Protein AF-0000000066697816 (afdb_homodimer)

pLDDT: mean 89.4, std 14.19, range [33.72, 98.94]

Sequence (514 aa):
MSLFQEPFKILSDHQSVRLFNIIVGASQVFGICAVFLVAIWMTGFQDGFTTGLQFHYHPTFMVIGMIFLAGDGILVYRIFRHERKRFSKLLHLILHTLVLIFAVVALKAVFDSHNNHRNDQDEPDPLPNLYSLHSWIGLTFVIAFFLQYFFGFLTFFFPGLSVPMRQFILPYHQAFGLIILCFLAITAVMGISEQAAWHHKCWTVNHVLCSQQFLSTLLGIFILIFVLCILLIILNPRWRRQPLPEEETLHRLTNIDMSLFQEPFKILSDHQSVRLFNIIVGASQVFGICAVFLVAIWMTGFQDGFTTGLQFHYHPTFMVIGMIFLAGDGILVYRIFRHERKRFSKLLHLILHTLVLIFAVVALKAVFDSHNNHRNDQDEPDPLPNLYSLHSWIGLTFVIAFFLQYFFGFLTFFFPGLSVPMRQFILPYHQAFGLIILCFLAITAVMGISEQAAWHHKCWTVNHVLCSQQFLSTLLGIFILIFVLCILLIILNPRWRRQPLPEEETLHRLTNID

Foldseek 3Di:
DDPLAPVLVVDDPVRSVVVLVVLVVLLLVLLVLLLVLLVCLLPPPPDPPLLDVLLSLQLNLLSVQLQNLLLVLLCLCLVVLVDAPVVNVVSSLVSLVSSLVSNVSNVVSNQCSQQQPADPVRHGDHHDPDPDPLRVLQVVLNVVSVVLSVVCCVDPPPPHDDPVVCVVCVVVSSVSSLVSNVSSLVSSLVVLVVVCVVPVCCCVPVVDCDPSNVSSVSSNVSSVSSSVSSCSQSVHPVSGRDDDPVRVVVVVVVVVD/DDPLAPVLVVDDPVRSVVVLVVLVVLLLVLLVLLLVLLVCLLPPDPPDPPLPNLLSLQLNLLSVQLQNLLLVLLCLCLVVLVDAPVVNVVSSLVSLVSSLVSNVSNVVSNQCSQQQPADPVRHGDHHDPDPDPLRVLQVVLNVVSVVLSVVCCVDPPPPHDDPVVCVVCVVVSSVSSLVSNVSSLVSSLVVLVVVCVVTVCCCVPVVDCDPSNVSSVSSNVSSVSSSVSSCSQSVHPVSGRDDDPVRVVVVVVVVVD

Radius of gyration: 24.36 Å; Cα contacts (8 Å, |Δi|>4): 599; chains: 2; bounding box: 50×79×62 Å

Secondary structure (DSSP, 8-state):
--TTTHHHHTS-HHHHHHHHHHHHHHHHHHHHHHHHHHHHHHHS--SS--S-HHHHHHHHHIIIIIIIIHHHHHHHHHHTTTS-HHHHHHHHHHHHHHHHHHHHHHHHHHHHHHHT-B-TTS-B-PPPSS-SHHHHHHHHHHHHHHHHHHHHIIIIISS---HHHHHHHHHHHHHHHHHHHHHHHHHHHHHHHHHHHHH-TTTTTS-S--HHHHHHHHHHHHHHHHHHHHHHHHH-GGGSPPPPHHHHHHHHHHHH-/--TTTHHHHTS-HHHHHHHHHHHHHHHHHHHHHHHHHHHHHHHT-TTT--S-HHHHHHHHHIIIIIIIIHHHHHHHHHHTTTS-HHHHHHHHHHHHHHHHHHHHHHHHHHHHHHHT-B-TTS-B-PPPSS-SHHHHHHHHHHHHHHHHHHHHIIIIISS---HHHHHHHHHHHHHHHHHHHHHHHHHHHHHHHHHHHHH-TTTTTS-S--HHHHHHHHHHHHHHHHHHHHHHHHH-GGGSPPPPHHHHHHHHHHHH-

InterPro domains:
  IPR006593 Cytochrome b561/ferric reductase, transmembrane domain [PF03188] (57-197)
  IPR006593 Cytochrome b561/ferric reductase, transmembrane domain [PS50939] (26-235)
  IPR006593 Cytochrome b561/ferric reductase, transmembrane domain [SM00665] (57-192)
  IPR043205 Cytochrome b561/Cytochrome b reductase 1-like [PTHR10106] (14-242)

Structure (mmCIF, N/CA/C/O backbone):
data_AF-0000000066697816-model_v1
#
loop_
_entity.id
_entity.type
_entity.pdbx_description
1 polymer Bm4444
#
loop_
_atom_site.group_PDB
_atom_site.id
_atom_site.type_symbol
_atom_site.label_atom_id
_atom_site.label_alt_id
_atom_site.label_comp_id
_atom_site.label_asym_id
_atom_site.label_entity_id
_atom_site.label_seq_id
_atom_site.pdbx_PDB_ins_code
_atom_site.Cartn_x
_atom_site.Cartn_y
_atom_site.Cartn_z
_atom_site.occupancy
_atom_site.B_iso_or_equiv
_atom_site.auth_seq_id
_atom_site.auth_comp_id
_atom_site.auth_asym_id
_atom_site.auth_atom_id
_atom_site.pdbx_PDB_model_num
ATOM 1 N N . MET A 1 1 ? -4.863 20.891 12.125 1 42.94 1 MET A N 1
ATOM 2 C CA . MET A 1 1 ? -3.605 20.234 12.469 1 42.94 1 MET A CA 1
ATOM 3 C C . MET A 1 1 ? -3.475 18.906 11.734 1 42.94 1 MET A C 1
ATOM 5 O O . MET A 1 1 ? -4.473 18.234 11.477 1 42.94 1 MET A O 1
ATOM 9 N N . SER A 1 2 ? -2.359 18.656 11.055 1 55.34 2 SER A N 1
ATOM 10 C CA . SER A 1 2 ? -2.145 17.516 10.18 1 55.34 2 SER A CA 1
ATOM 11 C C . SER A 1 2 ? -2.283 16.203 10.938 1 55.34 2 SER A C 1
ATOM 13 O O . SER A 1 2 ? -1.958 16.125 12.117 1 55.34 2 SER A O 1
ATOM 15 N N . LEU A 1 3 ? -3.055 15.297 10.438 1 52.28 3 LEU A N 1
ATOM 16 C CA . LEU A 1 3 ? -3.352 13.977 10.984 1 52.28 3 LEU A CA 1
ATOM 17 C C . LEU A 1 3 ? -2.117 13.367 11.641 1 52.28 3 LEU A C 1
ATOM 19 O O . LEU A 1 3 ? -2.217 12.75 12.703 1 52.28 3 LEU A O 1
ATOM 23 N N . PHE A 1 4 ? -0.929 13.711 11.125 1 57.22 4 PHE A N 1
ATOM 24 C CA . PHE A 1 4 ? 0.246 13.031 11.664 1 57.22 4 PHE A CA 1
ATOM 25 C C . PHE A 1 4 ? 1.054 13.977 12.547 1 57.22 4 PHE A C 1
ATOM 27 O O . PHE A 1 4 ? 2.094 13.594 13.086 1 57.22 4 PHE A O 1
ATOM 34 N N . GLN A 1 5 ? 0.586 15.125 12.766 1 55.44 5 GLN A N 1
ATOM 35 C CA . GLN A 1 5 ? 1.353 16.062 13.578 1 55.44 5 GLN A CA 1
ATOM 36 C C . GLN A 1 5 ? 1.104 15.836 15.062 1 55.44 5 GLN A C 1
ATOM 38 O O . GLN A 1 5 ? 2.043 15.852 15.867 1 55.44 5 GLN A O 1
ATOM 43 N N . GLU A 1 6 ? -0.044 15.57 15.484 1 60.09 6 GLU A N 1
ATOM 44 C CA . GLU A 1 6 ? -0.446 15.578 16.891 1 60.09 6 GLU A CA 1
ATOM 45 C C . GLU A 1 6 ? 0.159 14.398 17.641 1 60.09 6 GLU A C 1
ATOM 47 O O . GLU A 1 6 ? 0.668 14.562 18.75 1 60.09 6 GLU A O 1
ATOM 52 N N . PRO A 1 7 ? 0.177 13.289 17.047 1 54.62 7 PRO A N 1
ATOM 53 C CA . PRO A 1 7 ? 0.702 12.156 17.812 1 54.62 7 PRO A CA 1
ATOM 54 C C . PRO A 1 7 ? 2.17 12.328 18.203 1 54.62 7 PRO A C 1
ATOM 56 O O . PRO A 1 7 ? 2.619 11.781 19.203 1 54.62 7 PRO A O 1
ATOM 59 N N . PHE A 1 8 ? 2.828 13.133 17.578 1 58.91 8 PHE A N 1
ATOM 60 C CA . PHE A 1 8 ? 4.262 13.242 17.812 1 58.91 8 PHE A CA 1
ATOM 61 C C . PHE A 1 8 ? 4.57 14.414 18.734 1 58.91 8 PHE A C 1
ATOM 63 O O . PHE A 1 8 ? 5.688 14.539 19.234 1 58.91 8 PHE A O 1
ATOM 70 N N . LYS A 1 9 ? 3.609 15.211 19.078 1 67.38 9 LYS A N 1
ATOM 71 C CA . LYS A 1 9 ? 3.836 16.375 19.922 1 67.38 9 LYS A CA 1
ATOM 72 C C . LYS A 1 9 ? 3.928 15.977 21.391 1 67.38 9 LYS A C 1
ATOM 74 O O . LYS A 1 9 ? 4.457 16.719 22.219 1 67.38 9 LYS A O 1
ATOM 79 N N . ILE A 1 10 ? 3.588 14.727 21.656 1 75.25 10 ILE A N 1
ATOM 80 C CA . ILE A 1 10 ? 3.562 14.281 23.047 1 75.25 10 ILE A CA 1
ATOM 81 C C . ILE A 1 10 ? 4.984 14.016 23.531 1 75.25 10 ILE A C 1
ATOM 83 O O . ILE A 1 10 ? 5.266 14.102 24.719 1 75.25 10 ILE A O 1
ATOM 87 N N . LEU A 1 11 ? 5.902 13.891 22.562 1 81.5 11 LEU A N 1
ATOM 88 C CA . LEU A 1 11 ? 7.27 13.516 22.922 1 81.5 11 LEU A CA 1
ATOM 89 C C . LEU A 1 11 ? 8.141 14.758 23.109 1 81.5 11 LEU A C 1
ATOM 91 O O . LEU A 1 11 ? 8 15.734 22.375 1 81.5 11 LEU A O 1
ATOM 95 N N . SER A 1 12 ? 8.93 14.719 24.156 1 87.94 12 SER A N 1
ATOM 96 C CA . SER A 1 12 ? 9.953 15.742 24.281 1 87.94 12 SER A CA 1
ATOM 97 C C . SER A 1 12 ? 10.922 15.719 23.109 1 87.94 12 SER A C 1
ATOM 99 O O . SER A 1 12 ? 10.914 14.766 22.312 1 87.94 12 SER A O 1
ATOM 101 N N . ASP A 1 13 ? 11.672 16.703 22.969 1 87.5 13 ASP A N 1
ATOM 102 C CA . ASP A 1 13 ? 12.617 16.797 21.859 1 87.5 13 ASP A CA 1
ATOM 103 C C . ASP A 1 13 ? 13.617 15.641 21.891 1 87.5 13 ASP A C 1
ATOM 105 O O . ASP A 1 13 ? 13.922 15.031 20.875 1 87.5 13 ASP A O 1
ATOM 109 N N . HIS A 1 14 ? 14.117 15.359 23.062 1 90.5 14 HIS A N 1
ATOM 110 C CA . HIS A 1 14 ? 15.078 14.273 23.219 1 90.5 14 HIS A CA 1
ATOM 111 C C . HIS A 1 14 ? 14.445 12.93 22.875 1 90.5 14 HIS A C 1
ATOM 113 O O . HIS A 1 14 ? 15.062 12.102 22.203 1 90.5 14 HIS A O 1
ATOM 119 N N . GLN A 1 15 ? 13.25 12.719 23.312 1 90.75 15 GLN A N 1
ATOM 120 C CA . GLN A 1 15 ? 12.531 11.492 23.016 1 90.75 15 GLN A CA 1
ATOM 121 C C . GLN A 1 15 ? 12.234 11.375 21.516 1 90.75 15 GLN A C 1
ATOM 123 O O . GLN A 1 15 ? 12.281 10.273 20.953 1 90.75 15 GLN A O 1
ATOM 128 N N . SER A 1 16 ? 11.93 12.484 20.969 1 90.69 16 SER A N 1
ATOM 129 C CA . SER A 1 16 ? 11.633 12.508 19.547 1 90.69 16 SER A CA 1
ATOM 130 C C . SER A 1 16 ? 12.859 12.141 18.719 1 90.69 16 SER A C 1
ATOM 132 O O . SER A 1 16 ? 12.766 11.352 17.781 1 90.69 16 SER A O 1
ATOM 134 N N . VAL A 1 17 ? 13.969 12.625 19.109 1 91.38 17 VAL A N 1
ATOM 135 C CA . VAL A 1 17 ? 15.211 12.328 18.406 1 91.38 17 VAL A CA 1
ATOM 136 C C . VAL A 1 17 ? 15.57 10.859 18.578 1 91.38 17 VAL A C 1
ATOM 138 O O . VAL A 1 17 ? 16.031 10.203 17.641 1 91.38 17 VAL A O 1
ATOM 141 N N . ARG A 1 18 ? 15.391 10.391 19.719 1 94.62 18 ARG A N 1
ATOM 142 C CA . ARG A 1 18 ? 15.648 8.977 19.984 1 94.62 18 ARG A CA 1
ATOM 143 C C . ARG A 1 18 ? 14.758 8.086 19.125 1 94.62 18 ARG A C 1
ATOM 145 O O . ARG A 1 18 ? 15.227 7.109 18.531 1 94.62 18 ARG A O 1
ATOM 152 N N . LEU A 1 19 ? 13.5 8.406 19.094 1 93.81 19 LEU A N 1
ATOM 153 C CA . LEU A 1 19 ? 12.555 7.652 18.266 1 93.81 19 LEU A CA 1
ATOM 154 C C . LEU A 1 19 ? 12.945 7.715 16.797 1 93.81 19 LEU A C 1
ATOM 156 O O . LEU A 1 19 ? 12.891 6.703 16.094 1 93.81 19 LEU A O 1
ATOM 160 N N . PHE A 1 20 ? 13.336 8.898 16.438 1 94.69 20 PHE A N 1
ATOM 161 C CA . PHE A 1 20 ? 13.805 9.078 15.062 1 94.69 20 PHE A CA 1
ATOM 162 C C . PHE A 1 20 ? 14.953 8.117 14.75 1 94.69 20 PHE A C 1
ATOM 164 O O . PHE A 1 20 ? 14.914 7.406 13.75 1 94.69 20 PHE A O 1
ATOM 171 N N . ASN A 1 21 ? 15.891 8.023 15.594 1 96.5 21 ASN A N 1
ATOM 172 C CA . ASN A 1 21 ? 17.062 7.176 15.398 1 96.5 21 ASN A CA 1
ATOM 173 C C . ASN A 1 21 ? 16.688 5.695 15.406 1 96.5 21 ASN A C 1
ATOM 175 O O . ASN A 1 21 ? 17.25 4.906 14.648 1 96.5 21 ASN A O 1
ATOM 179 N N . ILE A 1 22 ? 15.805 5.375 16.188 1 97.75 22 ILE A N 1
ATOM 180 C CA . ILE A 1 22 ? 15.359 3.988 16.266 1 97.75 22 ILE A CA 1
ATOM 181 C C . ILE A 1 22 ? 14.672 3.584 14.961 1 97.75 22 ILE A C 1
ATOM 183 O O . ILE A 1 22 ? 14.953 2.512 14.414 1 97.75 22 ILE A O 1
ATOM 187 N N . ILE A 1 23 ? 13.828 4.453 14.461 1 97.69 23 ILE A N 1
ATOM 188 C CA . ILE A 1 23 ? 13.078 4.133 13.25 1 97.69 23 ILE A CA 1
ATOM 189 C C . ILE A 1 23 ? 14.031 4.121 12.047 1 97.69 23 ILE A C 1
ATOM 191 O O . ILE A 1 23 ? 13.898 3.281 11.156 1 97.69 23 ILE A O 1
ATOM 195 N N . VAL A 1 24 ? 14.945 5.023 12.023 1 97.81 24 VAL A N 1
ATOM 196 C CA . VAL A 1 24 ? 15.953 5.012 10.969 1 97.81 24 VAL A CA 1
ATOM 197 C C . VAL A 1 24 ? 16.75 3.711 11.031 1 97.81 24 VAL A C 1
ATOM 199 O O . VAL A 1 24 ? 16.969 3.055 10.008 1 97.81 24 VAL A O 1
ATOM 202 N N . GLY A 1 25 ? 17.172 3.383 12.242 1 98.38 25 GLY A N 1
ATOM 203 C CA . GLY A 1 25 ? 17.891 2.129 12.422 1 98.38 25 GLY A CA 1
ATOM 204 C C . GLY A 1 25 ? 17.094 0.918 11.977 1 98.38 25 GLY A C 1
ATOM 205 O O . GLY A 1 25 ? 17.609 0.042 11.289 1 98.38 25 GLY A O 1
ATOM 206 N N . ALA A 1 26 ? 15.859 0.876 12.352 1 98.5 26 ALA A N 1
ATOM 207 C CA . ALA A 1 26 ? 14.977 -0.211 11.938 1 98.5 26 ALA A CA 1
ATOM 208 C C . ALA A 1 26 ? 14.836 -0.264 10.422 1 98.5 26 ALA A C 1
ATOM 210 O O . ALA A 1 26 ? 14.891 -1.342 9.82 1 98.5 26 ALA A O 1
ATOM 211 N N . SER A 1 27 ? 14.633 0.911 9.828 1 98.44 27 SER A N 1
ATOM 212 C CA . SER A 1 27 ? 14.5 0.953 8.375 1 98.44 27 SER A CA 1
ATOM 213 C C . SER A 1 27 ? 15.719 0.351 7.691 1 98.44 27 SER A C 1
ATOM 215 O O . SER A 1 27 ? 15.586 -0.438 6.754 1 98.44 27 SER A O 1
ATOM 217 N N . GLN A 1 28 ? 16.906 0.654 8.164 1 98.5 28 GLN A N 1
ATOM 218 C CA . GLN A 1 28 ? 18.125 0.144 7.562 1 98.5 28 GLN A CA 1
ATOM 219 C C . GLN A 1 28 ? 18.266 -1.36 7.773 1 98.5 28 GLN A C 1
ATOM 221 O O . GLN A 1 28 ? 18.656 -2.09 6.859 1 98.5 28 GLN A O 1
ATOM 226 N N . VAL A 1 29 ? 17.891 -1.83 8.922 1 98.75 29 VAL A N 1
ATOM 227 C CA . VAL A 1 29 ? 17.969 -3.256 9.219 1 98.75 29 VAL A CA 1
ATOM 228 C C . VAL A 1 29 ? 17.016 -4.035 8.312 1 98.75 29 VAL A C 1
ATOM 230 O O . VAL A 1 29 ? 17.438 -4.988 7.648 1 98.75 29 VAL A O 1
ATOM 233 N N . PHE A 1 30 ? 15.812 -3.607 8.242 1 98.81 30 PHE A N 1
ATOM 234 C CA . PHE A 1 30 ? 14.828 -4.32 7.434 1 98.81 30 PHE A CA 1
ATOM 235 C C . PHE A 1 30 ? 15.141 -4.184 5.949 1 98.81 30 PHE A C 1
ATOM 237 O O . PHE A 1 30 ? 14.938 -5.125 5.18 1 98.81 30 PHE A O 1
ATOM 244 N N . GLY A 1 31 ? 15.633 -3.012 5.555 1 98.75 31 GLY A N 1
ATOM 245 C CA . GLY A 1 31 ? 16.031 -2.832 4.168 1 98.75 31 GLY A CA 1
ATOM 246 C C . GLY A 1 31 ? 17.188 -3.727 3.754 1 98.75 31 GLY A C 1
ATOM 247 O O . GLY A 1 31 ? 17.109 -4.41 2.729 1 98.75 31 GLY A O 1
ATOM 248 N N . ILE A 1 32 ? 18.234 -3.785 4.523 1 98.75 32 ILE A N 1
ATOM 249 C CA . ILE A 1 32 ? 19.406 -4.605 4.238 1 98.75 32 ILE A CA 1
ATOM 250 C C . ILE A 1 32 ? 19.016 -6.082 4.281 1 98.75 32 ILE A C 1
ATOM 252 O O . ILE A 1 32 ? 19.422 -6.859 3.416 1 98.75 32 ILE A O 1
ATOM 256 N N . CYS A 1 33 ? 18.234 -6.473 5.23 1 98.75 33 CYS A N 1
ATOM 257 C CA . CYS A 1 33 ? 17.766 -7.852 5.32 1 98.75 33 CYS A CA 1
ATOM 258 C C . CYS A 1 33 ? 16.953 -8.234 4.09 1 98.75 33 CYS A C 1
ATOM 260 O O . CYS A 1 33 ? 17.062 -9.359 3.598 1 98.75 33 CYS A O 1
ATOM 262 N N . ALA A 1 34 ? 16.125 -7.312 3.615 1 98.75 34 ALA A N 1
ATOM 263 C CA . ALA A 1 34 ? 15.352 -7.586 2.408 1 98.75 34 ALA A CA 1
ATOM 264 C C . ALA A 1 34 ? 16.266 -7.859 1.218 1 98.75 34 ALA A C 1
ATOM 266 O O . ALA A 1 34 ? 16 -8.766 0.424 1 98.75 34 ALA A O 1
ATOM 267 N N . VAL A 1 35 ? 17.328 -7.117 1.114 1 98.5 35 VAL A N 1
ATOM 268 C CA . VAL A 1 35 ? 18.297 -7.297 0.028 1 98.5 35 VAL A CA 1
ATOM 269 C C . VAL A 1 35 ? 18.953 -8.672 0.136 1 98.5 35 VAL A C 1
ATOM 271 O O . VAL A 1 35 ? 19.047 -9.391 -0.856 1 98.5 35 VAL A O 1
ATOM 274 N N . PHE A 1 36 ? 19.266 -9.07 1.329 1 97.62 36 PHE A N 1
ATOM 275 C CA . PHE A 1 36 ? 19.891 -10.375 1.533 1 97.62 36 PHE A CA 1
ATOM 276 C C . PHE A 1 36 ? 18.891 -11.492 1.268 1 97.62 36 PHE A C 1
ATOM 278 O O . PHE A 1 36 ? 19.219 -12.492 0.629 1 97.62 36 PHE A O 1
ATOM 285 N N . LEU A 1 37 ? 17.672 -11.328 1.71 1 97.56 37 LEU A N 1
ATOM 286 C CA . LEU A 1 37 ? 16.641 -12.359 1.572 1 97.56 37 LEU A CA 1
ATOM 287 C C . LEU A 1 37 ? 16.328 -12.617 0.104 1 97.56 37 LEU A C 1
ATOM 289 O O . LEU A 1 37 ? 16.188 -13.766 -0.31 1 97.56 37 LEU A O 1
ATOM 293 N N . VAL A 1 38 ? 16.219 -11.555 -0.688 1 97 38 VAL A N 1
ATOM 294 C CA . VAL A 1 38 ? 15.891 -11.758 -2.098 1 97 38 VAL A CA 1
ATOM 295 C C . VAL A 1 38 ? 17.062 -12.445 -2.803 1 97 38 VAL A C 1
ATOM 297 O O . VAL A 1 38 ? 16.859 -13.281 -3.686 1 97 38 VAL A O 1
ATOM 300 N N . ALA A 1 39 ? 18.297 -12.109 -2.422 1 94.44 39 ALA A N 1
ATOM 301 C CA . ALA A 1 39 ? 19.484 -12.742 -3.012 1 94.44 39 ALA A CA 1
ATOM 302 C C . ALA A 1 39 ? 19.516 -14.234 -2.688 1 94.44 39 ALA A C 1
ATOM 304 O O . ALA A 1 39 ? 19.766 -15.062 -3.57 1 94.44 39 ALA A O 1
ATOM 305 N N . ILE A 1 40 ? 19.234 -14.57 -1.475 1 93.38 40 ILE A N 1
ATOM 306 C CA . ILE A 1 40 ? 19.219 -15.961 -1.051 1 93.38 40 ILE A CA 1
ATOM 307 C C . ILE A 1 40 ? 18.078 -16.703 -1.739 1 93.38 40 ILE A C 1
ATOM 309 O O . ILE A 1 40 ? 18.266 -17.812 -2.242 1 93.38 40 ILE A O 1
ATOM 313 N N . TRP A 1 41 ? 16.922 -16.094 -1.777 1 92.56 41 TRP A N 1
ATOM 314 C CA . TRP A 1 41 ? 15.742 -16.688 -2.396 1 92.56 41 TRP A CA 1
ATOM 315 C C . TRP A 1 41 ? 15.984 -16.969 -3.877 1 92.56 41 TRP A C 1
ATOM 317 O O . TRP A 1 41 ? 15.641 -18.047 -4.379 1 92.56 41 TRP A O 1
ATOM 327 N N . MET A 1 42 ? 16.688 -16.094 -4.574 1 89.62 42 MET A N 1
ATOM 328 C CA . MET A 1 42 ? 16.859 -16.188 -6.02 1 89.62 42 MET A CA 1
ATOM 329 C C . MET A 1 42 ? 18.062 -17.047 -6.367 1 89.62 42 MET A C 1
ATOM 331 O O . MET A 1 42 ? 18.141 -17.609 -7.461 1 89.62 42 MET A O 1
ATOM 335 N N . THR A 1 43 ? 19.172 -17.25 -5.516 1 81.75 43 THR A N 1
ATOM 336 C CA . THR A 1 43 ? 20.344 -18.062 -5.805 1 81.75 43 THR A CA 1
ATOM 337 C C . THR A 1 43 ? 20.125 -19.5 -5.344 1 81.75 43 THR A C 1
ATOM 339 O O . THR A 1 43 ? 20.719 -20.438 -5.895 1 81.75 43 THR A O 1
ATOM 342 N N . GLY A 1 44 ? 19.828 -19.703 -4.234 1 66.75 44 GLY A N 1
ATOM 343 C CA . GLY A 1 44 ? 19.828 -21 -3.592 1 66.75 44 GLY A CA 1
ATOM 344 C C . GLY A 1 44 ? 18.906 -22 -4.258 1 66.75 44 GLY A C 1
ATOM 345 O O . GLY A 1 44 ? 19.016 -23.203 -4.039 1 66.75 44 GLY A O 1
ATOM 346 N N . PHE A 1 45 ? 17.812 -21.703 -4.473 1 58.75 45 PHE A N 1
ATOM 347 C CA . PHE A 1 45 ? 16.891 -22.812 -4.625 1 58.75 45 PHE A CA 1
ATOM 348 C C . PHE A 1 45 ? 16.781 -23.234 -6.09 1 58.75 45 PHE A C 1
ATOM 350 O O . PHE A 1 45 ? 16.156 -22.531 -6.891 1 58.75 45 PHE A O 1
ATOM 357 N N . GLN A 1 46 ? 18 -23.672 -6.504 1 51.62 46 GLN A N 1
ATOM 358 C CA . GLN A 1 46 ? 18.25 -24.312 -7.793 1 51.62 46 GLN A CA 1
ATOM 359 C C . GLN A 1 46 ? 17.062 -25.156 -8.242 1 51.62 46 GLN A C 1
ATOM 361 O O . GLN A 1 46 ? 17.062 -25.703 -9.344 1 51.62 46 GLN A O 1
ATOM 366 N N . ASP A 1 47 ? 16.406 -25.797 -7.207 1 48.75 47 ASP A N 1
ATOM 367 C CA . ASP A 1 47 ? 15.648 -26.859 -7.867 1 48.75 47 ASP A CA 1
ATOM 368 C C . ASP A 1 47 ? 15.07 -26.375 -9.195 1 48.75 47 ASP A C 1
ATOM 370 O O . ASP A 1 47 ? 15.367 -26.938 -10.25 1 48.75 47 ASP A O 1
ATOM 374 N N . GLY A 1 48 ? 13.781 -26.188 -9.344 1 42.56 48 GLY A N 1
ATOM 375 C CA . GLY A 1 48 ? 12.891 -26.234 -10.5 1 42.56 48 GLY A CA 1
ATOM 376 C C . GLY A 1 48 ? 12.766 -24.891 -11.195 1 42.56 48 GLY A C 1
ATOM 377 O O . GLY A 1 48 ? 11.859 -24.688 -12.008 1 42.56 48 GLY A O 1
ATOM 378 N N . PHE A 1 49 ? 13.43 -23.797 -10.617 1 45.19 49 PHE A N 1
ATOM 379 C CA . PHE A 1 49 ? 12.945 -22.703 -11.453 1 45.19 49 PHE A CA 1
ATOM 380 C C . PHE A 1 49 ? 13.539 -22.797 -12.859 1 45.19 49 PHE A C 1
ATOM 382 O O . PHE A 1 49 ? 14.734 -22.547 -13.047 1 45.19 49 PHE A O 1
ATOM 389 N N . THR A 1 50 ? 13.109 -23.719 -13.477 1 45.12 50 THR A N 1
ATOM 390 C CA . THR A 1 50 ? 13.406 -23.625 -14.898 1 45.12 50 THR A CA 1
ATOM 391 C C . THR A 1 50 ? 13.336 -22.172 -15.367 1 45.12 50 THR A C 1
ATOM 393 O O . THR A 1 50 ? 13.57 -21.875 -16.531 1 45.12 50 THR A O 1
ATOM 396 N N . THR A 1 51 ? 12.57 -21.438 -14.656 1 52.19 51 THR A N 1
ATOM 397 C CA . THR A 1 51 ? 12.578 -20.078 -15.195 1 52.19 51 THR A CA 1
ATOM 398 C C . THR A 1 51 ? 13.969 -19.469 -15.086 1 52.19 51 THR A C 1
ATOM 400 O O . THR A 1 51 ? 14.547 -19.422 -14 1 52.19 51 THR A O 1
ATOM 403 N N . GLY A 1 52 ? 14.695 -19.406 -16.203 1 58.62 52 GLY A N 1
ATOM 404 C CA . GLY A 1 52 ? 16.047 -19.047 -16.594 1 58.62 52 GLY A CA 1
ATOM 405 C C . GLY A 1 52 ? 16.703 -18.094 -15.617 1 58.62 52 GLY A C 1
ATOM 406 O O . GLY A 1 52 ? 16.031 -17.391 -14.867 1 58.62 52 GLY A O 1
ATOM 407 N N . LEU A 1 53 ? 17.875 -18.406 -15.234 1 63.88 53 LEU A N 1
ATOM 408 C CA . LEU A 1 53 ? 18.844 -17.562 -14.539 1 63.88 53 LEU A CA 1
ATOM 409 C C . LEU A 1 53 ? 18.547 -16.094 -14.781 1 63.88 53 LEU A C 1
ATOM 411 O O . LEU A 1 53 ? 18.719 -15.266 -13.883 1 63.88 53 LEU A O 1
ATOM 415 N N . GLN A 1 54 ? 17.734 -15.875 -15.75 1 75.44 54 GLN A N 1
ATOM 416 C CA . GLN A 1 54 ? 17.5 -14.492 -16.141 1 75.44 54 GLN A CA 1
ATOM 417 C C . GLN A 1 54 ? 16.438 -13.844 -15.266 1 75.44 54 GLN A C 1
ATOM 419 O O . GLN A 1 54 ? 16.547 -12.672 -14.898 1 75.44 54 GLN A O 1
ATOM 424 N N . PHE A 1 55 ? 15.461 -14.609 -14.852 1 86.75 55 PHE A N 1
ATOM 425 C CA . PHE A 1 55 ? 14.383 -14.047 -14.047 1 86.75 55 PHE A CA 1
ATOM 426 C C . PHE A 1 55 ? 14.891 -13.641 -12.664 1 86.75 55 PHE A C 1
ATOM 428 O O . PHE A 1 55 ? 14.398 -12.68 -12.078 1 86.75 55 PHE A O 1
ATOM 435 N N . HIS A 1 56 ? 15.875 -14.25 -12.203 1 89.06 56 HIS A N 1
ATOM 436 C CA . HIS A 1 56 ? 16.344 -14.039 -10.836 1 89.06 56 HIS A CA 1
ATOM 437 C C . HIS A 1 56 ? 16.906 -12.633 -10.656 1 89.06 56 HIS A C 1
ATOM 439 O O . HIS A 1 56 ? 16.859 -12.078 -9.562 1 89.06 56 HIS A O 1
ATOM 445 N N . TYR A 1 57 ? 17.312 -12.125 -11.742 1 93 57 TYR A N 1
ATOM 446 C CA . TYR A 1 57 ? 17.875 -10.773 -11.68 1 93 57 TYR A CA 1
ATOM 447 C C . TYR A 1 57 ? 16.781 -9.742 -11.461 1 93 57 TYR A C 1
ATOM 449 O O . TYR A 1 57 ? 17.016 -8.703 -10.836 1 93 57 TYR A O 1
ATOM 457 N N . HIS A 1 58 ? 15.617 -10.047 -11.914 1 96.69 58 HIS A N 1
ATOM 458 C CA . HIS A 1 58 ? 14.547 -9.055 -11.883 1 96.69 58 HIS A CA 1
ATOM 459 C C . HIS A 1 58 ? 14.148 -8.719 -10.453 1 96.69 58 HIS A C 1
ATOM 461 O O . HIS A 1 58 ? 14.297 -7.574 -10.016 1 96.69 58 HIS A O 1
ATOM 467 N N . PRO A 1 59 ? 13.719 -9.711 -9.641 1 97.06 59 PRO A N 1
ATOM 468 C CA . PRO A 1 59 ? 13.359 -9.344 -8.273 1 97.06 59 PRO A CA 1
ATOM 469 C C . PRO A 1 59 ? 14.547 -8.82 -7.469 1 97.06 59 PRO A C 1
ATOM 471 O O . PRO A 1 59 ? 14.391 -7.934 -6.629 1 97.06 59 PRO A O 1
ATOM 474 N N . THR A 1 60 ? 15.711 -9.352 -7.754 1 96.94 60 THR A N 1
ATOM 475 C CA . THR A 1 60 ? 16.891 -8.961 -7 1 96.94 60 THR A CA 1
ATOM 476 C C . THR A 1 60 ? 17.219 -7.492 -7.234 1 96.94 60 THR A C 1
ATOM 478 O O . THR A 1 60 ? 17.344 -6.719 -6.281 1 96.94 60 THR A O 1
ATOM 481 N N . PHE A 1 61 ? 17.266 -7.102 -8.469 1 98.12 61 PHE A N 1
ATOM 482 C CA . PHE A 1 61 ? 17.641 -5.73 -8.789 1 98.12 61 PHE A CA 1
ATOM 483 C C . PHE A 1 61 ? 16.516 -4.766 -8.469 1 98.12 61 PHE A C 1
ATOM 485 O O . PHE A 1 61 ? 16.75 -3.613 -8.109 1 98.12 61 PHE A O 1
ATOM 492 N N . MET A 1 62 ? 15.305 -5.215 -8.547 1 98.69 62 MET A N 1
ATOM 493 C CA . MET A 1 62 ? 14.188 -4.355 -8.164 1 98.69 62 MET A CA 1
ATOM 494 C C . MET A 1 62 ? 14.219 -4.062 -6.668 1 98.69 62 MET A C 1
ATOM 496 O O . MET A 1 62 ? 13.992 -2.926 -6.246 1 98.69 62 MET A O 1
ATOM 500 N N . VAL A 1 63 ? 14.516 -5.051 -5.852 1 98.81 63 VAL A N 1
ATOM 501 C CA . VAL A 1 63 ? 14.539 -4.855 -4.402 1 98.81 63 VAL A CA 1
ATOM 502 C C . VAL A 1 63 ? 15.734 -3.982 -4.016 1 98.81 63 VAL A C 1
ATOM 504 O O . VAL A 1 63 ? 15.594 -3.059 -3.213 1 98.81 63 VAL A O 1
ATOM 507 N N . ILE A 1 64 ? 16.859 -4.219 -4.621 1 98.69 64 ILE A N 1
ATOM 508 C CA . ILE A 1 64 ? 18.031 -3.414 -4.332 1 98.69 64 ILE A CA 1
ATOM 509 C C . ILE A 1 64 ? 17.797 -1.972 -4.777 1 98.69 64 ILE A C 1
ATOM 511 O O . ILE A 1 64 ? 18.016 -1.034 -4.004 1 98.69 64 ILE A O 1
ATOM 515 N N . GLY A 1 65 ? 17.328 -1.85 -5.988 1 98.69 65 GLY A N 1
ATOM 516 C CA . GLY A 1 65 ? 17.203 -0.534 -6.594 1 98.69 65 GLY A CA 1
ATOM 517 C C . GLY A 1 65 ? 15.914 0.175 -6.207 1 98.69 65 GLY A C 1
ATOM 518 O O . GLY A 1 65 ? 15.938 1.129 -5.426 1 98.69 65 GLY A O 1
ATOM 519 N N . MET A 1 66 ? 14.789 -0.35 -6.586 1 98.62 66 MET A N 1
ATOM 520 C CA . MET A 1 66 ? 13.516 0.371 -6.574 1 98.62 66 MET A CA 1
ATOM 521 C C . MET A 1 66 ? 12.883 0.323 -5.188 1 98.62 66 MET A C 1
ATOM 523 O O . MET A 1 66 ? 11.867 0.976 -4.945 1 98.62 66 MET A O 1
ATOM 527 N N . ILE A 1 67 ? 13.461 -0.504 -4.285 1 98.88 67 ILE A N 1
ATOM 528 C CA . ILE A 1 67 ? 12.938 -0.504 -2.922 1 98.88 67 ILE A CA 1
ATOM 529 C C . ILE A 1 67 ? 13.977 0.098 -1.974 1 98.88 67 ILE A C 1
ATOM 531 O O . ILE A 1 67 ? 13.812 1.229 -1.509 1 98.88 67 ILE A O 1
ATOM 535 N N . PHE A 1 68 ? 15.102 -0.555 -1.863 1 98.88 68 PHE A N 1
ATOM 536 C CA . PHE A 1 68 ? 16.078 -0.194 -0.836 1 98.88 68 PHE A CA 1
ATOM 537 C C . PHE A 1 68 ? 16.734 1.139 -1.164 1 98.88 68 PHE A C 1
ATOM 539 O O . PHE A 1 68 ? 16.672 2.08 -0.37 1 98.88 68 PHE A O 1
ATOM 546 N N . LEU A 1 69 ? 17.328 1.273 -2.346 1 98.88 69 LEU A N 1
ATOM 547 C CA . LEU A 1 69 ? 18.031 2.5 -2.711 1 98.88 69 LEU A CA 1
ATOM 548 C C . LEU A 1 69 ? 17.047 3.652 -2.893 1 98.88 69 LEU A C 1
ATOM 550 O O . LEU A 1 69 ? 17.344 4.785 -2.504 1 98.88 69 LEU A O 1
ATOM 554 N N . ALA A 1 70 ? 15.938 3.373 -3.537 1 98.81 70 ALA A N 1
ATOM 555 C CA . ALA A 1 70 ? 14.93 4.418 -3.688 1 98.81 70 ALA A CA 1
ATOM 556 C C . ALA A 1 70 ? 14.477 4.941 -2.328 1 98.81 70 ALA A C 1
ATOM 558 O O . ALA A 1 70 ? 14.367 6.152 -2.129 1 98.81 70 ALA A O 1
ATOM 559 N N . GLY A 1 71 ? 14.18 4.004 -1.398 1 98.69 71 GLY A N 1
ATOM 560 C CA . GLY A 1 71 ? 13.805 4.402 -0.05 1 98.69 71 GLY A CA 1
ATOM 561 C C . GLY A 1 71 ? 14.875 5.223 0.646 1 98.69 71 GLY A C 1
ATOM 562 O O . GLY A 1 71 ? 14.578 6.25 1.26 1 98.69 71 GLY A O 1
ATOM 563 N N . ASP A 1 72 ? 16.078 4.832 0.508 1 98.5 72 ASP A N 1
ATOM 564 C CA . ASP A 1 72 ? 17.188 5.547 1.146 1 98.5 72 ASP A CA 1
ATOM 565 C C . ASP A 1 72 ? 17.406 6.906 0.491 1 98.5 72 ASP A C 1
ATOM 567 O O . ASP A 1 72 ? 17.812 7.863 1.156 1 98.5 72 ASP A O 1
ATOM 571 N N . GLY A 1 73 ? 17.172 6.949 -0.838 1 98.44 73 GLY A N 1
ATOM 572 C CA . GLY A 1 73 ? 17.25 8.242 -1.505 1 98.44 73 GLY A CA 1
ATOM 573 C C . GLY A 1 73 ? 16.297 9.266 -0.918 1 98.44 73 GLY A C 1
ATOM 574 O O . GLY A 1 73 ? 16.625 10.461 -0.878 1 98.44 73 GLY A O 1
ATOM 575 N N . ILE A 1 74 ? 15.172 8.812 -0.485 1 97.69 74 ILE A N 1
ATOM 576 C CA . ILE A 1 74 ? 14.18 9.672 0.146 1 97.69 74 ILE A CA 1
ATOM 577 C C . ILE A 1 74 ? 14.641 10.039 1.558 1 97.69 74 ILE A C 1
ATOM 579 O O . ILE A 1 74 ? 14.516 11.188 1.979 1 97.69 74 ILE A O 1
ATOM 583 N N . LEU A 1 75 ? 15.266 9.141 2.238 1 97.5 75 LEU A N 1
ATOM 584 C CA . LEU A 1 75 ? 15.648 9.297 3.637 1 97.5 75 LEU A CA 1
ATOM 585 C C . LEU A 1 75 ? 16.828 10.25 3.77 1 97.5 75 LEU A C 1
ATOM 587 O O . LEU A 1 75 ? 17.109 10.766 4.859 1 97.5 75 LEU A O 1
ATOM 591 N N . VAL A 1 76 ? 17.562 10.484 2.723 1 96.69 76 VAL A N 1
ATOM 592 C CA . VAL A 1 76 ? 18.797 11.258 2.744 1 96.69 76 VAL A CA 1
ATOM 593 C C . VAL A 1 76 ? 18.531 12.641 3.348 1 96.69 76 VAL A C 1
ATOM 595 O O . VAL A 1 76 ? 19.312 13.125 4.164 1 96.69 76 VAL A O 1
ATOM 598 N N . TYR A 1 77 ? 17.422 13.266 3.029 1 93.81 77 TYR A N 1
ATOM 599 C CA . TYR A 1 77 ? 17.109 14.617 3.473 1 93.81 77 TYR A CA 1
ATOM 600 C C . TYR A 1 77 ? 16.766 14.641 4.961 1 93.81 77 TYR A C 1
ATOM 602 O O . TYR A 1 77 ? 16.812 15.703 5.594 1 93.81 77 TYR A O 1
ATOM 610 N N . ARG A 1 78 ? 16.406 13.43 5.48 1 93.88 78 ARG A N 1
ATOM 611 C CA . ARG A 1 78 ? 16.078 13.359 6.898 1 93.88 78 ARG A CA 1
ATOM 612 C C . ARG A 1 78 ? 17.281 12.938 7.723 1 93.88 78 ARG A C 1
ATOM 614 O O . ARG A 1 78 ? 17.484 13.438 8.836 1 93.88 78 ARG A O 1
ATOM 621 N N . ILE A 1 79 ? 18.031 12.086 7.191 1 94.12 79 ILE A N 1
ATOM 622 C CA . ILE A 1 79 ? 19.188 11.562 7.902 1 94.12 79 ILE A CA 1
ATOM 623 C C . ILE A 1 79 ? 20.266 12.641 7.992 1 94.12 79 ILE A C 1
ATOM 625 O O . ILE A 1 79 ? 20.875 12.836 9.047 1 94.12 79 ILE A O 1
ATOM 629 N N . PHE A 1 80 ? 20.516 13.383 6.988 1 91.94 80 PHE A N 1
ATOM 630 C CA . PHE A 1 80 ? 21.547 14.414 6.934 1 91.94 80 PHE A CA 1
ATOM 631 C C . PHE A 1 80 ? 20.922 15.805 7.055 1 91.94 80 PHE A C 1
ATOM 633 O O . PHE A 1 80 ? 21.297 16.719 6.324 1 91.94 80 PHE A O 1
ATOM 640 N N . ARG A 1 81 ? 20.031 15.891 7.938 1 84.94 81 ARG A N 1
ATOM 641 C CA . ARG A 1 81 ? 19.25 17.109 8.078 1 84.94 81 ARG A CA 1
ATOM 642 C C . ARG A 1 81 ? 20.109 18.25 8.633 1 84.94 81 ARG A C 1
ATOM 644 O O . ARG A 1 81 ? 19.703 19.406 8.578 1 84.94 81 ARG A O 1
ATOM 651 N N . HIS A 1 82 ? 21.281 17.984 9.078 1 85.19 82 HIS A N 1
ATOM 652 C CA . HIS A 1 82 ? 22.156 19.031 9.609 1 85.19 82 HIS A CA 1
ATOM 653 C C . HIS A 1 82 ? 23.312 19.328 8.656 1 85.19 82 HIS A C 1
ATOM 655 O O . HIS A 1 82 ? 24.188 20.141 8.969 1 85.19 82 HIS A O 1
ATOM 661 N N . GLU A 1 83 ? 23.219 18.75 7.492 1 86.69 83 GLU A N 1
ATOM 662 C CA . GLU A 1 83 ? 24.219 19 6.457 1 86.69 83 GLU A CA 1
ATOM 663 C C . GLU A 1 83 ? 23.734 20.031 5.445 1 86.69 83 GLU A C 1
ATOM 665 O O . GLU A 1 83 ? 22.547 20.375 5.43 1 86.69 83 GLU A O 1
ATOM 670 N N . ARG A 1 84 ? 24.656 20.547 4.691 1 88.31 84 ARG A N 1
ATOM 671 C CA . ARG A 1 84 ? 24.297 21.484 3.629 1 88.31 84 ARG A CA 1
ATOM 672 C C . ARG A 1 84 ? 23.344 20.828 2.629 1 88.31 84 ARG A C 1
ATOM 674 O O . ARG A 1 84 ? 23.516 19.656 2.281 1 88.31 84 ARG A O 1
ATOM 681 N N . LYS A 1 85 ? 22.469 21.547 2.166 1 89.94 85 LYS A N 1
ATOM 682 C CA . LYS A 1 85 ? 21.453 21.062 1.242 1 89.94 85 LYS A CA 1
ATOM 683 C C . LYS A 1 85 ? 22.094 20.516 -0.033 1 89.94 85 LYS A C 1
ATOM 685 O O . LYS A 1 85 ? 21.578 19.547 -0.618 1 89.94 85 LYS A O 1
ATOM 690 N N . ARG A 1 86 ? 23.109 21.094 -0.393 1 90.44 86 ARG A N 1
ATOM 691 C CA . ARG A 1 86 ? 23.781 20.656 -1.613 1 90.44 86 ARG A CA 1
ATOM 692 C C . ARG A 1 86 ? 24.25 19.219 -1.497 1 90.44 86 ARG A C 1
ATOM 694 O O . ARG A 1 86 ? 24.172 18.453 -2.463 1 90.44 86 ARG A O 1
ATOM 701 N N . PHE A 1 87 ? 24.75 18.891 -0.396 1 92.5 87 PHE A N 1
ATOM 702 C CA . PHE A 1 87 ? 25.203 17.516 -0.159 1 92.5 87 PHE A CA 1
ATOM 703 C C . PHE A 1 87 ? 24.031 16.547 -0.246 1 92.5 87 PHE A C 1
ATOM 705 O O . PHE A 1 87 ? 24.125 15.531 -0.947 1 92.5 87 PHE A O 1
ATOM 712 N N . SER A 1 88 ? 23 16.797 0.475 1 94.62 88 SER A N 1
ATOM 713 C CA . SER A 1 88 ? 21.828 15.93 0.474 1 94.62 88 SER A CA 1
ATOM 714 C C . SER A 1 88 ? 21.219 15.82 -0.922 1 94.62 88 SER A C 1
ATOM 716 O O . SER A 1 88 ? 20.812 14.734 -1.343 1 94.62 88 SER A O 1
ATOM 718 N N . LYS A 1 89 ? 21.219 16.891 -1.597 1 95.5 89 LYS A N 1
ATOM 719 C CA . LYS A 1 89 ? 20.672 16.906 -2.951 1 95.5 89 LYS A CA 1
ATOM 720 C C . LYS A 1 89 ? 21.5 16.031 -3.889 1 95.5 89 LYS A C 1
ATOM 722 O O . LYS A 1 89 ? 20.938 15.266 -4.676 1 95.5 89 LYS A O 1
ATOM 727 N N . LEU A 1 90 ? 22.75 16.172 -3.791 1 96.5 90 LEU A N 1
ATOM 728 C CA . LEU A 1 90 ? 23.625 15.391 -4.656 1 96.5 90 LEU A CA 1
ATOM 729 C C . LEU A 1 90 ? 23.516 13.906 -4.34 1 96.5 90 LEU A C 1
ATOM 731 O O . LEU A 1 90 ? 23.469 13.078 -5.25 1 96.5 90 LEU A O 1
ATOM 735 N N . LEU A 1 91 ? 23.547 13.562 -3.078 1 97.5 91 LEU A N 1
ATOM 736 C CA . LEU A 1 91 ? 23.406 12.164 -2.684 1 97.5 91 LEU A CA 1
ATOM 737 C C . LEU A 1 91 ? 22.062 11.602 -3.127 1 97.5 91 LEU A C 1
ATOM 739 O O . LEU A 1 91 ? 21.984 10.469 -3.615 1 97.5 91 LEU A O 1
ATOM 743 N N . HIS A 1 92 ? 20.984 12.375 -2.934 1 98.19 92 HIS A N 1
ATOM 744 C CA . HIS A 1 92 ? 19.656 12.023 -3.418 1 98.19 92 HIS A CA 1
ATOM 745 C C . HIS A 1 92 ? 19.672 11.734 -4.918 1 98.19 92 HIS A C 1
ATOM 747 O O . HIS A 1 92 ? 19.156 10.711 -5.363 1 98.19 92 HIS A O 1
ATOM 753 N N . LEU A 1 93 ? 20.344 12.578 -5.641 1 98.19 93 LEU A N 1
ATOM 754 C CA . LEU A 1 93 ? 20.438 12.445 -7.09 1 98.19 93 LEU A CA 1
ATOM 755 C C . LEU A 1 93 ? 21.219 11.195 -7.477 1 98.19 93 LEU A C 1
ATOM 757 O O . LEU A 1 93 ? 20.812 10.445 -8.359 1 98.19 93 LEU A O 1
ATOM 761 N N . ILE A 1 94 ? 22.312 10.969 -6.879 1 98.38 94 ILE A N 1
ATOM 762 C CA . ILE A 1 94 ? 23.172 9.836 -7.184 1 98.38 94 ILE A CA 1
ATOM 763 C C . ILE A 1 94 ? 22.438 8.531 -6.898 1 98.38 94 ILE A C 1
ATOM 765 O O . ILE A 1 94 ? 22.438 7.617 -7.727 1 98.38 94 ILE A O 1
ATOM 769 N N . LEU A 1 95 ? 21.844 8.43 -5.77 1 98.62 95 LEU A N 1
ATOM 770 C CA . LEU A 1 95 ? 21.109 7.219 -5.398 1 98.62 95 LEU A CA 1
ATOM 771 C C . LEU A 1 95 ? 19.984 6.938 -6.391 1 98.62 95 LEU A C 1
ATOM 773 O O . LEU A 1 95 ? 19.828 5.801 -6.84 1 98.62 95 LEU A O 1
ATOM 777 N N . HIS A 1 96 ? 19.219 7.977 -6.75 1 98.75 96 HIS A N 1
ATOM 778 C CA . HIS A 1 96 ? 18.109 7.762 -7.656 1 98.75 96 HIS A CA 1
ATOM 779 C C . HIS A 1 96 ? 18.578 7.488 -9.078 1 98.75 96 HIS A C 1
ATOM 781 O O . HIS A 1 96 ? 17.891 6.84 -9.859 1 98.75 96 HIS A O 1
ATOM 787 N N . THR A 1 97 ? 19.766 7.965 -9.445 1 98.69 97 THR A N 1
ATOM 788 C CA . THR A 1 97 ? 20.359 7.57 -10.719 1 98.69 97 THR A CA 1
ATOM 789 C C . THR A 1 97 ? 20.703 6.082 -10.719 1 98.69 97 THR A C 1
ATOM 791 O O . THR A 1 97 ? 20.438 5.383 -11.695 1 98.69 97 THR A O 1
ATOM 794 N N . LEU A 1 98 ? 21.297 5.629 -9.625 1 98.75 98 LEU A N 1
ATOM 795 C CA . LEU A 1 98 ? 21.578 4.203 -9.492 1 98.75 98 LEU A CA 1
ATOM 796 C C . LEU A 1 98 ? 20.297 3.385 -9.562 1 98.75 98 LEU A C 1
ATOM 798 O O . LEU A 1 98 ? 20.266 2.309 -10.172 1 98.75 98 LEU A O 1
ATOM 802 N N . VAL A 1 99 ? 19.234 3.887 -8.945 1 98.88 99 VAL A N 1
ATOM 803 C CA . VAL A 1 99 ? 17.953 3.215 -8.984 1 98.88 99 VAL A CA 1
ATOM 804 C C . VAL A 1 99 ? 17.5 3.029 -10.438 1 98.88 99 VAL A C 1
ATOM 806 O O . VAL A 1 99 ? 17.016 1.963 -10.812 1 98.88 99 VAL A O 1
ATOM 809 N N . LEU A 1 100 ? 17.688 4.043 -11.258 1 98.69 100 LEU A N 1
ATOM 810 C CA . LEU A 1 100 ? 17.297 3.971 -12.656 1 98.69 100 LEU A CA 1
ATOM 811 C C . LEU A 1 100 ? 18.078 2.887 -13.391 1 98.69 100 LEU A C 1
ATOM 813 O O . LEU A 1 100 ? 17.516 2.15 -14.203 1 98.69 100 LEU A O 1
ATOM 817 N N . ILE A 1 101 ? 19.297 2.797 -13.086 1 98.62 101 ILE A N 1
ATOM 818 C CA . ILE A 1 101 ? 20.141 1.785 -13.703 1 98.62 101 ILE A CA 1
ATOM 819 C C . ILE A 1 101 ? 19.672 0.392 -13.305 1 98.62 101 ILE A C 1
ATOM 821 O O . ILE A 1 101 ? 19.469 -0.473 -14.164 1 98.62 101 ILE A O 1
ATOM 825 N N . PHE A 1 102 ? 19.453 0.18 -12.062 1 98.69 102 PHE A N 1
ATOM 826 C CA . PHE A 1 102 ? 18.953 -1.101 -11.578 1 98.69 102 PHE A CA 1
ATOM 827 C C . PHE A 1 102 ? 17.609 -1.428 -12.203 1 98.69 102 PHE A C 1
ATOM 829 O O . PHE A 1 102 ? 17.344 -2.578 -12.562 1 98.69 102 PHE A O 1
ATOM 836 N N . ALA A 1 103 ? 16.75 -0.445 -12.328 1 98.62 103 ALA A N 1
ATOM 837 C CA . ALA A 1 103 ? 15.414 -0.65 -12.875 1 98.62 103 ALA A CA 1
ATOM 838 C C . ALA A 1 103 ? 15.477 -1.099 -14.328 1 98.62 103 ALA A C 1
ATOM 840 O O . ALA A 1 103 ? 14.766 -2.023 -14.734 1 98.62 103 ALA A O 1
ATOM 841 N N . VAL A 1 104 ? 16.312 -0.474 -15.07 1 98.44 104 VAL A N 1
ATOM 842 C CA . VAL A 1 104 ? 16.438 -0.796 -16.484 1 98.44 104 VAL A CA 1
ATOM 843 C C . VAL A 1 104 ? 16.953 -2.221 -16.656 1 98.44 104 VAL A C 1
ATOM 845 O O . VAL A 1 104 ? 16.422 -3.002 -17.438 1 98.44 104 VAL A O 1
ATOM 848 N N . VAL A 1 105 ? 17.953 -2.568 -15.898 1 98 105 VAL A N 1
ATOM 849 C CA . VAL A 1 105 ? 18.516 -3.91 -15.977 1 98 105 VAL A CA 1
ATOM 850 C C . VAL A 1 105 ? 17.484 -4.934 -15.508 1 98 105 VAL A C 1
ATOM 852 O O . VAL A 1 105 ? 17.344 -5.996 -16.125 1 98 105 VAL A O 1
ATOM 855 N N . ALA A 1 106 ? 16.797 -4.625 -14.5 1 98.25 106 ALA A N 1
ATOM 856 C CA . ALA A 1 106 ? 15.766 -5.527 -13.977 1 98.25 106 ALA A CA 1
ATOM 857 C C . ALA A 1 106 ? 14.656 -5.746 -15 1 98.25 106 ALA A C 1
ATOM 859 O O . ALA A 1 106 ? 14.188 -6.871 -15.18 1 98.25 106 ALA A O 1
ATOM 860 N N . LEU A 1 107 ? 14.25 -4.695 -15.648 1 98.19 107 LEU A N 1
ATOM 861 C CA . LEU A 1 107 ? 13.203 -4.809 -16.656 1 98.19 107 LEU A CA 1
ATOM 862 C C . LEU A 1 107 ? 13.68 -5.641 -17.844 1 98.19 107 LEU A C 1
ATOM 864 O O . LEU A 1 107 ? 12.938 -6.48 -18.359 1 98.19 107 LEU A O 1
ATOM 868 N N . LYS A 1 108 ? 14.891 -5.355 -18.266 1 97.5 108 LYS A N 1
ATOM 869 C CA . LYS A 1 108 ? 15.438 -6.172 -19.344 1 97.5 108 LYS A CA 1
ATOM 870 C C . LYS A 1 108 ? 15.461 -7.648 -18.953 1 97.5 108 LYS A C 1
ATOM 872 O O . LYS A 1 108 ? 15.141 -8.508 -19.781 1 97.5 108 LYS A O 1
ATOM 877 N N . ALA A 1 109 ? 15.836 -7.941 -17.781 1 95.94 109 ALA A N 1
ATOM 878 C CA . ALA A 1 109 ? 15.93 -9.32 -17.312 1 95.94 109 ALA A CA 1
ATOM 879 C C . ALA A 1 109 ? 14.57 -10.016 -17.359 1 95.94 109 ALA A C 1
ATOM 881 O O . ALA A 1 109 ? 14.469 -11.156 -17.812 1 95.94 109 ALA A O 1
ATOM 882 N N . VAL A 1 110 ? 13.516 -9.336 -16.969 1 96.06 110 VAL A N 1
ATOM 883 C CA . VAL A 1 11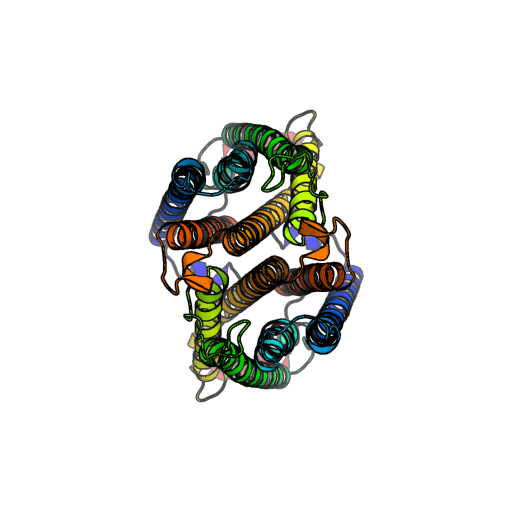0 ? 12.211 -10 -16.922 1 96.06 110 VAL A CA 1
ATOM 884 C C . VAL A 1 110 ? 11.648 -10.125 -18.328 1 96.06 110 VAL A C 1
ATOM 886 O O . VAL A 1 110 ? 11.031 -11.141 -18.672 1 96.06 110 VAL A O 1
ATOM 889 N N . PHE A 1 111 ? 11.82 -9.156 -19.172 1 96.19 111 PHE A N 1
ATOM 890 C CA . PHE A 1 111 ? 11.375 -9.273 -20.562 1 96.19 111 PHE A CA 1
ATOM 891 C C . PHE A 1 111 ? 12.117 -10.391 -21.281 1 96.19 111 PHE A C 1
ATOM 893 O O . PHE A 1 111 ? 11.516 -11.18 -22.016 1 96.19 111 PHE A O 1
ATOM 900 N N . ASP A 1 112 ? 13.414 -10.469 -21.047 1 95.06 112 ASP A N 1
ATOM 901 C CA . ASP A 1 112 ? 14.211 -11.539 -21.641 1 95.06 112 ASP A CA 1
ATOM 902 C C . ASP A 1 112 ? 13.781 -12.906 -21.109 1 95.06 112 ASP A C 1
ATOM 904 O O . ASP A 1 112 ? 13.727 -13.875 -21.875 1 95.06 112 ASP A O 1
ATOM 908 N N . SER A 1 113 ? 13.516 -12.961 -19.859 1 92.44 113 SER A N 1
ATOM 909 C CA . SER A 1 113 ? 13.078 -14.227 -19.281 1 92.44 113 SER A CA 1
ATOM 910 C C . SER A 1 113 ? 11.781 -14.719 -19.922 1 92.44 113 SER A C 1
ATOM 912 O O . SER A 1 113 ? 11.617 -15.914 -20.156 1 92.44 113 SER A O 1
ATOM 914 N N . HIS A 1 114 ? 10.875 -13.828 -20.219 1 93.06 114 HIS A N 1
ATOM 915 C CA . HIS A 1 114 ? 9.625 -14.18 -20.891 1 93.06 114 HIS A CA 1
ATOM 916 C C . HIS A 1 114 ? 9.875 -14.562 -22.344 1 93.06 114 HIS A C 1
ATOM 918 O O . HIS A 1 114 ? 9.383 -15.602 -22.812 1 93.06 114 HIS A O 1
ATOM 924 N N . ASN A 1 115 ? 10.688 -13.852 -22.984 1 94.12 115 ASN A N 1
ATOM 925 C CA . ASN A 1 115 ? 10.938 -14.031 -24.406 1 94.12 115 ASN A CA 1
ATOM 926 C C . ASN A 1 115 ? 11.75 -15.289 -24.688 1 94.12 115 ASN A C 1
ATOM 928 O O . ASN A 1 115 ? 11.594 -15.914 -25.734 1 94.12 115 ASN A O 1
ATOM 932 N N . ASN A 1 116 ? 12.547 -15.641 -23.734 1 92.06 116 ASN A N 1
ATOM 933 C CA . ASN A 1 116 ? 13.438 -16.781 -23.922 1 92.06 116 ASN A CA 1
ATOM 934 C C . ASN A 1 116 ? 12.938 -18 -23.156 1 92.06 116 ASN A C 1
ATOM 936 O O . ASN A 1 116 ? 13.672 -18.984 -23 1 92.06 116 ASN A O 1
ATOM 940 N N . HIS A 1 117 ? 11.766 -17.922 -22.719 1 90.44 117 HIS A N 1
ATOM 941 C CA . HIS A 1 117 ? 11.203 -19.031 -21.953 1 90.44 117 HIS A CA 1
ATOM 942 C C . HIS A 1 117 ? 11.117 -20.297 -22.812 1 90.44 117 HIS A C 1
ATOM 944 O O . HIS A 1 117 ? 10.789 -20.234 -24 1 90.44 117 HIS A O 1
ATOM 950 N N . ARG A 1 118 ? 11.422 -21.438 -22.203 1 88.19 118 ARG A N 1
ATOM 951 C CA . ARG A 1 118 ? 11.328 -22.75 -22.812 1 88.19 118 ARG A CA 1
ATOM 952 C C . ARG A 1 118 ? 10.406 -23.672 -22.016 1 88.19 118 ARG A C 1
ATOM 954 O O . ARG A 1 118 ? 10.344 -23.578 -20.797 1 88.19 118 ARG A O 1
ATOM 961 N N . ASN A 1 119 ? 9.734 -24.484 -22.688 1 85 119 ASN A N 1
ATOM 962 C CA . ASN A 1 119 ? 8.82 -25.391 -22 1 85 119 ASN A CA 1
ATOM 963 C C . ASN A 1 119 ? 9.547 -26.594 -21.422 1 85 119 ASN A C 1
ATOM 965 O O . ASN A 1 119 ? 10.781 -26.641 -21.438 1 85 119 ASN A O 1
ATOM 969 N N . ASP A 1 120 ? 8.789 -27.594 -20.859 1 79.75 120 ASP A N 1
ATOM 970 C CA . ASP A 1 120 ? 9.352 -28.75 -20.172 1 79.75 120 ASP A CA 1
ATOM 971 C C . AS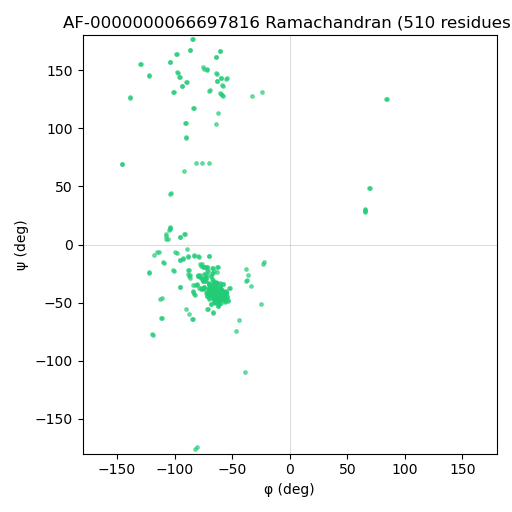P A 1 120 ? 10.133 -29.641 -21.141 1 79.75 120 ASP A C 1
ATOM 973 O O . ASP A 1 120 ? 11.039 -30.359 -20.734 1 79.75 120 ASP A O 1
ATOM 977 N N . GLN A 1 121 ? 9.836 -29.578 -22.484 1 86.12 121 GLN A N 1
ATOM 978 C CA . GLN A 1 121 ? 10.531 -30.344 -23.516 1 86.12 121 GLN A CA 1
ATOM 979 C C . GLN A 1 121 ? 11.703 -29.547 -24.078 1 86.12 121 GLN A C 1
ATOM 981 O O . GLN A 1 121 ? 12.273 -29.922 -25.109 1 86.12 121 GLN A O 1
ATOM 986 N N . ASP A 1 122 ? 12.039 -28.406 -23.453 1 86.12 122 ASP A N 1
ATOM 987 C CA . ASP A 1 122 ? 13.141 -27.531 -23.844 1 86.12 122 ASP A CA 1
ATOM 988 C C . ASP A 1 122 ? 12.898 -26.906 -25.219 1 86.12 122 ASP A C 1
ATOM 990 O O . ASP A 1 122 ? 13.828 -26.766 -26 1 86.12 122 ASP A O 1
ATOM 994 N N . GLU A 1 123 ? 11.695 -26.734 -25.562 1 90.81 123 GLU A N 1
ATOM 995 C CA . GLU A 1 123 ? 11.305 -26.047 -26.781 1 90.81 123 GLU A CA 1
ATOM 996 C C . GLU A 1 123 ? 10.953 -24.578 -26.5 1 90.81 123 GLU A C 1
ATOM 998 O O . GLU A 1 123 ? 10.477 -24.25 -25.406 1 90.81 123 GLU A O 1
ATOM 1003 N N . PRO A 1 124 ? 11.258 -23.75 -27.531 1 91 124 PRO A N 1
ATOM 1004 C CA . PRO A 1 124 ? 10.875 -22.344 -27.328 1 91 124 PRO A CA 1
ATOM 1005 C C . PRO A 1 124 ? 9.383 -22.172 -27.062 1 91 124 PRO A C 1
ATOM 1007 O O . PRO A 1 124 ? 8.555 -22.719 -27.797 1 91 124 PRO A O 1
ATOM 1010 N N . ASP A 1 125 ? 9.078 -21.453 -25.938 1 92 125 ASP A N 1
ATOM 1011 C CA . ASP A 1 125 ? 7.711 -21.141 -25.531 1 92 125 ASP A CA 1
ATOM 1012 C C . ASP A 1 125 ? 7.633 -19.766 -24.859 1 92 125 ASP A C 1
ATOM 1014 O O . ASP A 1 125 ? 7.375 -19.672 -23.656 1 92 125 ASP A O 1
ATOM 1018 N N . PRO A 1 126 ? 7.816 -18.828 -25.625 1 92.75 126 PRO A N 1
ATOM 1019 C CA . PRO A 1 126 ? 7.816 -17.484 -25.047 1 92.75 126 PRO A CA 1
ATOM 1020 C C . PRO A 1 126 ? 6.504 -17.156 -24.328 1 92.75 126 PRO A C 1
ATOM 1022 O O . PRO A 1 126 ? 5.434 -17.547 -24.797 1 92.75 126 PRO A O 1
ATOM 1025 N N . LEU A 1 127 ? 6.637 -16.562 -23.188 1 92.62 127 LEU A N 1
ATOM 1026 C CA . LEU A 1 127 ? 5.484 -16.094 -22.422 1 92.62 127 LEU A CA 1
ATOM 1027 C C . LEU A 1 127 ? 5.113 -14.672 -22.812 1 92.62 127 LEU A C 1
ATOM 1029 O O . LEU A 1 127 ? 5.988 -13.828 -23.031 1 92.62 127 LEU A O 1
ATOM 1033 N N . PRO A 1 128 ? 3.812 -14.43 -22.906 1 94.69 128 PRO A N 1
ATOM 1034 C CA . PRO A 1 128 ? 3.424 -13.047 -23.172 1 94.69 128 PRO A CA 1
ATOM 1035 C C . PRO A 1 128 ? 3.828 -12.094 -22.047 1 94.69 128 PRO A C 1
ATOM 1037 O O . PRO A 1 128 ? 3.791 -12.469 -20.875 1 94.69 128 PRO A O 1
ATOM 1040 N N . ASN A 1 129 ? 4.156 -10.891 -22.453 1 95.19 129 ASN A N 1
ATOM 1041 C CA . ASN A 1 129 ? 4.531 -9.852 -21.5 1 95.19 129 ASN A CA 1
ATOM 1042 C C . ASN A 1 129 ? 3.338 -8.969 -21.141 1 95.19 129 ASN A C 1
ATOM 1044 O O . ASN A 1 129 ? 2.482 -8.695 -21.984 1 95.19 129 ASN A O 1
ATOM 1048 N N . LEU A 1 130 ? 3.264 -8.5 -19.844 1 95.81 130 LEU A N 1
ATOM 1049 C CA . LEU A 1 130 ? 2.35 -7.469 -19.359 1 95.81 130 LEU A CA 1
ATOM 1050 C C . LEU A 1 130 ? 0.912 -7.977 -19.359 1 95.81 130 LEU A C 1
ATOM 1052 O O . LEU A 1 130 ? 0.004 -7.289 -19.828 1 95.81 130 LEU A O 1
ATOM 1056 N N . TYR A 1 131 ? 0.777 -9.172 -18.797 1 95.12 131 TYR A N 1
ATOM 1057 C CA . TYR A 1 131 ? -0.569 -9.727 -18.719 1 95.12 131 TYR A CA 1
ATOM 1058 C C . TYR A 1 131 ? -1.033 -9.844 -17.266 1 95.12 131 TYR A C 1
ATOM 1060 O O . TYR A 1 131 ? -2.188 -10.188 -17.016 1 95.12 131 TYR A O 1
ATOM 1068 N N . SER A 1 132 ? -0.167 -9.578 -16.328 1 96 132 SER A N 1
ATOM 1069 C CA . SER A 1 132 ? -0.525 -9.742 -14.93 1 96 132 SER A CA 1
ATOM 1070 C C . SER A 1 132 ? -0.799 -8.391 -14.266 1 96 132 SER A C 1
ATOM 1072 O O . SER A 1 132 ? -0.354 -7.352 -14.758 1 96 132 SER A O 1
ATOM 1074 N N . LEU A 1 133 ? -1.578 -8.414 -13.156 1 98 133 LEU A N 1
ATOM 1075 C CA . LEU A 1 133 ? -1.807 -7.227 -12.336 1 98 133 LEU A CA 1
ATOM 1076 C C . LEU A 1 133 ? -0.485 -6.625 -11.867 1 98 133 LEU A C 1
ATOM 1078 O O . LEU A 1 133 ? -0.296 -5.406 -11.938 1 98 133 LEU A O 1
ATOM 1082 N N . HIS A 1 134 ? 0.44 -7.449 -11.477 1 98.25 134 HIS A N 1
ATOM 1083 C CA . HIS A 1 134 ? 1.773 -7.039 -11.047 1 98.25 134 HIS A CA 1
ATOM 1084 C C . HIS A 1 134 ? 2.475 -6.234 -12.133 1 98.25 134 HIS A C 1
ATOM 1086 O O . HIS A 1 134 ? 3.014 -5.156 -11.867 1 98.25 134 HIS A O 1
ATOM 1092 N N . SER A 1 135 ? 2.42 -6.734 -13.344 1 97.94 135 SER A N 1
ATOM 1093 C CA . SER A 1 135 ? 3.16 -6.078 -14.422 1 97.94 135 SER A CA 1
ATOM 1094 C C . SER A 1 135 ? 2.531 -4.738 -14.781 1 97.94 135 SER A C 1
ATOM 1096 O O . SER A 1 135 ? 3.234 -3.789 -15.133 1 97.94 135 SER A O 1
ATOM 1098 N N . TRP A 1 136 ? 1.193 -4.633 -14.68 1 98.38 136 TRP A N 1
ATOM 1099 C CA . TRP A 1 136 ? 0.533 -3.371 -15 1 98.38 136 TRP A CA 1
ATOM 1100 C C . TRP A 1 136 ? 0.876 -2.301 -13.969 1 98.38 136 TRP A C 1
ATOM 1102 O O . TRP A 1 136 ? 1.262 -1.187 -14.328 1 98.38 136 TRP A O 1
ATOM 1112 N N . ILE A 1 137 ? 0.707 -2.631 -12.742 1 98.75 137 ILE A N 1
ATOM 1113 C CA . ILE A 1 137 ? 1.02 -1.669 -11.688 1 98.75 137 ILE A CA 1
ATOM 1114 C C . ILE A 1 137 ? 2.52 -1.384 -11.68 1 98.75 137 ILE A C 1
ATOM 1116 O O . ILE A 1 137 ? 2.938 -0.228 -11.57 1 98.75 137 ILE A O 1
ATOM 1120 N N . GLY A 1 138 ? 3.312 -2.418 -11.859 1 98.69 138 GLY A N 1
ATOM 1121 C CA . GLY A 1 138 ? 4.758 -2.273 -11.844 1 98.69 138 GLY A CA 1
ATOM 1122 C C . GLY A 1 138 ? 5.277 -1.354 -12.938 1 98.69 138 GLY A C 1
ATOM 1123 O O . GLY A 1 138 ? 6.035 -0.42 -12.664 1 98.69 138 GLY A O 1
ATOM 1124 N N . LEU A 1 139 ? 4.871 -1.614 -14.133 1 98.62 139 LEU A N 1
ATOM 1125 C CA . LEU A 1 139 ? 5.367 -0.798 -15.234 1 98.62 139 LEU A CA 1
ATOM 1126 C C . LEU A 1 139 ? 4.891 0.645 -15.102 1 98.62 139 LEU A C 1
ATOM 1128 O O . LEU A 1 139 ? 5.645 1.58 -15.367 1 98.62 139 LEU A O 1
ATOM 1132 N N . THR A 1 140 ? 3.658 0.803 -14.672 1 98.69 140 THR A N 1
ATOM 1133 C CA . THR A 1 140 ? 3.117 2.143 -14.469 1 98.69 140 THR A CA 1
ATOM 1134 C C . THR A 1 140 ? 3.996 2.943 -13.516 1 98.69 140 THR A C 1
ATOM 1136 O O . THR A 1 140 ? 4.355 4.086 -13.797 1 98.69 140 THR A O 1
ATOM 1139 N N . PHE A 1 141 ? 4.453 2.336 -12.508 1 98.62 141 PHE A N 1
ATOM 1140 C CA . PHE A 1 141 ? 5.121 3.127 -11.484 1 98.62 141 PHE A CA 1
ATOM 1141 C C . PHE A 1 141 ? 6.629 3.141 -11.703 1 98.62 141 PHE A C 1
ATOM 1143 O O . PHE A 1 141 ? 7.336 3.977 -11.133 1 98.62 141 PHE A O 1
ATOM 1150 N N . VAL A 1 142 ? 7.137 2.254 -12.562 1 98.75 142 VAL A N 1
ATOM 1151 C CA . VAL A 1 142 ? 8.5 2.434 -13.047 1 98.75 142 VAL A CA 1
ATOM 1152 C C . VAL A 1 142 ? 8.562 3.645 -13.977 1 98.75 142 VAL A C 1
ATOM 1154 O O . VAL A 1 142 ? 9.477 4.461 -13.883 1 98.75 142 VAL A O 1
ATOM 1157 N N . ILE A 1 143 ? 7.566 3.742 -14.773 1 98.81 143 ILE A N 1
ATOM 1158 C CA . ILE A 1 143 ? 7.492 4.891 -15.672 1 98.81 143 ILE A CA 1
ATOM 1159 C C . ILE A 1 143 ? 7.32 6.172 -14.852 1 98.81 143 ILE A C 1
ATOM 1161 O O . ILE A 1 143 ? 7.98 7.176 -15.117 1 98.81 143 ILE A O 1
ATOM 1165 N N . ALA A 1 144 ? 6.473 6.094 -13.875 1 98.75 144 ALA A N 1
ATOM 1166 C CA . ALA A 1 144 ? 6.289 7.242 -12.992 1 98.75 144 ALA A CA 1
ATOM 1167 C C . ALA A 1 144 ? 7.602 7.637 -12.32 1 98.75 144 ALA A C 1
ATOM 1169 O O . ALA A 1 144 ? 7.883 8.828 -12.148 1 98.75 144 ALA A O 1
ATOM 1170 N N . PHE A 1 145 ? 8.352 6.699 -11.938 1 98.81 145 PHE A N 1
ATOM 1171 C CA . PHE A 1 145 ? 9.641 6.977 -11.312 1 98.81 145 PHE A CA 1
ATOM 1172 C C . PHE A 1 145 ? 10.57 7.684 -12.289 1 98.81 145 PHE A C 1
ATOM 1174 O O . PHE A 1 145 ? 11.242 8.648 -11.93 1 98.81 145 PHE A O 1
ATOM 1181 N N . PHE A 1 146 ? 10.57 7.219 -13.508 1 98.69 146 PHE A N 1
ATOM 1182 C CA . PHE A 1 146 ? 11.391 7.848 -14.539 1 98.69 146 PHE A CA 1
ATOM 1183 C C . PHE A 1 146 ? 10.977 9.297 -14.75 1 98.69 146 PHE A C 1
ATOM 1185 O O . PHE A 1 146 ? 11.828 10.18 -14.852 1 98.69 146 PHE A O 1
ATOM 1192 N N . LEU A 1 147 ? 9.727 9.523 -14.797 1 98.69 147 LEU A N 1
ATOM 1193 C CA . LEU A 1 147 ? 9.219 10.875 -14.984 1 98.69 147 LEU A CA 1
ATOM 1194 C C . LEU A 1 147 ? 9.539 11.75 -13.773 1 98.69 147 LEU A C 1
ATOM 1196 O O . LEU A 1 147 ? 9.93 12.906 -13.922 1 98.69 147 LEU A O 1
ATOM 1200 N N . GLN A 1 148 ? 9.359 11.188 -12.586 1 98.38 148 GLN A N 1
ATOM 1201 C CA . GLN A 1 148 ? 9.711 11.883 -11.352 1 98.38 148 GLN A CA 1
ATOM 1202 C C . GLN A 1 148 ? 11.18 12.297 -11.352 1 98.38 148 GLN A C 1
ATOM 1204 O O . GLN A 1 148 ? 11.516 13.406 -10.953 1 98.38 148 GLN A O 1
ATOM 1209 N N . TYR A 1 149 ? 12.008 11.383 -11.75 1 98.5 149 TYR A N 1
ATOM 1210 C CA . TYR A 1 149 ? 13.438 11.648 -11.828 1 98.5 149 TYR A CA 1
ATOM 1211 C C . TYR A 1 149 ? 13.734 12.75 -12.836 1 98.5 149 TYR A C 1
ATOM 1213 O O . TYR A 1 149 ? 14.461 13.703 -12.531 1 98.5 149 TYR A O 1
ATOM 1221 N N . PHE A 1 150 ? 13.164 12.609 -13.992 1 98.19 150 PHE A N 1
ATOM 1222 C CA . PHE A 1 150 ? 13.422 13.531 -15.094 1 98.19 150 PHE A CA 1
ATOM 1223 C C . PHE A 1 150 ? 12.969 14.945 -14.742 1 98.19 150 PHE A C 1
ATOM 1225 O O . PHE A 1 150 ? 13.742 15.898 -14.859 1 98.19 150 PHE A O 1
ATOM 1232 N N . PHE A 1 151 ? 11.781 15.102 -14.281 1 97.75 151 PHE A N 1
ATOM 1233 C CA . PHE A 1 151 ? 11.25 16.422 -13.938 1 97.75 151 PHE A CA 1
ATOM 1234 C C . PHE A 1 151 ? 11.945 16.969 -12.703 1 97.75 151 PHE A C 1
ATOM 1236 O O . PHE A 1 151 ? 12.156 18.188 -12.594 1 97.75 151 PHE A O 1
ATOM 1243 N N . GLY A 1 152 ? 12.219 16.062 -11.781 1 97.75 152 GLY A N 1
ATOM 1244 C CA . GLY A 1 152 ? 12.992 16.516 -10.633 1 97.75 152 GLY A CA 1
ATOM 1245 C C . GLY A 1 152 ? 14.367 17.031 -11 1 97.75 152 GLY A C 1
ATOM 1246 O O . GLY A 1 152 ? 14.812 18.062 -10.5 1 97.75 152 GLY A O 1
ATOM 1247 N N . PHE A 1 153 ? 15.023 16.328 -11.867 1 97.88 153 PHE A N 1
ATOM 1248 C CA . PHE A 1 153 ? 16.359 16.719 -12.328 1 97.88 153 PHE A CA 1
ATOM 1249 C C . PHE A 1 153 ? 16.328 18.078 -13.008 1 97.88 153 PHE A C 1
ATOM 1251 O O . PHE A 1 153 ? 17.125 18.969 -12.688 1 97.88 153 PHE A O 1
ATOM 1258 N N . LEU A 1 154 ? 15.398 18.328 -13.844 1 97.38 154 LEU A N 1
ATOM 1259 C CA . LEU A 1 154 ? 15.281 19.578 -14.602 1 97.38 154 LEU A CA 1
ATOM 1260 C C . LEU A 1 154 ? 14.938 20.734 -13.68 1 97.38 154 LEU A C 1
ATOM 1262 O O . LEU A 1 154 ? 15.414 21.859 -13.883 1 97.38 154 LEU A O 1
ATOM 1266 N N . THR A 1 155 ? 14.164 20.5 -12.703 1 97.06 155 THR A N 1
ATOM 1267 C CA . THR A 1 155 ? 13.648 21.562 -11.852 1 97.06 155 THR A CA 1
ATOM 1268 C C . THR A 1 155 ? 14.664 21.938 -10.781 1 97.06 155 THR A C 1
ATOM 1270 O O . THR A 1 155 ? 14.891 23.125 -10.516 1 97.06 155 THR A O 1
ATOM 1273 N N . PHE A 1 156 ? 15.297 20.938 -10.195 1 96.19 156 PHE A N 1
ATOM 1274 C CA . PHE A 1 156 ? 16.016 21.203 -8.961 1 96.19 156 PHE A CA 1
ATOM 1275 C C . PHE A 1 156 ? 17.516 21.109 -9.18 1 96.19 156 PHE A C 1
ATOM 1277 O O . PHE A 1 156 ? 18.312 21.547 -8.344 1 96.19 156 PHE A O 1
ATOM 1284 N N . PHE A 1 157 ? 17.953 20.547 -10.242 1 94.25 157 PHE A N 1
ATOM 1285 C CA . PHE A 1 157 ? 19.391 20.344 -10.422 1 94.25 157 PHE A CA 1
ATOM 1286 C C . PHE A 1 157 ? 19.891 21.078 -11.656 1 94.25 157 PHE A C 1
ATOM 1288 O O . PHE A 1 157 ? 20.438 22.188 -11.547 1 94.25 157 PHE A O 1
ATOM 1295 N N . PHE A 1 158 ? 19.719 20.688 -12.844 1 93.19 158 PHE A N 1
ATOM 1296 C CA . PHE A 1 158 ? 20.172 21.344 -14.062 1 93.19 158 PHE A CA 1
ATOM 1297 C C . PHE A 1 158 ? 19.109 21.281 -15.148 1 93.19 158 PHE A C 1
ATOM 1299 O O . PHE A 1 158 ? 18.656 20.188 -15.531 1 93.19 158 PHE A O 1
ATOM 1306 N N . PRO A 1 159 ? 18.75 22.422 -15.695 1 93.38 159 PRO A N 1
ATOM 1307 C CA . PRO A 1 159 ? 19.281 23.781 -15.516 1 93.38 159 PRO A CA 1
ATOM 1308 C C . PRO A 1 159 ? 18.812 24.422 -14.219 1 93.38 159 PRO A C 1
ATOM 1310 O O . PRO A 1 159 ? 19.438 25.375 -13.727 1 93.38 159 PRO A O 1
ATOM 1313 N N . GLY A 1 160 ? 17.781 23.875 -13.68 1 92.5 160 GLY A N 1
ATOM 1314 C CA . GLY A 1 160 ? 17.219 24.484 -12.484 1 92.5 160 GLY A CA 1
ATOM 1315 C C . GLY A 1 160 ? 16.266 25.625 -12.797 1 92.5 160 GLY A C 1
ATOM 1316 O O . GLY A 1 160 ? 16.641 26.594 -13.453 1 92.5 160 GLY A O 1
ATOM 1317 N N . LEU A 1 161 ? 15.102 25.469 -12.258 1 94.38 161 LEU A N 1
ATOM 1318 C CA . LEU A 1 161 ? 14.117 26.516 -12.461 1 94.38 161 LEU A CA 1
ATOM 1319 C C . LEU A 1 161 ? 14.297 27.641 -11.438 1 94.38 161 LEU A C 1
ATOM 1321 O O . LEU A 1 161 ? 15.156 27.547 -10.555 1 94.38 161 LEU A O 1
ATOM 1325 N N . SER A 1 162 ? 13.477 28.672 -11.602 1 93.94 162 SER A N 1
ATOM 1326 C CA . SER A 1 162 ? 13.539 29.797 -10.68 1 93.94 162 SER A CA 1
ATOM 1327 C C . SER A 1 162 ? 13.148 29.391 -9.266 1 93.94 162 SER A C 1
ATOM 1329 O O . SER A 1 162 ? 12.5 28.359 -9.07 1 93.94 162 SER A O 1
ATOM 1331 N N . VAL A 1 163 ? 13.484 30.141 -8.336 1 89.25 163 VAL A N 1
ATOM 1332 C CA . VAL A 1 163 ? 13.266 29.828 -6.926 1 89.25 163 VAL A CA 1
ATOM 1333 C C . VAL A 1 163 ? 11.766 29.703 -6.652 1 89.25 163 VAL A C 1
ATOM 1335 O O . VAL A 1 163 ? 11.32 28.719 -6.051 1 89.25 163 VAL A O 1
ATOM 1338 N N . PRO A 1 164 ? 10.953 30.641 -7.121 1 89 164 PRO A N 1
ATOM 1339 C CA . PRO A 1 164 ? 9.516 30.5 -6.867 1 89 164 PRO A CA 1
ATOM 1340 C C . PRO A 1 164 ? 8.93 29.219 -7.461 1 89 164 PRO A C 1
ATOM 1342 O O . PRO A 1 164 ? 8.039 28.609 -6.863 1 89 164 PRO A O 1
ATOM 1345 N N . MET A 1 165 ? 9.422 28.859 -8.586 1 92.06 165 MET A N 1
ATOM 1346 C CA . MET A 1 165 ? 8.938 27.641 -9.227 1 92.06 165 MET A CA 1
ATOM 1347 C C . MET A 1 165 ? 9.352 26.406 -8.43 1 92.06 165 MET A C 1
ATOM 1349 O O . MET A 1 165 ? 8.562 25.484 -8.258 1 92.06 165 MET A O 1
ATOM 1353 N N . ARG A 1 166 ? 10.516 26.359 -7.977 1 92.94 166 ARG A N 1
ATOM 1354 C CA . ARG A 1 166 ? 11 25.25 -7.164 1 92.94 166 ARG A CA 1
ATOM 1355 C C . ARG A 1 166 ? 10.188 25.109 -5.879 1 92.94 166 ARG A C 1
ATOM 1357 O O . ARG A 1 166 ? 9.836 24 -5.477 1 92.94 166 ARG A O 1
ATOM 1364 N N . GLN A 1 167 ? 9.883 26.266 -5.289 1 87.69 167 GLN A N 1
ATOM 1365 C CA . GLN A 1 167 ? 9.102 26.281 -4.059 1 87.69 167 GLN A CA 1
ATOM 1366 C C . GLN A 1 167 ? 7.684 25.75 -4.297 1 87.69 167 GLN A C 1
ATOM 1368 O O . GLN A 1 167 ? 7.105 25.094 -3.438 1 87.69 167 GLN A O 1
ATOM 1373 N N . PHE A 1 168 ? 7.277 26.062 -5.473 1 86.56 168 PHE A N 1
ATOM 1374 C CA . PHE A 1 168 ? 5.934 25.641 -5.84 1 86.56 168 PHE A CA 1
ATOM 1375 C C . PHE A 1 168 ? 5.891 24.141 -6.117 1 86.56 168 PHE A C 1
ATOM 1377 O O . PHE A 1 168 ? 4.945 23.453 -5.719 1 86.56 168 PHE A O 1
ATOM 1384 N N . ILE A 1 169 ? 6.883 23.562 -6.727 1 93.38 169 ILE A N 1
ATOM 1385 C CA . ILE A 1 169 ? 6.875 22.203 -7.242 1 93.38 169 ILE A CA 1
ATOM 1386 C C . ILE A 1 169 ? 7.332 21.234 -6.152 1 93.38 169 ILE A C 1
ATOM 1388 O O . ILE A 1 169 ? 6.973 20.062 -6.168 1 93.38 169 ILE A O 1
ATOM 1392 N N . LEU A 1 170 ? 8.023 21.688 -5.199 1 92.88 170 LEU A N 1
ATOM 1393 C CA . LEU A 1 170 ? 8.711 20.859 -4.215 1 92.88 170 LEU A CA 1
ATOM 1394 C C . LEU A 1 170 ? 7.727 19.969 -3.455 1 92.88 170 LEU A C 1
ATOM 1396 O O . LEU A 1 170 ? 7.914 18.766 -3.361 1 92.88 170 LEU A O 1
ATOM 1400 N N . PRO A 1 171 ? 6.617 20.531 -2.992 1 89.88 171 PRO A N 1
ATOM 1401 C CA . PRO A 1 171 ? 5.695 19.672 -2.248 1 89.88 171 PRO A CA 1
ATOM 1402 C C . PRO A 1 171 ? 5.082 18.562 -3.113 1 89.88 171 PRO A C 1
ATOM 1404 O O . PRO A 1 171 ? 4.824 17.469 -2.627 1 89.88 171 PRO A O 1
ATOM 1407 N N . TYR A 1 172 ? 4.871 18.859 -4.316 1 91.94 172 TYR A N 1
ATOM 1408 C CA . TYR A 1 172 ? 4.336 17.859 -5.234 1 91.94 172 TYR A CA 1
ATOM 1409 C C . TYR A 1 172 ? 5.363 16.781 -5.531 1 91.94 172 TYR A C 1
ATOM 1411 O O . TYR A 1 172 ? 5.031 15.594 -5.59 1 91.94 172 TYR A O 1
ATOM 1419 N N . HIS A 1 173 ? 6.605 17.219 -5.742 1 95.69 173 HIS A N 1
ATOM 1420 C CA . HIS A 1 173 ? 7.695 16.281 -5.961 1 95.69 173 HIS A CA 1
ATOM 1421 C C . HIS A 1 173 ? 7.84 15.328 -4.781 1 95.69 173 HIS A C 1
ATOM 1423 O O . HIS A 1 173 ? 7.988 14.117 -4.973 1 95.69 173 HIS A O 1
ATOM 1429 N N . GLN A 1 174 ? 7.699 15.836 -3.639 1 94.31 174 GLN A N 1
ATOM 1430 C CA . GLN A 1 174 ? 7.836 15.039 -2.428 1 94.31 174 GLN A CA 1
ATOM 1431 C C . GLN A 1 174 ? 6.668 14.062 -2.277 1 94.31 174 GLN A C 1
ATOM 1433 O O . GLN A 1 174 ? 6.871 12.883 -1.986 1 94.31 174 GLN A O 1
ATOM 1438 N N . ALA A 1 175 ? 5.492 14.57 -2.469 1 92.69 175 ALA A N 1
ATOM 1439 C CA . ALA A 1 175 ? 4.301 13.734 -2.346 1 92.69 175 ALA A CA 1
ATOM 1440 C C . ALA A 1 175 ? 4.316 12.602 -3.373 1 92.69 175 ALA A C 1
ATOM 1442 O O . ALA A 1 175 ? 4.027 11.453 -3.043 1 92.69 175 ALA A O 1
ATOM 1443 N N . PHE A 1 176 ? 4.648 12.93 -4.551 1 96 176 PHE A N 1
ATOM 1444 C CA . PHE A 1 176 ? 4.668 11.938 -5.617 1 96 176 PHE A CA 1
ATOM 1445 C C . PHE A 1 176 ? 5.75 10.891 -5.371 1 96 176 PHE A C 1
ATOM 1447 O O . PHE A 1 176 ? 5.566 9.711 -5.688 1 96 176 PHE A O 1
ATOM 1454 N N . GLY A 1 177 ? 6.875 11.344 -4.898 1 97.12 177 GLY A N 1
ATOM 1455 C CA . GLY A 1 177 ? 7.914 10.391 -4.543 1 97.12 177 GLY A CA 1
ATOM 1456 C C . GLY A 1 177 ? 7.445 9.344 -3.555 1 97.12 177 GLY A C 1
ATOM 1457 O O . GLY A 1 177 ? 7.742 8.156 -3.715 1 97.12 177 GLY A O 1
ATOM 1458 N N . LEU A 1 178 ? 6.715 9.766 -2.596 1 96.19 178 LEU A N 1
ATOM 1459 C CA . LEU A 1 178 ? 6.223 8.844 -1.579 1 96.19 178 LEU A CA 1
ATOM 1460 C C . LEU A 1 178 ? 5.188 7.887 -2.166 1 96.19 178 LEU A C 1
ATOM 1462 O O . LEU A 1 178 ? 5.191 6.691 -1.857 1 96.19 178 LEU A O 1
ATOM 1466 N N . ILE A 1 179 ? 4.324 8.414 -2.957 1 96.88 179 ILE A N 1
ATOM 1467 C CA . ILE A 1 179 ? 3.307 7.598 -3.605 1 96.88 179 ILE A CA 1
ATOM 1468 C C . ILE A 1 179 ? 3.975 6.527 -4.461 1 96.88 179 ILE A C 1
ATOM 1470 O O . ILE A 1 179 ? 3.588 5.355 -4.418 1 96.88 179 ILE A O 1
ATOM 1474 N N . ILE A 1 180 ? 4.938 6.957 -5.184 1 98.62 180 ILE A N 1
ATOM 1475 C CA . ILE A 1 180 ? 5.652 6.023 -6.043 1 98.62 180 ILE A CA 1
ATOM 1476 C C . ILE A 1 180 ? 6.285 4.922 -5.195 1 98.62 180 ILE A C 1
ATOM 1478 O O . ILE A 1 180 ? 6.172 3.736 -5.523 1 98.62 180 ILE A O 1
ATOM 1482 N N . LEU A 1 181 ? 6.93 5.281 -4.133 1 98.69 181 LEU A N 1
ATOM 1483 C CA . LEU A 1 181 ? 7.566 4.285 -3.279 1 98.69 181 LEU A CA 1
ATOM 1484 C C . LEU A 1 181 ? 6.539 3.289 -2.748 1 98.69 181 LEU A C 1
ATOM 1486 O O . LEU A 1 181 ? 6.797 2.084 -2.721 1 98.69 181 LEU A O 1
ATOM 1490 N N . CYS A 1 182 ? 5.414 3.744 -2.35 1 98.44 182 CYS A N 1
ATOM 1491 C CA . CYS A 1 182 ? 4.359 2.875 -1.842 1 98.44 182 CYS A CA 1
ATOM 1492 C C . CYS A 1 182 ? 3.898 1.894 -2.912 1 98.44 182 CYS A C 1
ATOM 1494 O O . CYS A 1 182 ? 3.764 0.697 -2.648 1 98.44 182 CYS A O 1
ATOM 1496 N N . PHE A 1 183 ? 3.723 2.361 -4.07 1 98.81 183 PHE A N 1
ATOM 1497 C CA . PHE A 1 183 ? 3.221 1.5 -5.133 1 98.81 183 PHE A CA 1
ATOM 1498 C C . PHE A 1 183 ? 4.293 0.523 -5.594 1 98.81 183 PHE A C 1
ATOM 1500 O O . PHE A 1 183 ? 3.986 -0.592 -6.02 1 98.81 183 PHE A O 1
ATOM 1507 N N . LEU A 1 184 ? 5.531 0.97 -5.504 1 98.81 184 LEU A N 1
ATOM 1508 C CA . LEU A 1 184 ? 6.609 0.032 -5.801 1 98.81 184 LEU A CA 1
ATOM 1509 C C . LEU A 1 184 ? 6.637 -1.103 -4.781 1 98.81 184 LEU A C 1
ATOM 1511 O O . LEU A 1 184 ? 6.875 -2.258 -5.137 1 98.81 184 LEU A O 1
ATOM 1515 N N . ALA A 1 185 ? 6.391 -0.795 -3.557 1 98.88 185 ALA A N 1
ATOM 1516 C CA . ALA A 1 185 ? 6.309 -1.828 -2.527 1 98.88 185 ALA A CA 1
ATOM 1517 C C . ALA A 1 185 ? 5.121 -2.754 -2.773 1 98.88 185 ALA A C 1
ATOM 1519 O O . ALA A 1 185 ? 5.238 -3.975 -2.637 1 98.88 185 ALA A O 1
ATOM 1520 N N . ILE A 1 186 ? 4 -2.174 -3.143 1 98.88 186 ILE A N 1
ATOM 1521 C CA . ILE A 1 186 ? 2.807 -2.947 -3.469 1 98.88 186 ILE A CA 1
ATOM 1522 C C . ILE A 1 186 ? 3.104 -3.895 -4.629 1 98.88 186 ILE A C 1
ATOM 1524 O O . ILE A 1 186 ? 2.738 -5.07 -4.586 1 98.88 186 ILE A O 1
ATOM 1528 N N . THR A 1 187 ? 3.777 -3.359 -5.598 1 98.88 187 THR A N 1
ATOM 1529 C CA . THR A 1 187 ? 4.168 -4.164 -6.75 1 98.88 187 THR A CA 1
ATOM 1530 C C . THR A 1 187 ? 5.066 -5.32 -6.324 1 98.88 187 THR A C 1
ATOM 1532 O O . THR A 1 187 ? 4.898 -6.449 -6.789 1 98.88 187 THR A O 1
ATOM 1535 N N . ALA A 1 188 ? 6.012 -5.016 -5.48 1 98.81 188 ALA A N 1
ATOM 1536 C CA . ALA A 1 188 ? 6.969 -6.027 -5.039 1 98.81 188 ALA A CA 1
ATOM 1537 C C . ALA A 1 188 ? 6.262 -7.18 -4.332 1 98.81 188 ALA A C 1
ATOM 1539 O O . ALA A 1 188 ? 6.543 -8.352 -4.605 1 98.81 188 ALA A O 1
ATOM 1540 N N . VAL A 1 189 ? 5.32 -6.875 -3.482 1 98.81 189 VAL A N 1
ATOM 1541 C CA . VAL A 1 189 ? 4.691 -7.945 -2.717 1 98.81 189 VAL A CA 1
ATOM 1542 C C . VAL A 1 189 ? 3.727 -8.727 -3.609 1 98.81 189 VAL A C 1
ATOM 1544 O O . VAL A 1 189 ? 3.549 -9.93 -3.438 1 98.81 189 VAL A O 1
ATOM 1547 N N . MET A 1 190 ? 3.105 -8.07 -4.598 1 98.75 190 MET A N 1
ATOM 1548 C CA . MET A 1 190 ? 2.324 -8.805 -5.59 1 98.75 190 MET A CA 1
ATOM 1549 C C . MET A 1 190 ? 3.207 -9.773 -6.371 1 98.75 190 MET A C 1
ATOM 1551 O O . MET A 1 190 ? 2.824 -10.922 -6.598 1 98.75 190 MET A O 1
ATOM 1555 N N . GLY A 1 191 ? 4.383 -9.273 -6.773 1 97.88 191 GLY A N 1
ATOM 1556 C CA . GLY A 1 191 ? 5.312 -10.125 -7.496 1 97.88 191 GLY A CA 1
ATOM 1557 C C . GLY A 1 191 ? 5.785 -11.32 -6.68 1 97.88 191 GLY A C 1
ATOM 1558 O O . GLY A 1 191 ? 5.883 -12.43 -7.199 1 97.88 191 GLY A O 1
ATOM 1559 N N . ILE A 1 192 ? 6.074 -11.078 -5.453 1 97.69 192 ILE A N 1
ATOM 1560 C CA . ILE A 1 192 ? 6.508 -12.141 -4.555 1 97.69 192 ILE A CA 1
ATOM 1561 C C . ILE A 1 192 ? 5.398 -13.18 -4.414 1 97.69 192 ILE A C 1
ATOM 1563 O O . ILE A 1 192 ? 5.652 -14.383 -4.5 1 97.69 192 ILE A O 1
ATOM 1567 N N . SER A 1 193 ? 4.16 -12.742 -4.262 1 97.44 193 SER A N 1
ATOM 1568 C CA . SER A 1 193 ? 3.02 -13.641 -4.113 1 97.44 193 SER A CA 1
ATOM 1569 C C . SER A 1 193 ? 2.781 -14.445 -5.387 1 97.44 193 SER A C 1
ATOM 1571 O O . SER A 1 193 ? 2.486 -15.641 -5.328 1 97.44 193 SER A O 1
ATOM 1573 N N . GLU A 1 194 ? 2.93 -13.789 -6.512 1 95.31 194 GLU A N 1
ATOM 1574 C CA . GLU A 1 194 ? 2.748 -14.453 -7.797 1 95.31 194 GLU A CA 1
ATOM 1575 C C . GLU A 1 194 ? 3.816 -15.516 -8.023 1 95.31 194 GLU A C 1
ATOM 1577 O O . GLU A 1 194 ? 3.5 -16.656 -8.391 1 95.31 194 GLU A O 1
ATOM 1582 N N . GLN A 1 195 ? 5.051 -15.141 -7.797 1 93.19 195 GLN A N 1
ATOM 1583 C CA . GLN A 1 195 ? 6.16 -16.062 -7.984 1 93.19 195 GLN A CA 1
ATOM 1584 C C . GLN A 1 195 ? 6.047 -17.266 -7.047 1 93.19 195 GLN A C 1
ATOM 1586 O O . GLN A 1 195 ? 6.301 -18.391 -7.449 1 93.19 195 GLN A O 1
ATOM 1591 N N . ALA A 1 196 ? 5.711 -17.016 -5.848 1 93.88 196 ALA A N 1
ATOM 1592 C CA . ALA A 1 196 ? 5.531 -18.078 -4.879 1 93.88 196 ALA A CA 1
ATOM 1593 C C . ALA A 1 196 ? 4.387 -19.016 -5.289 1 93.88 196 ALA A C 1
ATOM 1595 O O . ALA A 1 196 ? 4.488 -20.234 -5.16 1 93.88 196 ALA A O 1
ATOM 1596 N N . ALA A 1 197 ? 3.328 -18.469 -5.805 1 93.12 197 ALA A N 1
ATOM 1597 C CA . ALA A 1 197 ? 2.17 -19.25 -6.211 1 93.12 197 ALA A CA 1
ATOM 1598 C C . ALA A 1 197 ? 2.52 -20.188 -7.367 1 93.12 197 ALA A C 1
ATOM 1600 O O . ALA A 1 197 ? 2.086 -21.344 -7.398 1 93.12 197 ALA A O 1
ATOM 1601 N N . TRP A 1 198 ? 3.338 -19.719 -8.227 1 89.94 198 TRP A N 1
ATOM 1602 C CA . TRP A 1 198 ? 3.697 -20.516 -9.398 1 89.94 198 TRP A CA 1
ATOM 1603 C C . TRP A 1 198 ? 4.688 -21.609 -9.031 1 89.94 198 TRP A C 1
ATOM 1605 O O . TRP A 1 198 ? 4.645 -22.703 -9.594 1 89.94 198 TRP A O 1
ATOM 1615 N N . HIS A 1 199 ? 5.504 -21.328 -8.016 1 88.25 199 HIS A N 1
ATOM 1616 C CA . HIS A 1 199 ? 6.684 -22.188 -7.945 1 88.25 199 HIS A CA 1
ATOM 1617 C C . HIS A 1 199 ? 6.766 -22.906 -6.605 1 88.25 199 HIS A C 1
ATOM 1619 O O . HIS A 1 199 ? 7.453 -23.922 -6.484 1 88.25 199 HIS A O 1
ATOM 1625 N N . HIS A 1 200 ? 6.156 -22.344 -5.629 1 88.75 200 HIS A N 1
ATOM 1626 C CA . HIS A 1 200 ? 6.242 -22.969 -4.316 1 88.75 200 HIS A CA 1
ATOM 1627 C C . HIS A 1 200 ? 5.113 -23.969 -4.113 1 88.75 200 HIS A C 1
ATOM 1629 O O . HIS A 1 200 ? 4.102 -23.656 -3.484 1 88.75 200 HIS A O 1
ATOM 1635 N N . LYS A 1 201 ? 5.328 -25.188 -4.426 1 87.75 201 LYS A N 1
ATOM 1636 C CA . LYS A 1 201 ? 4.297 -26.203 -4.316 1 87.75 201 LYS A CA 1
ATOM 1637 C C . LYS A 1 201 ? 4.395 -26.953 -2.99 1 87.75 201 LYS A C 1
ATOM 1639 O O . LYS A 1 201 ? 3.602 -27.859 -2.717 1 87.75 201 LYS A O 1
ATOM 1644 N N . CYS A 1 202 ? 5.23 -26.547 -2.145 1 88.31 202 CYS A N 1
ATOM 1645 C CA . CYS A 1 202 ? 5.496 -27.25 -0.892 1 88.31 202 CYS A CA 1
ATOM 1646 C C . CYS A 1 202 ? 4.273 -27.219 0.019 1 88.31 202 CYS A C 1
ATOM 1648 O O . CYS A 1 202 ? 3.988 -28.203 0.709 1 88.31 202 CYS A O 1
ATOM 1650 N N . TRP A 1 203 ? 3.553 -26.109 -0.091 1 86.56 203 TRP A N 1
ATOM 1651 C CA . TRP A 1 203 ? 2.432 -26.078 0.843 1 86.56 203 TRP A CA 1
ATOM 1652 C C . TRP A 1 203 ? 1.129 -26.453 0.141 1 86.56 203 TRP A C 1
ATOM 1654 O O . TRP A 1 203 ? 0.208 -26.984 0.768 1 86.56 203 TRP A O 1
ATOM 1664 N N . THR A 1 204 ? 1.012 -26.328 -1.109 1 84.88 204 THR A N 1
ATOM 1665 C CA . THR A 1 204 ? -0.225 -26.609 -1.83 1 84.88 204 THR A CA 1
ATOM 1666 C C . THR A 1 204 ? -0.298 -28.078 -2.219 1 84.88 204 THR A C 1
ATOM 1668 O O . THR A 1 204 ? -1.389 -28.641 -2.35 1 84.88 204 THR A O 1
ATOM 1671 N N . VAL A 1 205 ? 0.885 -28.656 -2.369 1 85.75 205 VAL A N 1
ATOM 1672 C CA . VAL A 1 205 ? 0.926 -30.047 -2.781 1 85.75 205 VAL A CA 1
ATOM 1673 C C . VAL A 1 205 ? 1.443 -30.922 -1.631 1 85.75 205 VAL A C 1
ATOM 1675 O O . VAL A 1 205 ? 0.787 -31.875 -1.224 1 85.75 205 VAL A O 1
ATOM 1678 N N . ASN A 1 206 ? 2.529 -30.484 -0.982 1 89.56 206 ASN A N 1
ATOM 1679 C CA . ASN A 1 206 ? 3.176 -31.297 0.043 1 89.56 206 ASN A CA 1
ATOM 1680 C C . ASN A 1 206 ? 2.645 -30.984 1.436 1 89.56 206 ASN A C 1
ATOM 1682 O O . ASN A 1 206 ? 2.947 -31.688 2.4 1 89.56 206 ASN A O 1
ATOM 1686 N N . HIS A 1 207 ? 1.912 -29.906 1.569 1 92.31 207 HIS A N 1
ATOM 1687 C CA . HIS A 1 207 ? 1.237 -29.516 2.799 1 92.31 207 HIS A CA 1
ATOM 1688 C C . HIS A 1 207 ? 2.242 -29.188 3.9 1 92.31 207 HIS A C 1
ATOM 1690 O O . HIS A 1 207 ? 1.983 -29.438 5.078 1 92.31 207 HIS A O 1
ATOM 1696 N N . VAL A 1 208 ? 3.389 -28.703 3.459 1 92.75 208 VAL A N 1
ATOM 1697 C CA . VAL A 1 208 ? 4.406 -28.297 4.422 1 92.75 208 VAL A CA 1
ATOM 1698 C C . VAL A 1 208 ? 4.906 -26.906 4.094 1 92.75 208 VAL A C 1
ATOM 1700 O O . VAL A 1 208 ? 4.844 -26.469 2.939 1 92.75 208 VAL A O 1
ATOM 1703 N N . LEU A 1 209 ? 5.402 -26.234 5.086 1 93.94 209 LEU A N 1
ATOM 1704 C CA . LEU A 1 209 ? 6.031 -24.922 4.891 1 93.94 209 LEU A CA 1
ATOM 1705 C C . LEU A 1 209 ? 7.527 -25.078 4.629 1 93.94 209 LEU A C 1
ATOM 1707 O O . LEU A 1 209 ? 8.305 -25.312 5.559 1 93.94 209 LEU A O 1
ATOM 1711 N N . CYS A 1 210 ? 7.91 -24.922 3.449 1 91.75 210 CYS A N 1
ATOM 1712 C CA . CYS A 1 210 ? 9.312 -25.078 3.09 1 91.75 210 CYS A CA 1
ATOM 1713 C C . CYS A 1 210 ? 10.078 -23.766 3.293 1 91.75 210 CYS A C 1
ATOM 1715 O O . CYS A 1 210 ? 9.477 -22.719 3.512 1 91.75 210 CYS A O 1
ATOM 1717 N N . SER A 1 211 ? 11.383 -23.875 3.24 1 91.81 211 SER A N 1
ATOM 1718 C CA . SER A 1 211 ? 12.25 -22.719 3.482 1 91.81 211 SER A CA 1
ATOM 1719 C C . SER A 1 211 ? 12.055 -21.656 2.414 1 91.81 211 SER A C 1
ATOM 1721 O O . SER A 1 211 ? 12.117 -20.453 2.707 1 91.81 211 SER A O 1
ATOM 1723 N N . GLN A 1 212 ? 11.812 -22 1.206 1 92 212 GLN A N 1
ATOM 1724 C CA . GLN A 1 212 ? 11.625 -21.031 0.12 1 92 212 GLN A CA 1
ATOM 1725 C C . GLN A 1 212 ? 10.391 -20.172 0.349 1 92 212 GLN A C 1
ATOM 1727 O O . GLN A 1 212 ? 10.43 -18.953 0.166 1 92 212 GLN A O 1
ATOM 1732 N N . GLN A 1 213 ? 9.344 -20.891 0.729 1 94.38 213 GLN A N 1
ATOM 1733 C CA . GLN A 1 213 ? 8.109 -20.188 1.03 1 94.38 213 GLN A CA 1
ATOM 1734 C C . GLN A 1 213 ? 8.281 -19.25 2.232 1 94.38 213 GLN A C 1
ATOM 1736 O O . GLN A 1 213 ? 7.812 -18.109 2.221 1 94.38 213 GLN A O 1
ATOM 1741 N N . PHE A 1 214 ? 8.961 -19.734 3.191 1 95.56 214 PHE A N 1
ATOM 1742 C CA . PHE A 1 214 ? 9.211 -18.938 4.387 1 95.56 214 PHE A CA 1
ATOM 1743 C C . PHE A 1 214 ? 10.062 -17.719 4.055 1 95.56 214 PHE A C 1
ATOM 1745 O O . PHE A 1 214 ? 9.75 -16.609 4.488 1 95.56 214 PHE A O 1
ATOM 1752 N N . LEU A 1 215 ? 11.078 -17.891 3.234 1 95.19 215 LEU A N 1
ATOM 1753 C CA . LEU A 1 215 ? 11.984 -16.812 2.857 1 95.19 215 LEU A CA 1
ATOM 1754 C C . LEU A 1 215 ? 11.25 -15.734 2.062 1 95.19 215 LEU A C 1
ATOM 1756 O O . LEU A 1 215 ? 11.43 -14.539 2.311 1 95.19 215 LEU A O 1
ATOM 1760 N N . SER A 1 216 ? 10.477 -16.156 1.13 1 95.81 216 SER A N 1
ATOM 1761 C CA . SER A 1 216 ? 9.75 -15.188 0.314 1 95.81 216 SER A CA 1
ATOM 1762 C C . SER A 1 216 ? 8.734 -14.414 1.149 1 95.81 216 SER A C 1
ATOM 1764 O O . SER A 1 216 ? 8.531 -13.219 0.934 1 95.81 216 SER A O 1
ATOM 1766 N N . THR A 1 217 ? 8.109 -15.094 2.152 1 98 217 THR A N 1
ATOM 1767 C CA . THR A 1 217 ? 7.168 -14.438 3.053 1 98 217 THR A CA 1
ATOM 1768 C C . THR A 1 217 ? 7.871 -13.391 3.91 1 98 217 THR A C 1
ATOM 1770 O O . THR A 1 217 ? 7.398 -12.266 4.031 1 98 217 THR A O 1
ATOM 1773 N N . LEU A 1 218 ? 9 -13.75 4.41 1 98.31 218 LEU A N 1
ATOM 1774 C CA . LEU A 1 218 ? 9.773 -12.82 5.219 1 98.31 218 LEU A CA 1
ATOM 1775 C C . LEU A 1 218 ? 10.227 -11.625 4.387 1 98.31 218 LEU A C 1
ATOM 1777 O O . LEU A 1 218 ? 10.219 -10.484 4.867 1 98.31 218 LEU A O 1
ATOM 1781 N N . LEU A 1 219 ? 10.633 -11.906 3.162 1 98.62 219 LEU A N 1
ATOM 1782 C CA . LEU A 1 219 ? 11.039 -10.836 2.256 1 98.62 219 LEU A CA 1
ATOM 1783 C C . LEU A 1 219 ? 9.914 -9.812 2.088 1 98.62 219 LEU A C 1
ATOM 1785 O O . LEU A 1 219 ? 10.141 -8.609 2.236 1 98.62 219 LEU A O 1
ATOM 1789 N N . GLY A 1 220 ? 8.703 -10.336 1.799 1 98.88 220 GLY A N 1
ATOM 1790 C CA . GLY A 1 220 ? 7.566 -9.438 1.651 1 98.88 220 GLY A CA 1
ATOM 1791 C C . GLY A 1 220 ? 7.297 -8.609 2.895 1 98.88 220 GLY A C 1
ATOM 1792 O O . GLY A 1 220 ? 7.066 -7.398 2.803 1 98.88 220 GLY A O 1
ATOM 1793 N N . ILE A 1 221 ? 7.379 -9.188 4.039 1 98.81 221 ILE A N 1
ATOM 1794 C CA . ILE A 1 221 ? 7.125 -8.516 5.309 1 98.81 221 ILE A CA 1
ATOM 1795 C C . ILE A 1 221 ? 8.188 -7.449 5.547 1 98.81 221 ILE A C 1
ATOM 1797 O O . ILE A 1 221 ? 7.867 -6.32 5.93 1 98.81 221 ILE A O 1
ATOM 1801 N N . PHE A 1 222 ? 9.406 -7.75 5.277 1 98.88 222 PHE A N 1
ATOM 1802 C CA . PHE A 1 222 ? 10.5 -6.816 5.523 1 98.88 222 PHE A CA 1
ATOM 1803 C C . PHE A 1 222 ? 10.414 -5.621 4.586 1 98.88 222 PHE A C 1
ATOM 1805 O O . PHE A 1 222 ? 10.711 -4.492 4.984 1 98.88 222 PHE A O 1
ATOM 1812 N N . ILE A 1 223 ? 10.031 -5.855 3.381 1 98.94 223 ILE A N 1
ATOM 1813 C CA . ILE A 1 223 ? 9.852 -4.762 2.432 1 98.94 223 ILE A CA 1
ATOM 1814 C C . ILE A 1 223 ? 8.773 -3.809 2.941 1 98.94 223 ILE A C 1
ATOM 1816 O O . ILE A 1 223 ? 8.961 -2.59 2.941 1 98.94 223 ILE A O 1
ATOM 1820 N N . LEU A 1 224 ? 7.684 -4.363 3.428 1 98.88 224 LEU A N 1
ATOM 1821 C CA . LEU A 1 224 ? 6.574 -3.543 3.895 1 98.88 224 LEU A CA 1
ATOM 1822 C C . LEU A 1 224 ? 6.961 -2.766 5.148 1 98.88 224 LEU A C 1
ATOM 1824 O O . LEU A 1 224 ? 6.617 -1.589 5.285 1 98.88 224 LEU A O 1
ATOM 1828 N N . ILE A 1 225 ? 7.68 -3.391 6.012 1 98.75 225 ILE A N 1
ATOM 1829 C CA . ILE A 1 225 ? 8.117 -2.709 7.227 1 98.75 225 ILE A CA 1
ATOM 1830 C C . ILE A 1 225 ? 9.102 -1.597 6.867 1 98.75 225 ILE A C 1
ATOM 1832 O O . ILE A 1 225 ? 9.031 -0.498 7.426 1 98.75 225 ILE A O 1
ATOM 1836 N N . PHE A 1 226 ? 10.047 -1.918 5.961 1 98.88 226 PHE A N 1
ATOM 1837 C CA . PHE A 1 226 ? 11.008 -0.929 5.496 1 98.88 226 PHE A CA 1
ATOM 1838 C C . PHE A 1 226 ? 10.305 0.315 4.973 1 98.88 226 PHE A C 1
ATOM 1840 O O . PHE A 1 226 ? 10.617 1.434 5.387 1 98.88 226 PHE A O 1
ATOM 1847 N N . VAL A 1 227 ? 9.312 0.167 4.141 1 98.69 227 VAL A N 1
ATOM 1848 C CA . VAL A 1 227 ? 8.602 1.284 3.527 1 98.69 227 VAL A CA 1
ATOM 1849 C C . VAL A 1 227 ? 7.766 2.004 4.578 1 98.69 227 VAL A C 1
ATOM 1851 O O . VAL A 1 227 ? 7.672 3.234 4.574 1 98.69 227 VAL A O 1
ATOM 1854 N N . LEU A 1 228 ? 7.195 1.223 5.48 1 97.88 228 LEU A N 1
ATOM 1855 C CA . LEU A 1 228 ? 6.426 1.832 6.559 1 97.88 228 LEU A CA 1
ATOM 1856 C C . LEU A 1 228 ? 7.309 2.734 7.414 1 97.88 228 LEU A C 1
ATOM 1858 O O . LEU A 1 228 ? 6.898 3.832 7.793 1 97.88 228 LEU A O 1
ATOM 1862 N N . CYS A 1 229 ? 8.477 2.344 7.715 1 97.81 229 CYS A N 1
ATOM 1863 C CA . CYS A 1 229 ? 9.414 3.158 8.477 1 97.81 229 CYS A CA 1
ATOM 1864 C C . CYS A 1 229 ? 9.719 4.465 7.75 1 97.81 229 CYS A C 1
ATOM 1866 O O . CYS A 1 229 ? 9.742 5.531 8.367 1 97.81 229 CYS A O 1
ATOM 1868 N N . ILE A 1 230 ? 9.914 4.363 6.484 1 97.88 230 ILE A N 1
ATOM 1869 C CA . ILE A 1 230 ? 10.227 5.547 5.691 1 97.88 230 ILE A CA 1
ATOM 1870 C C . ILE A 1 230 ? 9.047 6.516 5.73 1 97.88 230 ILE A C 1
ATOM 1872 O O . ILE A 1 230 ? 9.227 7.719 5.922 1 97.88 230 ILE A O 1
ATOM 1876 N N . LEU A 1 231 ? 7.863 5.965 5.629 1 95.75 231 LEU A N 1
ATOM 1877 C CA . LEU A 1 231 ? 6.668 6.805 5.668 1 95.75 231 LEU A CA 1
ATOM 1878 C C . LEU A 1 231 ? 6.539 7.5 7.02 1 95.75 231 LEU A C 1
ATOM 1880 O O . LEU A 1 231 ? 6.23 8.695 7.082 1 95.75 231 LEU A O 1
ATOM 1884 N N . LEU A 1 232 ? 6.84 6.805 8.047 1 93.31 232 LEU A N 1
ATOM 1885 C CA . LEU A 1 232 ? 6.742 7.379 9.391 1 93.31 232 LEU A CA 1
ATOM 1886 C C . LEU A 1 232 ? 7.746 8.516 9.562 1 93.31 232 LEU A C 1
ATOM 1888 O O . LEU A 1 232 ? 7.426 9.539 10.18 1 93.31 232 LEU A O 1
ATOM 1892 N N . ILE A 1 233 ? 8.859 8.367 9.031 1 94.44 233 ILE A N 1
ATOM 1893 C CA . ILE A 1 233 ? 9.914 9.367 9.164 1 94.44 233 ILE A CA 1
ATOM 1894 C C . ILE A 1 233 ? 9.562 10.602 8.336 1 94.44 233 ILE A C 1
ATOM 1896 O O . ILE A 1 233 ? 9.633 11.727 8.828 1 94.44 233 ILE A O 1
ATOM 1900 N N . ILE A 1 234 ? 9.102 10.336 7.125 1 93.31 234 ILE A N 1
ATOM 1901 C CA . ILE A 1 234 ? 8.93 11.43 6.172 1 93.31 234 ILE A CA 1
ATOM 1902 C C . ILE A 1 234 ? 7.656 12.203 6.508 1 93.31 234 ILE A C 1
ATOM 1904 O O . ILE A 1 234 ? 7.605 13.422 6.332 1 93.31 234 ILE A O 1
ATOM 1908 N N . LEU A 1 235 ? 6.695 11.562 7.09 1 88.94 235 LEU A N 1
ATOM 1909 C CA . LEU A 1 235 ? 5.41 12.211 7.32 1 88.94 235 LEU A CA 1
ATOM 1910 C C . LEU A 1 235 ? 5.406 12.945 8.656 1 88.94 235 LEU A C 1
ATOM 1912 O O . LEU A 1 235 ? 4.496 13.734 8.93 1 88.94 235 LEU A O 1
ATOM 1916 N N . ASN A 1 236 ? 6.406 12.719 9.406 1 87.12 236 ASN A N 1
ATOM 1917 C CA . ASN A 1 236 ? 6.531 13.469 10.648 1 87.12 236 ASN A CA 1
ATOM 1918 C C . ASN A 1 236 ? 7.184 14.828 10.422 1 87.12 236 ASN A C 1
ATOM 1920 O O . ASN A 1 236 ? 8.367 14.906 10.102 1 87.12 236 ASN A O 1
ATOM 1924 N N . PRO A 1 237 ? 6.496 15.875 10.688 1 84.94 237 PRO A N 1
ATOM 1925 C CA . PRO A 1 237 ? 7.031 17.203 10.391 1 84.94 237 PRO A CA 1
ATOM 1926 C C . PRO A 1 237 ? 8.164 17.609 11.328 1 84.94 237 PRO A C 1
ATOM 1928 O O . PRO A 1 237 ? 9.008 18.438 10.969 1 84.94 237 PRO A O 1
ATOM 1931 N N . ARG A 1 238 ? 8.242 17.047 12.445 1 84.88 238 ARG A N 1
ATOM 1932 C CA . ARG A 1 238 ? 9.273 17.406 13.414 1 84.88 238 ARG A CA 1
ATOM 1933 C C . ARG A 1 238 ? 10.656 17 12.914 1 84.88 238 ARG A C 1
ATOM 1935 O O . ARG A 1 238 ? 11.664 17.531 13.375 1 84.88 238 ARG A O 1
ATOM 1942 N N . TRP A 1 239 ? 10.609 16.125 12.031 1 88.56 239 TRP A N 1
ATOM 1943 C CA . TRP A 1 239 ? 11.898 15.586 11.609 1 88.56 239 TRP A CA 1
ATOM 1944 C C . TRP A 1 239 ? 12.312 16.156 10.258 1 88.56 239 TRP A C 1
ATOM 1946 O O . TRP A 1 239 ? 13.258 15.672 9.641 1 88.56 239 TRP A O 1
ATOM 1956 N N . ARG A 1 240 ? 11.688 17.141 9.891 1 85.12 240 ARG A N 1
ATOM 1957 C CA . ARG A 1 240 ? 12.031 17.812 8.641 1 85.12 240 ARG A CA 1
ATOM 1958 C C . ARG A 1 240 ? 13.359 18.562 8.773 1 85.12 240 ARG A C 1
ATOM 1960 O O . ARG A 1 240 ? 13.68 19.078 9.844 1 85.12 240 ARG A O 1
ATOM 1967 N N . ARG A 1 241 ? 13.992 18.656 7.656 1 80.88 241 ARG A N 1
ATOM 1968 C CA . ARG A 1 241 ? 15.234 19.422 7.629 1 80.88 241 ARG A CA 1
ATOM 1969 C C . ARG A 1 241 ? 14.961 20.906 7.781 1 80.88 241 ARG A C 1
ATOM 1971 O O . ARG A 1 241 ? 14.062 21.453 7.133 1 80.88 241 ARG A O 1
ATOM 1978 N N . GLN A 1 242 ? 15.695 21.5 8.641 1 77.12 242 GLN A N 1
ATOM 1979 C CA . GLN A 1 242 ? 15.625 22.953 8.797 1 77.12 242 GLN A CA 1
ATOM 1980 C C . GLN A 1 242 ? 16.781 23.641 8.086 1 77.12 242 GLN A C 1
ATOM 1982 O O . GLN A 1 242 ? 17.922 23.156 8.125 1 77.12 242 GLN A O 1
ATOM 1987 N N . PRO A 1 243 ? 16.344 24.656 7.312 1 76.62 243 PRO A N 1
ATOM 1988 C CA . PRO A 1 243 ? 17.422 25.375 6.633 1 76.62 243 PRO A CA 1
ATOM 1989 C C . PRO A 1 243 ? 18.484 25.891 7.602 1 76.62 243 PRO A C 1
ATOM 1991 O O . PRO A 1 243 ? 18.156 26.328 8.703 1 76.62 243 PRO A O 1
ATOM 1994 N N . LEU A 1 244 ? 19.688 25.812 7.102 1 75.19 244 LEU A N 1
ATOM 1995 C CA . LEU A 1 244 ? 20.781 26.359 7.887 1 75.19 244 LEU A CA 1
ATOM 1996 C C . LEU A 1 244 ? 20.781 27.891 7.832 1 75.19 244 LEU A C 1
ATOM 1998 O O . LEU A 1 244 ? 20.312 28.469 6.863 1 75.19 244 LEU A O 1
ATOM 2002 N N . PRO A 1 245 ? 21.297 28.438 8.852 1 71.06 245 PRO A N 1
ATOM 2003 C CA . PRO A 1 245 ? 21.344 29.906 8.875 1 71.06 245 PRO A CA 1
ATOM 2004 C C . PRO A 1 245 ? 22 30.484 7.625 1 71.06 245 PRO A C 1
ATOM 2006 O O . PRO A 1 245 ? 21.547 31.516 7.113 1 71.06 245 PRO A O 1
ATOM 2009 N N . GLU A 1 246 ? 23 29.875 7.121 1 69.12 246 GLU A N 1
ATOM 2010 C CA . GLU A 1 246 ? 23.703 30.359 5.938 1 69.12 246 GLU A CA 1
ATOM 2011 C C . GLU A 1 246 ? 22.812 30.297 4.699 1 69.12 246 GLU A C 1
ATOM 2013 O O . GLU A 1 246 ? 22.969 31.094 3.775 1 69.12 246 GLU A O 1
ATOM 2018 N N . GLU A 1 247 ? 21.953 29.375 4.711 1 72.12 247 GLU A N 1
ATOM 2019 C CA . GLU A 1 247 ? 21.047 29.203 3.578 1 72.12 247 GLU A CA 1
ATOM 2020 C C . GLU A 1 247 ? 19.875 30.188 3.643 1 72.12 247 GLU A C 1
ATOM 2022 O O . GLU A 1 247 ? 19.344 30.594 2.609 1 72.12 247 GLU A O 1
ATOM 2027 N N . GLU A 1 248 ? 19.469 30.469 4.75 1 66 248 GLU A N 1
ATOM 2028 C CA . GLU A 1 248 ? 18.391 31.453 4.938 1 66 248 GLU A CA 1
ATOM 2029 C C . GLU A 1 248 ? 18.844 32.844 4.512 1 66 248 GLU A C 1
ATOM 2031 O O . GLU A 1 248 ? 18.078 33.594 3.898 1 66 248 GLU A O 1
ATOM 2036 N N . THR A 1 249 ? 20.016 33.125 4.82 1 58.94 249 THR A N 1
ATOM 2037 C CA . THR A 1 249 ? 20.578 34.438 4.48 1 58.94 249 THR A CA 1
ATOM 2038 C C . THR A 1 249 ? 20.734 34.594 2.969 1 58.94 249 THR A C 1
ATOM 2040 O O . THR A 1 249 ? 20.5 35.656 2.408 1 58.94 249 THR A O 1
ATOM 2043 N N . LEU A 1 250 ? 21.094 33.562 2.361 1 56.06 250 LEU A N 1
ATOM 2044 C CA . LEU A 1 250 ? 21.281 33.594 0.916 1 56.06 250 LEU A CA 1
ATOM 2045 C C . LEU A 1 250 ? 19.953 33.781 0.194 1 56.06 250 LEU A C 1
ATOM 2047 O O . LEU A 1 250 ? 19.875 34.469 -0.812 1 56.06 250 LEU A O 1
ATOM 2051 N N . HIS A 1 251 ? 18.953 33.094 0.607 1 59.69 251 HIS A N 1
ATOM 2052 C CA . HIS A 1 251 ? 17.625 33.219 0.036 1 59.69 251 HIS A CA 1
ATOM 2053 C C . HIS A 1 251 ? 17.109 34.656 0.168 1 59.69 251 HIS A C 1
ATOM 2055 O O . HIS A 1 251 ? 16.469 35.156 -0.747 1 59.69 251 HIS A O 1
ATOM 2061 N N . ARG A 1 252 ? 17.297 35.375 1.325 1 54.28 252 ARG A N 1
ATOM 2062 C CA . ARG A 1 252 ? 16.906 36.75 1.565 1 54.28 252 ARG A CA 1
ATOM 2063 C C . ARG A 1 252 ? 17.656 37.719 0.634 1 54.28 252 ARG A C 1
ATOM 2065 O O . ARG A 1 252 ? 17.062 38.656 0.12 1 54.28 252 ARG A O 1
ATOM 2072 N N . LEU A 1 253 ? 18.859 37.344 0.341 1 50.5 253 LEU A N 1
ATOM 2073 C CA . LEU A 1 253 ? 19.672 38.219 -0.511 1 50.5 253 LEU A CA 1
ATOM 2074 C C . LEU A 1 253 ? 19.266 38.062 -1.975 1 50.5 253 LEU A C 1
ATOM 2076 O O . LEU A 1 253 ? 19.312 39.031 -2.734 1 50.5 253 LEU A O 1
ATOM 2080 N N . THR A 1 254 ? 18.953 36.844 -2.307 1 49.94 254 THR A N 1
ATOM 2081 C CA . THR A 1 254 ? 18.562 36.625 -3.693 1 49.94 254 THR A CA 1
ATOM 2082 C C . THR A 1 254 ? 17.156 37.188 -3.949 1 49.94 254 THR A C 1
ATOM 2084 O O . THR A 1 254 ? 16.766 37.375 -5.102 1 49.94 254 THR A O 1
ATOM 2087 N N . ASN A 1 255 ? 16.344 37.25 -2.994 1 46.97 255 ASN A N 1
ATOM 2088 C CA . ASN A 1 255 ? 15.008 37.812 -3.135 1 46.97 255 ASN A CA 1
ATOM 2089 C C . ASN A 1 255 ? 15.055 39.344 -3.098 1 46.97 255 ASN A C 1
ATOM 2091 O O . ASN A 1 255 ? 14.062 40 -3.412 1 46.97 255 ASN A O 1
ATOM 2095 N N . ILE A 1 256 ? 16.031 40 -2.473 1 41.66 256 ILE A N 1
ATOM 2096 C CA . ILE A 1 256 ? 16.172 41.438 -2.422 1 41.66 256 ILE A CA 1
ATOM 2097 C C . ILE A 1 256 ? 16.781 41.938 -3.73 1 41.66 256 ILE A C 1
ATOM 2099 O O . ILE A 1 256 ? 16.688 43.125 -4.051 1 41.66 256 ILE A O 1
ATOM 2103 N N . ASP A 1 257 ? 17.5 41.219 -4.395 1 34.22 257 ASP A N 1
ATOM 2104 C CA . ASP A 1 257 ? 17.984 41.781 -5.648 1 34.22 257 ASP A CA 1
ATOM 2105 C C . ASP A 1 257 ? 16.938 41.625 -6.758 1 34.22 257 ASP A C 1
ATOM 2107 O O . ASP A 1 257 ? 16.328 40.562 -6.883 1 34.22 257 ASP A O 1
ATOM 2111 N N . MET B 1 1 ? 5.223 23.047 7.539 1 43.19 1 MET B N 1
ATOM 2112 C CA . MET B 1 1 ? 3.977 22.859 6.805 1 43.19 1 MET B CA 1
ATOM 2113 C C . MET B 1 1 ? 3.867 21.438 6.277 1 43.19 1 MET B C 1
ATOM 2115 O O . MET B 1 1 ? 4.875 20.797 5.953 1 43.19 1 MET B O 1
ATOM 2119 N N . SER B 1 2 ? 2.736 20.734 6.531 1 55.19 2 SER B N 1
ATOM 2120 C CA . SER B 1 2 ? 2.539 19.328 6.242 1 55.19 2 SER B CA 1
ATOM 2121 C C . SER B 1 2 ? 2.684 19.047 4.754 1 55.19 2 SER B C 1
ATOM 2123 O O . SER B 1 2 ? 2.344 19.875 3.918 1 55.19 2 SER B O 1
ATOM 2125 N N . LEU B 1 3 ? 3.459 18.062 4.383 1 51.66 3 LEU B N 1
ATOM 2126 C CA . LEU B 1 3 ? 3.758 17.625 3.023 1 51.66 3 LEU B CA 1
ATOM 2127 C C . LEU B 1 3 ? 2.521 17.719 2.135 1 51.66 3 LEU B C 1
ATOM 2129 O O . LEU B 1 3 ? 2.617 18.125 0.975 1 51.66 3 LEU B O 1
ATOM 2133 N N . PHE B 1 4 ? 1.33 17.531 2.717 1 56.72 4 PHE B N 1
ATOM 2134 C CA . PHE B 1 4 ? 0.157 17.5 1.852 1 56.72 4 PHE B CA 1
ATOM 2135 C C . PHE B 1 4 ? -0.658 18.781 1.985 1 56.72 4 PHE B C 1
ATOM 2137 O O . PHE B 1 4 ? -1.695 18.938 1.337 1 56.72 4 PHE B O 1
ATOM 2144 N N . GLN B 1 5 ? -0.185 19.703 2.715 1 55.72 5 GLN B N 1
ATOM 2145 C CA . GLN B 1 5 ? -0.959 20.922 2.885 1 55.72 5 GLN B CA 1
ATOM 2146 C C . GLN B 1 5 ? -0.706 21.891 1.739 1 55.72 5 GLN B C 1
ATOM 2148 O O . GLN B 1 5 ? -1.642 22.5 1.217 1 55.72 5 GLN B O 1
ATOM 2153 N N . GLU B 1 6 ? 0.454 22.047 1.285 1 59.78 6 GLU B N 1
ATOM 2154 C CA . GLU B 1 6 ? 0.856 23.125 0.378 1 59.78 6 GLU B CA 1
ATOM 2155 C C . GLU B 1 6 ? 0.262 22.922 -1.013 1 59.78 6 GLU B C 1
ATOM 2157 O O . GLU B 1 6 ? -0.252 23.859 -1.616 1 59.78 6 GLU B O 1
ATOM 2162 N N . PRO B 1 7 ? 0.271 21.75 -1.473 1 54.53 7 PRO B N 1
ATOM 2163 C CA . PRO B 1 7 ? -0.245 21.594 -2.834 1 54.53 7 PRO B CA 1
ATOM 2164 C C . PRO B 1 7 ? -1.718 21.969 -2.955 1 54.53 7 PRO B C 1
ATOM 2166 O O . PRO B 1 7 ? -2.166 22.375 -4.027 1 54.53 7 PRO B O 1
ATOM 2169 N N . PHE B 1 8 ? -2.387 22 -1.94 1 58.56 8 PHE B N 1
ATOM 2170 C CA . PHE B 1 8 ? -3.824 22.234 -2.01 1 58.56 8 PHE B CA 1
ATOM 2171 C C . PHE B 1 8 ? -4.152 23.688 -1.737 1 58.56 8 PHE B C 1
ATOM 2173 O O . PHE B 1 8 ? -5.27 24.141 -1.994 1 58.56 8 PHE B O 1
ATOM 2180 N N . LYS B 1 9 ? -3.225 24.484 -1.347 1 67.06 9 LYS B N 1
ATOM 2181 C CA . LYS B 1 9 ? -3.473 25.891 -1.036 1 67.06 9 LYS B CA 1
ATOM 2182 C C . LYS B 1 9 ? -3.555 26.719 -2.309 1 67.06 9 LYS B C 1
ATOM 2184 O O . LYS B 1 9 ? -4.094 27.828 -2.295 1 67.06 9 LYS B O 1
ATOM 2189 N N . ILE B 1 10 ? -3.182 26.094 -3.408 1 74.56 10 ILE B N 1
ATOM 2190 C CA . ILE B 1 10 ? -3.152 26.844 -4.656 1 74.56 10 ILE B CA 1
ATOM 2191 C C . ILE B 1 10 ? -4.57 27.031 -5.188 1 74.56 10 ILE B C 1
ATOM 2193 O O . ILE B 1 10 ? -4.855 27.984 -5.914 1 74.56 10 ILE B O 1
ATOM 2197 N N . LEU B 1 11 ? -5.488 26.219 -4.648 1 80.75 11 LEU B N 1
ATOM 2198 C CA . LEU B 1 11 ? -6.852 26.219 -5.168 1 80.75 11 LEU B CA 1
ATOM 2199 C C . LEU B 1 11 ? -7.734 27.172 -4.371 1 80.75 11 LEU B C 1
ATOM 2201 O O . LEU B 1 11 ? -7.609 27.266 -3.146 1 80.75 11 LEU B O 1
ATOM 2205 N N . SER B 1 12 ? -8.523 27.922 -5.082 1 87.56 12 SER B N 1
ATOM 2206 C CA . SER B 1 12 ? -9.562 28.703 -4.406 1 87.56 12 SER B CA 1
ATOM 2207 C C . SER B 1 12 ? -10.523 27.781 -3.656 1 87.56 12 SER B C 1
ATOM 2209 O O . SER B 1 12 ? -10.508 26.562 -3.844 1 87.56 12 SER B O 1
ATOM 2211 N N . ASP B 1 13 ? -11.297 28.328 -2.82 1 87.06 13 ASP B N 1
ATOM 2212 C CA . ASP B 1 13 ? -12.242 27.547 -2.031 1 87.06 13 ASP B CA 1
ATOM 2213 C C . ASP B 1 13 ? -13.234 26.812 -2.93 1 87.06 13 ASP B C 1
ATOM 2215 O O . ASP B 1 13 ? -13.531 25.641 -2.709 1 87.06 13 ASP B O 1
ATOM 2219 N N . HIS B 1 14 ? -13.727 27.5 -3.912 1 90 14 HIS B N 1
ATOM 2220 C CA . HIS B 1 14 ? -14.672 26.891 -4.844 1 90 14 HIS B CA 1
ATOM 2221 C C . HIS B 1 14 ? -14.031 25.75 -5.621 1 90 14 HIS B C 1
ATOM 2223 O O . HIS B 1 14 ? -14.641 24.703 -5.801 1 90 14 HIS B O 1
ATOM 2229 N N . GLN B 1 15 ? -12.836 25.953 -6.055 1 90.38 15 GLN B N 1
ATOM 2230 C CA . GLN B 1 15 ? -12.102 24.922 -6.781 1 90.38 15 GLN B CA 1
ATOM 2231 C C . GLN B 1 15 ? -11.805 23.734 -5.887 1 90.38 15 GLN B C 1
ATOM 2233 O O . GLN B 1 15 ? -11.844 22.578 -6.34 1 90.38 15 GLN B O 1
ATOM 2238 N N . SER B 1 16 ? -11.508 24.047 -4.688 1 90.38 16 SER B N 1
ATOM 2239 C CA . SER B 1 16 ? -11.211 23 -3.725 1 90.38 16 SER B CA 1
ATOM 2240 C C . SER B 1 16 ? -12.438 22.125 -3.467 1 90.38 16 SER B C 1
ATOM 2242 O O . SER B 1 16 ? -12.336 20.891 -3.434 1 90.38 16 SER B O 1
ATOM 2244 N N . VAL B 1 17 ? -13.547 22.734 -3.359 1 91.06 17 VAL B N 1
ATOM 2245 C CA . VAL B 1 17 ? -14.781 21.984 -3.117 1 91.06 17 VAL B CA 1
ATOM 2246 C C . VAL B 1 17 ? -15.133 21.156 -4.348 1 91.06 17 VAL B C 1
ATOM 2248 O O . VAL B 1 17 ? -15.578 20.016 -4.227 1 91.06 17 VAL B O 1
ATOM 2251 N N . ARG B 1 18 ? -14.961 21.703 -5.449 1 94.38 18 ARG B N 1
ATOM 2252 C CA . ARG B 1 18 ? -15.211 20.969 -6.688 1 94.38 18 ARG B CA 1
ATOM 2253 C C . ARG B 1 18 ? -14.312 19.75 -6.785 1 94.38 18 ARG B C 1
ATOM 2255 O O . ARG B 1 18 ? -14.773 18.656 -7.137 1 94.38 18 ARG B O 1
ATOM 2262 N N . LEU B 1 19 ? -13.047 19.938 -6.516 1 93.62 19 LEU B N 1
ATOM 2263 C CA . LEU B 1 19 ? -12.102 18.828 -6.539 1 93.62 19 LEU B CA 1
ATOM 2264 C C . LEU B 1 19 ? -12.492 17.766 -5.523 1 93.62 19 LEU B C 1
ATOM 2266 O O . LEU B 1 19 ? -12.422 16.562 -5.816 1 93.62 19 LEU B O 1
ATOM 2270 N N . PHE B 1 20 ? -12.883 18.266 -4.398 1 94.5 20 PHE B N 1
ATOM 2271 C CA . PHE B 1 20 ? -13.352 17.344 -3.363 1 94.5 20 PHE B CA 1
ATOM 2272 C C . PHE B 1 20 ? -14.492 16.484 -3.885 1 94.5 20 PHE B C 1
ATOM 2274 O O . PHE B 1 20 ? -14.453 15.25 -3.766 1 94.5 20 PHE B O 1
ATOM 2281 N N . ASN B 1 21 ? -15.438 17.031 -4.516 1 96.31 21 ASN B N 1
ATOM 2282 C CA . ASN B 1 21 ? -16.609 16.328 -5.031 1 96.31 21 ASN B CA 1
ATOM 2283 C C . ASN B 1 21 ? -16.219 15.359 -6.148 1 96.31 21 ASN B C 1
ATOM 2285 O O . ASN B 1 21 ? -16.781 14.266 -6.246 1 96.31 21 ASN B O 1
ATOM 2289 N N . ILE B 1 22 ? -15.328 15.742 -6.891 1 97.69 22 ILE B N 1
ATOM 2290 C CA . ILE B 1 22 ? -14.875 14.898 -7.988 1 97.69 22 ILE B CA 1
ATOM 2291 C C . ILE B 1 22 ? -14.188 13.648 -7.434 1 97.69 22 ILE B C 1
ATOM 2293 O O . ILE B 1 22 ? -14.453 12.531 -7.883 1 97.69 22 ILE B O 1
ATOM 2297 N N . ILE B 1 23 ? -13.344 13.844 -6.457 1 97.69 23 ILE B N 1
ATOM 2298 C CA . ILE B 1 23 ? -12.594 12.727 -5.895 1 97.69 23 ILE B CA 1
ATOM 2299 C C . ILE B 1 23 ? -13.539 11.812 -5.121 1 97.69 23 ILE B C 1
ATOM 2301 O O . ILE B 1 23 ? -13.398 10.586 -5.16 1 97.69 23 ILE B O 1
ATOM 2305 N N . VAL B 1 24 ? -14.461 12.375 -4.422 1 97.75 24 VAL B N 1
ATOM 2306 C CA . VAL B 1 24 ? -15.469 11.57 -3.74 1 97.75 24 VAL B CA 1
ATOM 2307 C C . VAL B 1 24 ? -16.25 10.758 -4.762 1 97.75 24 VAL B C 1
ATOM 2309 O O . VAL B 1 24 ? -16.453 9.555 -4.586 1 97.75 24 VAL B O 1
ATOM 2312 N N . GLY B 1 25 ? -16.688 11.445 -5.809 1 98.31 25 GLY B N 1
ATOM 2313 C CA . GLY B 1 25 ? -17.391 10.75 -6.871 1 98.31 25 GLY B CA 1
ATOM 2314 C C . GLY B 1 25 ? -16.578 9.625 -7.488 1 98.31 25 GLY B C 1
ATOM 2315 O O . GLY B 1 25 ? -17.094 8.523 -7.695 1 98.31 25 GLY B O 1
ATOM 2316 N N . ALA B 1 26 ? -15.359 9.891 -7.75 1 98.5 26 ALA B N 1
ATOM 2317 C CA . ALA B 1 26 ? -14.469 8.875 -8.297 1 98.5 26 ALA B CA 1
ATOM 2318 C C . ALA B 1 26 ? -14.32 7.695 -7.336 1 98.5 26 ALA B C 1
ATOM 2320 O O . ALA B 1 26 ? -14.367 6.535 -7.754 1 98.5 26 ALA B O 1
ATOM 2321 N N . SER B 1 27 ? -14.125 8.023 -6.07 1 98.44 27 SER B N 1
ATOM 2322 C CA . SER B 1 27 ? -13.984 6.961 -5.082 1 98.44 27 SER B CA 1
ATOM 2323 C C . SER B 1 27 ? -15.203 6.039 -5.086 1 98.44 27 SER B C 1
ATOM 2325 O O . SER B 1 27 ? -15.062 4.816 -5.059 1 98.44 27 SER B O 1
ATOM 2327 N N . GLN B 1 28 ? -16.391 6.594 -5.176 1 98.5 28 GLN B N 1
ATOM 2328 C CA . GLN B 1 28 ? -17.609 5.793 -5.164 1 98.5 28 GLN B CA 1
ATOM 2329 C C . GLN B 1 28 ? -17.734 4.961 -6.438 1 98.5 28 GLN B C 1
ATOM 2331 O O . GLN B 1 28 ? -18.125 3.791 -6.383 1 98.5 28 GLN B O 1
ATOM 2336 N N . VAL B 1 29 ? -17.359 5.52 -7.543 1 98.75 29 VAL B N 1
ATOM 2337 C CA . VAL B 1 29 ? -17.438 4.809 -8.812 1 98.75 29 VAL B CA 1
ATOM 2338 C C . VAL B 1 29 ? -16.484 3.617 -8.797 1 98.75 29 VAL B C 1
ATOM 2340 O O . VAL B 1 29 ? -16.875 2.486 -9.078 1 98.75 29 VAL B O 1
ATOM 2343 N N . PHE B 1 30 ? -15.273 3.848 -8.422 1 98.81 30 PHE B N 1
ATOM 2344 C CA . PHE B 1 30 ? -14.281 2.779 -8.422 1 98.81 30 PHE B CA 1
ATOM 2345 C C . PHE B 1 30 ? -14.594 1.749 -7.344 1 98.81 30 PHE B C 1
ATOM 2347 O O . PHE B 1 30 ? -14.383 0.551 -7.543 1 98.81 30 PHE B O 1
ATOM 2354 N N . GLY B 1 31 ? -15.086 2.219 -6.207 1 98.75 31 GLY B N 1
ATOM 2355 C CA . GLY B 1 31 ? -15.484 1.293 -5.16 1 98.75 31 GLY B CA 1
ATOM 2356 C C . GLY B 1 31 ? -16.625 0.385 -5.566 1 98.75 31 GLY B C 1
ATOM 2357 O O . GLY B 1 31 ? -16.547 -0.834 -5.402 1 98.75 31 GLY B O 1
ATOM 2358 N N . ILE B 1 32 ? -17.672 0.921 -6.117 1 98.75 32 ILE B N 1
ATOM 2359 C CA . ILE B 1 32 ? -18.844 0.158 -6.547 1 98.75 32 ILE B CA 1
ATOM 2360 C C . ILE B 1 32 ? -18.453 -0.779 -7.688 1 98.75 32 ILE B C 1
ATOM 2362 O O . ILE B 1 32 ? -18.844 -1.945 -7.707 1 98.75 32 ILE B O 1
ATOM 2366 N N . CYS B 1 33 ? -17.672 -0.319 -8.602 1 98.69 33 CYS B N 1
ATOM 2367 C CA . CYS B 1 33 ? -17.203 -1.157 -9.695 1 98.69 33 CYS B CA 1
ATOM 2368 C C . CYS B 1 33 ? -16.375 -2.332 -9.18 1 98.69 33 CYS B C 1
ATOM 2370 O O . CYS B 1 33 ? -16.484 -3.443 -9.695 1 98.69 33 CYS B O 1
ATOM 2372 N N . ALA B 1 34 ? -15.555 -2.08 -8.164 1 98.75 34 ALA B N 1
ATOM 2373 C CA . ALA B 1 34 ? -14.773 -3.164 -7.574 1 98.75 34 ALA B CA 1
ATOM 2374 C C . ALA B 1 34 ? -15.688 -4.246 -7 1 98.75 34 ALA B C 1
ATOM 2376 O O . ALA B 1 34 ? -15.414 -5.441 -7.156 1 98.75 34 ALA B O 1
ATOM 2377 N N . VAL B 1 35 ? -16.75 -3.836 -6.375 1 98.44 35 VAL B N 1
ATOM 2378 C CA . VAL B 1 35 ? -17.703 -4.773 -5.797 1 98.44 35 VAL B CA 1
ATOM 2379 C C . VAL B 1 35 ? -18.359 -5.602 -6.906 1 98.44 35 VAL B C 1
ATOM 2381 O O . VAL B 1 35 ? -18.453 -6.828 -6.797 1 98.44 35 VAL B O 1
ATOM 2384 N N . PHE B 1 36 ? -18.688 -4.973 -7.996 1 97.5 36 PHE B N 1
ATOM 2385 C CA . PHE B 1 36 ? -19.297 -5.684 -9.117 1 97.5 36 PHE B CA 1
ATOM 2386 C C . PHE B 1 36 ? -18.281 -6.613 -9.773 1 97.5 36 PHE B C 1
ATOM 2388 O O . PHE B 1 36 ? -18.609 -7.754 -10.109 1 97.5 36 PHE B O 1
ATOM 2395 N N . LEU B 1 37 ? -17.078 -6.168 -9.938 1 97.44 37 LEU B N 1
ATOM 2396 C CA . LEU B 1 37 ? -16.047 -6.938 -10.617 1 97.44 37 LEU B CA 1
ATOM 2397 C C . LEU B 1 37 ? -15.719 -8.211 -9.844 1 97.44 37 LEU B C 1
ATOM 2399 O O . LEU B 1 37 ? -15.562 -9.281 -10.438 1 97.44 37 LEU B O 1
ATOM 2403 N N . VAL B 1 38 ? -15.609 -8.117 -8.523 1 96.88 38 VAL B N 1
ATOM 2404 C CA . VAL B 1 38 ? -15.281 -9.305 -7.75 1 96.88 38 VAL B CA 1
ATOM 2405 C C . VAL B 1 38 ? -16.438 -10.297 -7.805 1 96.88 38 VAL B C 1
ATOM 2407 O O . VAL B 1 38 ? -16.234 -11.508 -7.852 1 96.88 38 VAL B O 1
ATOM 2410 N N . ALA B 1 39 ? -17.688 -9.797 -7.805 1 94.31 39 ALA B N 1
ATOM 2411 C CA . ALA B 1 39 ? -18.859 -10.672 -7.898 1 94.31 39 ALA B CA 1
ATOM 2412 C C . ALA B 1 39 ? -18.891 -11.406 -9.234 1 94.31 39 ALA B C 1
ATOM 2414 O O . ALA B 1 39 ? -19.125 -12.617 -9.281 1 94.31 39 ALA B O 1
ATOM 2415 N N . ILE B 1 40 ? -18.609 -10.703 -10.289 1 93.12 40 ILE B N 1
ATOM 2416 C CA . ILE B 1 40 ? -18.594 -11.305 -11.617 1 93.12 40 ILE B CA 1
ATOM 2417 C C . ILE B 1 40 ? -17.438 -12.297 -11.719 1 93.12 40 ILE B C 1
ATOM 2419 O O . ILE B 1 40 ? -17.609 -13.406 -12.234 1 93.12 40 ILE B O 1
ATOM 2423 N 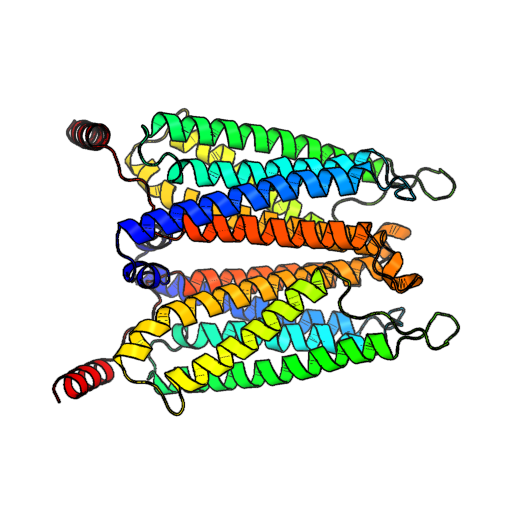N . TRP B 1 41 ? -16.281 -11.906 -11.227 1 92.44 41 TRP B N 1
ATOM 2424 C CA . TRP B 1 41 ? -15.094 -12.758 -11.266 1 92.44 41 TRP B CA 1
ATOM 2425 C C . TRP B 1 41 ? -15.328 -14.055 -10.508 1 92.44 41 TRP B C 1
ATOM 2427 O O . TRP B 1 41 ? -14.977 -15.133 -10.992 1 92.44 41 TRP B O 1
ATOM 2437 N N . MET B 1 42 ? -16.031 -14 -9.383 1 89.38 42 MET B N 1
ATOM 2438 C CA . MET B 1 42 ? -16.203 -15.156 -8.508 1 89.38 42 MET B CA 1
ATOM 2439 C C . MET B 1 42 ? -17.391 -16 -8.938 1 89.38 42 MET B C 1
ATOM 2441 O O . MET B 1 42 ? -17.438 -17.203 -8.664 1 89.38 42 MET B O 1
ATOM 2445 N N . THR B 1 43 ? -18.531 -15.477 -9.609 1 80.94 43 THR B N 1
ATOM 2446 C CA . THR B 1 43 ? -19.688 -16.25 -10.047 1 80.94 43 THR B CA 1
ATOM 2447 C C . THR B 1 43 ? -19.453 -16.828 -11.438 1 80.94 43 THR B C 1
ATOM 2449 O O . THR B 1 43 ? -20.047 -17.844 -11.797 1 80.94 43 THR B O 1
ATOM 2452 N N . GLY B 1 44 ? -19.25 -16.016 -12.281 1 65.44 44 GLY B N 1
ATOM 2453 C CA . GLY B 1 44 ? -19.219 -16.406 -13.68 1 65.44 44 GLY B CA 1
ATOM 2454 C C . GLY B 1 44 ? -18.391 -17.641 -13.945 1 65.44 44 GLY B C 1
ATOM 2455 O O . GLY B 1 44 ? -18.703 -18.438 -14.844 1 65.44 44 GLY B O 1
ATOM 2456 N N . PHE B 1 45 ? -17.266 -17.562 -13.922 1 56.12 45 PHE B N 1
ATOM 2457 C CA . PHE B 1 45 ? -16.547 -18.406 -14.875 1 56.12 45 PHE B CA 1
ATOM 2458 C C . PHE B 1 45 ? -16.422 -19.828 -14.336 1 56.12 45 PHE B C 1
ATOM 2460 O O . PHE B 1 45 ? -15.695 -20.078 -13.383 1 56.12 45 PHE B O 1
ATOM 2467 N N . GLN B 1 46 ? -17.625 -20.438 -14.344 1 50.72 46 GLN B N 1
ATOM 2468 C CA . GLN B 1 46 ? -17.938 -21.828 -14.055 1 50.72 46 GLN B CA 1
ATOM 2469 C C . GLN B 1 46 ? -16.734 -22.734 -14.32 1 50.72 46 GLN B C 1
ATOM 2471 O O . GLN B 1 46 ? -16.672 -23.859 -13.812 1 50.72 46 GLN B O 1
ATOM 2476 N N . ASP B 1 47 ? -16.172 -22.562 -15.555 1 47.28 47 ASP B N 1
ATOM 2477 C CA . ASP B 1 47 ? -15.438 -23.734 -16 1 47.28 47 ASP B CA 1
ATOM 2478 C C . ASP B 1 47 ? -14.57 -24.297 -14.875 1 47.28 47 ASP B C 1
ATOM 2480 O O . ASP B 1 47 ? -14.312 -25.5 -14.82 1 47.28 47 ASP B O 1
ATOM 2484 N N . GLY B 1 48 ? -13.578 -23.688 -14.344 1 43.19 48 GLY B N 1
ATOM 2485 C CA . GLY B 1 48 ? -12.469 -24.422 -13.734 1 43.19 48 GLY B CA 1
ATOM 2486 C C . GLY B 1 48 ? -12.312 -24.141 -12.258 1 43.19 48 GLY B C 1
ATOM 2487 O O . GLY B 1 48 ? -11.305 -24.516 -11.648 1 43.19 48 GLY B O 1
ATOM 2488 N N . PHE B 1 49 ? -13.07 -23.109 -11.672 1 46.38 49 PHE B N 1
ATOM 2489 C CA . PHE B 1 49 ? -12.547 -23.047 -10.312 1 46.38 49 PHE B CA 1
ATOM 2490 C C . PHE B 1 49 ? -13.078 -24.188 -9.469 1 46.38 49 PHE B C 1
ATOM 2492 O O . PHE B 1 49 ? -14.258 -24.203 -9.094 1 46.38 49 PHE B O 1
ATOM 2499 N N . THR B 1 50 ? -12.648 -25.281 -9.766 1 45.19 50 THR B N 1
ATOM 2500 C CA . THR B 1 50 ? -12.875 -26.328 -8.773 1 45.19 50 THR B CA 1
ATOM 2501 C C . THR B 1 50 ? -12.719 -25.781 -7.355 1 45.19 50 THR B C 1
ATOM 2503 O O . THR B 1 50 ? -12.828 -26.516 -6.379 1 45.19 50 THR B O 1
ATOM 2506 N N . THR B 1 51 ? -12.023 -24.672 -7.27 1 53.09 51 THR B N 1
ATOM 2507 C CA . THR B 1 51 ? -11.969 -24.281 -5.863 1 53.09 51 THR B CA 1
ATOM 2508 C C . THR B 1 51 ? -13.367 -23.984 -5.332 1 53.09 51 THR B C 1
ATOM 2510 O O . THR B 1 51 ? -14.18 -23.359 -6.016 1 53.09 51 THR B O 1
ATOM 2513 N N . GLY B 1 52 ? -13.883 -24.797 -4.41 1 59.41 52 GLY B N 1
ATOM 2514 C CA . GLY B 1 52 ? -15.203 -24.922 -3.809 1 59.41 52 GLY B CA 1
ATOM 2515 C C . GLY B 1 52 ? -15.914 -23.578 -3.68 1 59.41 52 GLY B C 1
ATOM 2516 O O . GLY B 1 52 ? -15.273 -22.531 -3.635 1 59.41 52 GLY B O 1
ATOM 2517 N N . LEU B 1 53 ? -17.094 -23.547 -4.168 1 63.75 53 LEU B N 1
ATOM 2518 C CA . LEU B 1 53 ? -18.094 -22.5 -3.982 1 63.75 53 LEU B CA 1
ATOM 2519 C C . LEU B 1 53 ? -17.828 -21.719 -2.703 1 63.75 53 LEU B C 1
ATOM 2521 O O . LEU B 1 53 ? -18.031 -20.5 -2.662 1 63.75 53 LEU B O 1
ATOM 2525 N N . GLN B 1 54 ? -17.031 -22.312 -1.888 1 75.88 54 GLN B N 1
ATOM 2526 C CA . GLN B 1 54 ? -16.797 -21.688 -0.588 1 75.88 54 GLN B CA 1
ATOM 2527 C C . GLN B 1 54 ? -15.742 -20.594 -0.682 1 75.88 54 GLN B C 1
ATOM 2529 O O . GLN B 1 54 ? -15.859 -19.547 -0.033 1 75.88 54 GLN B O 1
ATOM 2534 N N . PHE B 1 55 ? -14.773 -20.781 -1.524 1 86.94 55 PHE B N 1
ATOM 2535 C CA . PHE B 1 55 ? -13.703 -19.797 -1.637 1 86.94 55 PHE B CA 1
ATOM 2536 C C . PHE B 1 55 ? -14.219 -18.5 -2.238 1 86.94 55 PHE B C 1
ATOM 2538 O O . PHE B 1 55 ? -13.734 -17.406 -1.9 1 86.94 55 PHE B O 1
ATOM 2545 N N . HIS B 1 56 ? -15.211 -18.547 -2.998 1 89 56 HIS B N 1
ATOM 2546 C CA . HIS B 1 56 ? -15.688 -17.391 -3.738 1 89 56 HIS B CA 1
ATOM 2547 C C . HIS B 1 56 ? -16.266 -16.328 -2.797 1 89 56 HIS B C 1
ATOM 2549 O O . HIS B 1 56 ? -16.219 -15.141 -3.096 1 89 56 HIS B O 1
ATOM 2555 N N . TYR B 1 57 ? -16.672 -16.812 -1.699 1 92.88 57 TYR B N 1
ATOM 2556 C CA . TYR B 1 57 ? -17.25 -15.891 -0.725 1 92.88 57 TYR B CA 1
ATOM 2557 C C . TYR B 1 57 ? -16.156 -15.039 -0.085 1 92.88 57 TYR B C 1
ATOM 2559 O O . TYR B 1 57 ? -16.391 -13.891 0.295 1 92.88 57 TYR B O 1
ATOM 2567 N N . HIS B 1 58 ? -14.984 -15.57 -0.017 1 96.62 58 HIS B N 1
ATOM 2568 C CA . HIS B 1 58 ? -13.922 -14.891 0.712 1 96.62 58 HIS B CA 1
ATOM 2569 C C . HIS B 1 58 ? -13.531 -13.586 0.03 1 96.62 58 HIS B C 1
ATOM 2571 O O . HIS B 1 58 ? -13.695 -12.508 0.606 1 96.62 58 HIS B O 1
ATOM 2577 N N . PRO B 1 59 ? -13.094 -13.625 -1.251 1 97 59 PRO B N 1
ATOM 2578 C CA . PRO B 1 59 ? -12.742 -12.344 -1.868 1 97 59 PRO B CA 1
ATOM 2579 C C . PRO B 1 59 ? -13.938 -11.406 -2.012 1 97 59 PRO B C 1
ATOM 2581 O O . PRO B 1 59 ? -13.789 -10.188 -1.892 1 97 59 PRO B O 1
ATOM 2584 N N . THR B 1 60 ? -15.102 -11.977 -2.227 1 96.81 60 THR B N 1
ATOM 2585 C CA . THR B 1 60 ? -16.297 -11.164 -2.43 1 96.81 60 THR B CA 1
ATOM 2586 C C . THR B 1 60 ? -16.625 -10.375 -1.168 1 96.81 60 THR B C 1
ATOM 2588 O O . THR B 1 60 ? -16.75 -9.148 -1.21 1 96.81 60 THR B O 1
ATOM 2591 N N . PHE B 1 61 ? -16.672 -11.039 -0.07 1 98.12 61 PHE B N 1
ATOM 2592 C CA . PHE B 1 61 ? -17.062 -10.391 1.175 1 98.12 61 PHE B CA 1
ATOM 2593 C C . PHE B 1 61 ? -15.93 -9.508 1.695 1 98.12 61 PHE B C 1
ATOM 2595 O O . PHE B 1 61 ? -16.172 -8.477 2.324 1 98.12 61 PHE B O 1
ATOM 2602 N N . MET B 1 62 ? -14.711 -9.852 1.416 1 98.69 62 MET B N 1
ATOM 2603 C CA . MET B 1 62 ? -13.602 -8.992 1.812 1 98.69 62 MET B CA 1
ATOM 2604 C C . MET B 1 62 ? -13.641 -7.668 1.047 1 98.69 62 MET B C 1
ATOM 2606 O O . MET B 1 62 ? -13.422 -6.605 1.628 1 98.69 62 MET B O 1
ATOM 2610 N N . VAL B 1 63 ? -13.938 -7.699 -0.23 1 98.81 63 VAL B N 1
ATOM 2611 C CA . VAL B 1 63 ? -13.961 -6.484 -1.038 1 98.81 63 VAL B CA 1
ATOM 2612 C C . VAL B 1 63 ? -15.156 -5.625 -0.639 1 98.81 63 VAL B C 1
ATOM 2614 O O . VAL B 1 63 ? -15.031 -4.41 -0.469 1 98.81 63 VAL B O 1
ATOM 2617 N N . ILE B 1 64 ? -16.281 -6.242 -0.426 1 98.69 64 ILE B N 1
ATOM 2618 C CA . ILE B 1 64 ? -17.469 -5.504 -0.013 1 98.69 64 ILE B CA 1
ATOM 2619 C C . ILE B 1 64 ? -17.25 -4.887 1.365 1 98.69 64 ILE B C 1
ATOM 2621 O O . ILE B 1 64 ? -17.469 -3.691 1.563 1 98.69 64 ILE B O 1
ATOM 2625 N N . GLY B 1 65 ? -16.766 -5.711 2.258 1 98.69 65 GLY B N 1
ATOM 2626 C CA . GLY B 1 65 ? -16.656 -5.297 3.646 1 98.69 65 GLY B CA 1
ATOM 2627 C C . GLY B 1 65 ? -15.375 -4.531 3.93 1 98.69 65 GLY B C 1
ATOM 2628 O O . GLY B 1 65 ? -15.398 -3.316 4.133 1 98.69 65 GLY B O 1
ATOM 2629 N N . MET B 1 66 ? -14.242 -5.16 3.789 1 98.62 66 MET B N 1
ATOM 2630 C CA . MET B 1 66 ? -12.977 -4.664 4.328 1 98.62 66 MET B CA 1
ATOM 2631 C C . MET B 1 66 ? -12.344 -3.65 3.383 1 98.62 66 MET B C 1
ATOM 2633 O O . MET B 1 66 ? -11.336 -3.02 3.723 1 98.62 66 MET B O 1
ATOM 2637 N N . ILE B 1 67 ? -12.906 -3.521 2.154 1 98.81 67 ILE B N 1
ATOM 2638 C CA . ILE B 1 67 ? -12.391 -2.494 1.259 1 98.81 67 ILE B CA 1
ATOM 2639 C C . ILE B 1 67 ? -13.43 -1.39 1.085 1 98.81 67 ILE B C 1
ATOM 2641 O O . ILE B 1 67 ? -13.273 -0.292 1.627 1 98.81 67 ILE B O 1
ATOM 2645 N N . PHE B 1 68 ? -14.555 -1.738 0.524 1 98.88 68 PHE B N 1
ATOM 2646 C CA . PHE B 1 68 ? -15.531 -0.733 0.118 1 98.88 68 PHE B CA 1
ATOM 2647 C C . PHE B 1 68 ? -16.203 -0.107 1.334 1 98.88 68 PHE B C 1
ATOM 2649 O O . PHE B 1 68 ? -16.156 1.11 1.52 1 98.88 68 PHE B O 1
ATOM 2656 N N . LEU B 1 69 ? -16.797 -0.914 2.209 1 98.88 69 LEU B N 1
ATOM 2657 C CA . LEU B 1 69 ? -17.5 -0.385 3.367 1 98.88 69 LEU B CA 1
ATOM 2658 C C . LEU B 1 69 ? -16.531 0.245 4.359 1 98.88 69 LEU B C 1
ATOM 2660 O O . LEU B 1 69 ? -16.828 1.283 4.953 1 98.88 69 LEU B O 1
ATOM 2664 N N . ALA B 1 70 ? -15.414 -0.428 4.582 1 98.81 70 ALA B N 1
ATOM 2665 C CA . ALA B 1 70 ? -14.414 0.153 5.473 1 98.81 70 ALA B CA 1
ATOM 2666 C C . ALA B 1 70 ? -13.961 1.523 4.973 1 98.81 70 ALA B C 1
ATOM 2668 O O . ALA B 1 70 ? -13.867 2.475 5.75 1 98.81 70 ALA B O 1
ATOM 2669 N N . GLY B 1 71 ? -13.656 1.604 3.652 1 98.69 71 GLY B N 1
ATOM 2670 C CA . GLY B 1 71 ? -13.281 2.881 3.062 1 98.69 71 GLY B CA 1
ATOM 2671 C C . GLY B 1 71 ? -14.359 3.939 3.215 1 98.69 71 GLY B C 1
ATOM 2672 O O . GLY B 1 71 ? -14.07 5.078 3.584 1 98.69 71 GLY B O 1
ATOM 2673 N N . ASP B 1 72 ? -15.57 3.584 3.006 1 98.5 72 ASP B N 1
ATOM 2674 C CA . ASP B 1 72 ? -16.672 4.527 3.117 1 98.5 72 ASP B CA 1
ATOM 2675 C C . ASP B 1 72 ? -16.906 4.934 4.57 1 98.5 72 ASP B C 1
ATOM 2677 O O . ASP B 1 72 ? -17.328 6.062 4.848 1 98.5 72 ASP B O 1
ATOM 2681 N N . GLY B 1 73 ? -16.672 3.963 5.477 1 98.44 73 GLY B N 1
ATOM 2682 C CA . GLY B 1 73 ? -16.766 4.312 6.887 1 98.44 73 GLY B CA 1
ATOM 2683 C C . GLY B 1 73 ? -15.82 5.438 7.277 1 98.44 73 GLY B C 1
ATOM 2684 O O . GLY B 1 73 ? -16.141 6.25 8.148 1 98.44 73 GLY B O 1
ATOM 2685 N N . ILE B 1 74 ? -14.688 5.465 6.656 1 97.62 74 ILE B N 1
ATOM 2686 C CA . ILE B 1 74 ? -13.703 6.516 6.895 1 97.62 74 ILE B CA 1
ATOM 2687 C C . ILE B 1 74 ? -14.164 7.812 6.234 1 97.62 74 ILE B C 1
ATOM 2689 O O . ILE B 1 74 ? -14.055 8.891 6.824 1 97.62 74 ILE B O 1
ATOM 2693 N N . LEU B 1 75 ? -14.781 7.734 5.105 1 97.44 75 LEU B N 1
ATOM 2694 C CA . LEU B 1 75 ? -15.172 8.891 4.305 1 97.44 75 LEU B CA 1
ATOM 2695 C C . LEU B 1 75 ? -16.359 9.609 4.93 1 97.44 75 LEU B C 1
ATOM 2697 O O . LEU B 1 75 ? -16.641 10.766 4.598 1 97.44 75 LEU B O 1
ATOM 2701 N N . VAL B 1 76 ? -17.094 8.969 5.789 1 96.62 76 VAL B N 1
ATOM 2702 C CA . VAL B 1 76 ? -18.328 9.492 6.352 1 96.62 76 VAL B CA 1
ATOM 2703 C C . VAL B 1 76 ? -18.078 10.852 6.996 1 96.62 76 VAL B C 1
ATOM 2705 O O . VAL B 1 76 ? -18.859 11.789 6.828 1 96.62 76 VAL B O 1
ATOM 2708 N N . TYR B 1 77 ? -16.969 11.023 7.688 1 93.62 77 TYR B N 1
ATOM 2709 C CA . TYR B 1 77 ? -16.672 12.25 8.414 1 93.62 77 TYR B CA 1
ATOM 2710 C C . TYR B 1 77 ? -16.328 13.391 7.461 1 93.62 77 TYR B C 1
ATOM 2712 O O . TYR B 1 77 ? -16.375 14.562 7.84 1 93.62 77 TYR B O 1
ATOM 2720 N N . ARG B 1 78 ? -15.961 12.992 6.211 1 93.62 78 ARG B N 1
ATOM 2721 C CA . ARG B 1 78 ? -15.625 14.016 5.227 1 93.62 78 ARG B CA 1
ATOM 2722 C C . ARG B 1 78 ? -16.828 14.352 4.355 1 93.62 78 ARG B C 1
ATOM 2724 O O . ARG B 1 78 ? -17.047 15.508 3.996 1 93.62 78 ARG B O 1
ATOM 2731 N N . ILE B 1 79 ? -17.578 13.391 4.066 1 93.94 79 ILE B N 1
ATOM 2732 C CA . ILE B 1 79 ? -18.734 13.578 3.199 1 93.94 79 ILE B CA 1
ATOM 2733 C C . ILE B 1 79 ? -19.828 14.344 3.947 1 93.94 79 ILE B C 1
ATOM 2735 O O . ILE B 1 79 ? -20.422 15.266 3.396 1 93.94 79 ILE B O 1
ATOM 2739 N N . PHE B 1 80 ? -20.078 14.062 5.16 1 91.56 80 PHE B N 1
ATOM 2740 C CA . PHE B 1 80 ? -21.109 14.703 5.969 1 91.56 80 PHE B CA 1
ATOM 2741 C C . PHE B 1 80 ? -20.5 15.703 6.934 1 91.56 80 PHE B C 1
ATOM 2743 O O . PHE B 1 80 ? -20.875 15.758 8.109 1 91.56 80 PHE B O 1
ATOM 2750 N N . ARG B 1 81 ? -19.609 16.438 6.418 1 84.5 81 ARG B N 1
ATOM 2751 C CA . ARG B 1 81 ? -18.844 17.344 7.25 1 84.5 81 ARG B CA 1
ATOM 2752 C C . ARG B 1 81 ? -19.703 18.5 7.742 1 84.5 81 ARG B C 1
ATOM 2754 O O . ARG B 1 81 ? -19.297 19.234 8.648 1 84.5 81 ARG B O 1
ATOM 2761 N N . HIS B 1 82 ? -20.875 18.656 7.25 1 84.75 82 HIS B N 1
ATOM 2762 C CA . HIS B 1 82 ? -21.766 19.75 7.68 1 84.75 82 HIS B CA 1
ATOM 2763 C C . HIS B 1 82 ? -22.906 19.219 8.531 1 84.75 82 HIS B C 1
ATOM 2765 O O . HIS B 1 82 ? -23.797 19.969 8.93 1 84.75 82 HIS B O 1
ATOM 2771 N N . GLU B 1 83 ? -22.812 17.953 8.852 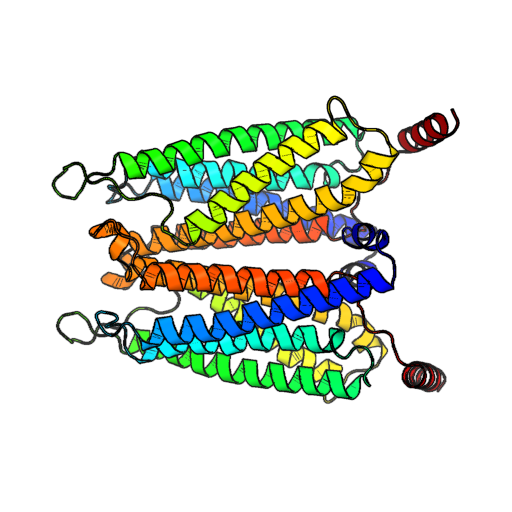1 86.06 83 GLU B N 1
ATOM 2772 C CA . GLU B 1 83 ? -23.812 17.328 9.719 1 86.06 83 GLU B CA 1
ATOM 2773 C C . GLU B 1 83 ? -23.328 17.266 11.156 1 86.06 83 GLU B C 1
ATOM 2775 O O . GLU B 1 83 ? -22.141 17.484 11.438 1 86.06 83 GLU B O 1
ATOM 2780 N N . ARG B 1 84 ? -24.25 17.031 12.047 1 87.69 84 ARG B N 1
ATOM 2781 C CA . ARG B 1 84 ? -23.891 16.844 13.453 1 87.69 84 ARG B CA 1
ATOM 2782 C C . ARG B 1 84 ? -22.938 15.672 13.625 1 87.69 84 ARG B C 1
ATOM 2784 O O . ARG B 1 84 ? -23.094 14.633 12.969 1 87.69 84 ARG B O 1
ATOM 2791 N N . LYS B 1 85 ? -22.078 15.805 14.477 1 89.62 85 LYS B N 1
ATOM 2792 C CA . LYS B 1 85 ? -21.047 14.789 14.719 1 89.62 85 LYS B CA 1
ATOM 2793 C C . LYS B 1 85 ? -21.672 13.469 15.141 1 89.62 85 LYS B C 1
ATOM 2795 O O . LYS B 1 85 ? -21.172 12.398 14.805 1 89.62 85 LYS B O 1
ATOM 2800 N N . ARG B 1 86 ? -22.703 13.562 15.812 1 90.31 86 ARG B N 1
ATOM 2801 C CA . ARG B 1 86 ? -23.359 12.352 16.281 1 90.31 86 ARG B CA 1
ATOM 2802 C C . ARG B 1 86 ? -23.828 11.484 15.117 1 90.31 86 ARG B C 1
ATOM 2804 O O . ARG B 1 86 ? -23.75 10.258 15.18 1 90.31 86 ARG B O 1
ATOM 2811 N N . PHE B 1 87 ? -24.328 12.102 14.141 1 92.31 87 PHE B N 1
ATOM 2812 C CA . PHE B 1 87 ? -24.766 11.375 12.953 1 92.31 87 PHE B CA 1
ATOM 2813 C C . PHE B 1 87 ? -23.594 10.672 12.281 1 92.31 87 PHE B C 1
ATOM 2815 O O . PHE B 1 87 ? -23.672 9.477 11.984 1 92.31 87 PHE B O 1
ATOM 2822 N N . SER B 1 88 ? -22.562 11.391 12 1 94.44 88 SER B N 1
ATOM 2823 C CA . SER B 1 88 ? -21.391 10.828 11.359 1 94.44 88 SER B CA 1
ATOM 2824 C C . SER B 1 88 ? -20.781 9.711 12.195 1 94.44 88 SER B C 1
ATOM 2826 O O . SER B 1 88 ? -20.359 8.68 11.656 1 94.44 88 SER B O 1
ATOM 2828 N N . LYS B 1 89 ? -20.781 9.898 13.453 1 95.44 89 LYS B N 1
ATOM 2829 C CA . LYS B 1 89 ? -20.234 8.891 14.367 1 95.44 89 LYS B CA 1
ATOM 2830 C C . LYS B 1 89 ? -21.047 7.605 14.32 1 95.44 89 LYS B C 1
ATOM 2832 O O . LYS B 1 89 ? -20.5 6.508 14.258 1 95.44 89 LYS B O 1
ATOM 2837 N N . LEU B 1 90 ? -22.297 7.766 14.336 1 96.44 90 LEU B N 1
ATOM 2838 C CA . LEU B 1 90 ? -23.172 6.598 14.312 1 96.44 90 LEU B CA 1
ATOM 2839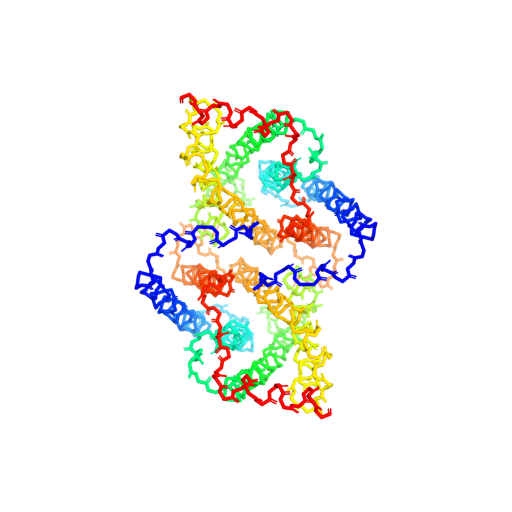 C C . LEU B 1 90 ? -23.062 5.859 12.984 1 96.44 90 LEU B C 1
ATOM 2841 O O . LEU B 1 90 ? -23.016 4.625 12.961 1 96.44 90 LEU B O 1
ATOM 2845 N N . LEU B 1 91 ? -23.078 6.582 11.898 1 97.44 91 LEU B N 1
ATOM 2846 C CA . LEU B 1 91 ? -22.938 5.961 10.586 1 97.44 91 LEU B CA 1
ATOM 2847 C C . LEU B 1 91 ? -21.578 5.262 10.469 1 97.44 91 LEU B C 1
ATOM 2849 O O . LEU B 1 91 ? -21.5 4.152 9.938 1 97.44 91 LEU B O 1
ATOM 2853 N N . HIS B 1 92 ? -20.516 5.918 10.93 1 98.19 92 HIS B N 1
ATOM 2854 C CA . HIS B 1 92 ? -19.188 5.328 10.992 1 98.19 92 HIS B CA 1
ATOM 2855 C C . HIS B 1 92 ? -19.203 4.012 11.766 1 98.19 92 HIS B C 1
ATOM 2857 O O . HIS B 1 92 ? -18.672 3.006 11.289 1 98.19 92 HIS B O 1
ATOM 2863 N N . LEU B 1 93 ? -19.875 4.023 12.883 1 98.19 93 LEU B N 1
ATOM 2864 C CA . LEU B 1 93 ? -19.953 2.846 13.734 1 98.19 93 LEU B CA 1
ATOM 2865 C C . LEU B 1 93 ? -20.734 1.73 13.047 1 98.19 93 LEU B C 1
ATOM 2867 O O . LEU B 1 93 ? -20.312 0.572 13.062 1 98.19 93 LEU B O 1
ATOM 2871 N N . ILE B 1 94 ? -21.828 2.031 12.469 1 98.38 94 ILE B N 1
ATOM 2872 C CA . ILE B 1 94 ? -22.688 1.05 11.812 1 98.38 94 ILE B CA 1
ATOM 2873 C C . ILE B 1 94 ? -21.938 0.411 10.648 1 98.38 94 ILE B C 1
ATOM 2875 O O . ILE B 1 94 ? -21.922 -0.813 10.5 1 98.38 94 ILE B O 1
ATOM 2879 N N . LEU B 1 95 ? -21.344 1.199 9.828 1 98.62 95 LEU B N 1
ATOM 2880 C CA . LEU B 1 95 ? -20.609 0.685 8.672 1 98.62 95 LEU B CA 1
ATOM 2881 C C . LEU B 1 95 ? -19.484 -0.24 9.117 1 98.62 95 LEU B C 1
ATOM 2883 O O . LEU B 1 95 ? -19.312 -1.326 8.562 1 98.62 95 LEU B O 1
ATOM 2887 N N . HIS B 1 96 ? -18.734 0.171 10.148 1 98.75 96 HIS B N 1
ATOM 2888 C CA . HIS B 1 96 ? -17.609 -0.646 10.586 1 98.75 96 HIS B CA 1
ATOM 2889 C C . HIS B 1 96 ? -18.078 -1.896 11.32 1 98.75 96 HIS B C 1
ATOM 2891 O O . HIS B 1 96 ? -17.391 -2.91 11.352 1 98.75 96 HIS B O 1
ATOM 2897 N N . THR B 1 97 ? -19.266 -1.873 11.914 1 98.69 97 THR B N 1
ATOM 2898 C CA . THR B 1 97 ? -19.859 -3.09 12.453 1 98.69 97 THR B CA 1
ATOM 2899 C C . THR B 1 97 ? -20.188 -4.07 11.336 1 98.69 97 THR B C 1
ATOM 2901 O O . THR B 1 97 ? -19.922 -5.27 11.453 1 98.69 97 THR B O 1
ATOM 2904 N N . LEU B 1 98 ? -20.781 -3.555 10.266 1 98.81 98 LEU B N 1
ATOM 2905 C CA . LEU B 1 98 ? -21.047 -4.391 9.102 1 98.81 98 LEU B CA 1
ATOM 2906 C C . LEU B 1 98 ? -19.75 -4.977 8.539 1 98.81 98 LEU B C 1
ATOM 2908 O O . LEU B 1 98 ? -19.719 -6.137 8.125 1 98.81 98 LEU B O 1
ATOM 2912 N N . VAL B 1 99 ? -18.703 -4.176 8.508 1 98.88 99 VAL B N 1
ATOM 2913 C CA . VAL B 1 99 ? -17.406 -4.641 8.031 1 98.88 99 VAL B CA 1
ATOM 2914 C C . VAL B 1 99 ? -16.969 -5.852 8.852 1 98.88 99 VAL B C 1
ATOM 2916 O O . VAL B 1 99 ? -16.469 -6.832 8.297 1 98.88 99 VAL B O 1
ATOM 2919 N N . LEU B 1 100 ? -17.156 -5.809 10.156 1 98.69 100 LEU B N 1
ATOM 2920 C CA . LEU B 1 100 ? -16.75 -6.91 11.031 1 98.69 100 LEU B CA 1
ATOM 2921 C C . LEU B 1 100 ? -17.531 -8.18 10.695 1 98.69 100 LEU B C 1
ATOM 2923 O O . LEU B 1 100 ? -16.969 -9.273 10.68 1 98.69 100 LEU B O 1
ATOM 2927 N N . ILE B 1 101 ? -18.75 -8.016 10.422 1 98.62 101 ILE B N 1
ATOM 2928 C CA . ILE B 1 101 ? -19.594 -9.156 10.07 1 98.62 101 ILE B CA 1
ATOM 2929 C C . ILE B 1 101 ? -19.094 -9.766 8.758 1 98.62 101 ILE B C 1
ATOM 2931 O O . ILE B 1 101 ? -18.891 -10.977 8.672 1 98.62 101 ILE B O 1
ATOM 2935 N N . PHE B 1 102 ? -18.891 -8.961 7.77 1 98.69 102 PHE B N 1
ATOM 2936 C CA . PHE B 1 102 ? -18.391 -9.438 6.488 1 98.69 102 PHE B CA 1
ATOM 2937 C C . PHE B 1 102 ? -17.031 -10.117 6.656 1 98.69 102 PHE B C 1
ATOM 2939 O O . PHE B 1 102 ? -16.766 -11.141 6.027 1 98.69 102 PHE B O 1
ATOM 2946 N N . ALA B 1 103 ? -16.188 -9.562 7.496 1 98.62 103 ALA B N 1
ATOM 2947 C CA . ALA B 1 103 ? -14.844 -10.102 7.703 1 98.62 103 ALA B CA 1
ATOM 2948 C C . ALA B 1 103 ? -14.898 -11.492 8.32 1 98.62 103 ALA B C 1
ATOM 2950 O O . ALA B 1 103 ? -14.188 -12.398 7.895 1 98.62 103 ALA B O 1
ATOM 2951 N N . VAL B 1 104 ? -15.734 -11.641 9.273 1 98.44 104 VAL B N 1
ATOM 2952 C CA . VAL B 1 104 ? -15.859 -12.93 9.961 1 98.44 104 VAL B CA 1
ATOM 2953 C C . VAL B 1 104 ? -16.375 -13.984 8.992 1 98.44 104 VAL B C 1
ATOM 2955 O O . VAL B 1 104 ? -15.828 -15.094 8.93 1 98.44 104 VAL B O 1
ATOM 2958 N N . VAL B 1 105 ? -17.359 -13.656 8.227 1 98.06 105 VAL B N 1
ATOM 2959 C CA . VAL B 1 105 ? -17.922 -14.594 7.262 1 98.06 105 VAL B CA 1
ATOM 2960 C C . VAL B 1 105 ? -16.875 -14.914 6.191 1 98.06 105 VAL B C 1
ATOM 2962 O O . VAL B 1 105 ? -16.719 -16.062 5.789 1 98.06 105 VAL B O 1
ATOM 2965 N N . ALA B 1 106 ? -16.188 -13.945 5.758 1 98.25 106 ALA B N 1
ATOM 2966 C CA . ALA B 1 106 ? -15.164 -14.141 4.738 1 98.25 106 ALA B CA 1
ATOM 2967 C C . ALA B 1 106 ? -14.047 -15.047 5.25 1 98.25 106 ALA B C 1
ATOM 2969 O O . ALA B 1 106 ? -13.57 -15.922 4.527 1 98.25 106 ALA B O 1
ATOM 2970 N N . LEU B 1 107 ? -13.648 -14.844 6.477 1 98.19 107 LEU B N 1
ATOM 2971 C CA . LEU B 1 107 ? -12.602 -15.68 7.059 1 98.19 107 LEU B CA 1
ATOM 2972 C C . LEU B 1 107 ? -13.07 -17.125 7.211 1 98.19 107 LEU B C 1
ATOM 2974 O O . LEU B 1 107 ? -12.32 -18.062 6.914 1 98.19 107 LEU B O 1
ATOM 2978 N N . LYS B 1 108 ? -14.281 -17.25 7.695 1 97.5 108 LYS B N 1
ATOM 2979 C CA . LYS B 1 108 ? -14.82 -18.609 7.789 1 97.5 108 LYS B CA 1
ATOM 2980 C C . LYS B 1 108 ? -14.836 -19.297 6.422 1 97.5 108 LYS B C 1
ATOM 2982 O O . LYS B 1 108 ? -14.508 -20.469 6.312 1 97.5 108 LYS B O 1
ATOM 2987 N N . ALA B 1 109 ? -15.211 -18.609 5.422 1 95.94 109 ALA B N 1
ATOM 2988 C CA . ALA B 1 109 ? -15.297 -19.156 4.07 1 95.94 109 ALA B CA 1
ATOM 2989 C C . ALA B 1 109 ? -13.93 -19.641 3.594 1 95.94 109 ALA B C 1
ATOM 2991 O O . ALA B 1 109 ? -13.82 -20.734 3.029 1 95.94 109 ALA B O 1
ATOM 2992 N N . VAL B 1 110 ? -12.883 -18.891 3.846 1 96 110 VAL B N 1
ATOM 2993 C CA . VAL B 1 110 ? -11.578 -19.281 3.322 1 96 110 VAL B CA 1
ATOM 2994 C C . VAL B 1 110 ? -11.008 -20.422 4.152 1 96 110 VAL B C 1
ATOM 2996 O O . VAL B 1 110 ? -10.391 -21.344 3.613 1 96 110 VAL B O 1
ATOM 2999 N N . PHE B 1 111 ? -11.172 -20.438 5.453 1 96.19 111 PHE B N 1
ATOM 3000 C CA . PHE B 1 111 ? -10.727 -21.547 6.277 1 96.19 111 PHE B CA 1
ATOM 3001 C C . PHE B 1 111 ? -11.469 -22.828 5.91 1 96.19 111 PHE B C 1
ATOM 3003 O O . PHE B 1 111 ? -10.859 -23.891 5.797 1 96.19 111 PHE B O 1
ATOM 3010 N N . ASP B 1 112 ? -12.758 -22.703 5.68 1 95.12 112 ASP B N 1
ATOM 3011 C CA . ASP B 1 112 ? -13.547 -23.859 5.266 1 95.12 112 ASP B CA 1
ATOM 3012 C C . ASP B 1 112 ? -13.109 -24.359 3.889 1 95.12 112 ASP B C 1
ATOM 3014 O O . ASP B 1 112 ? -13.055 -25.562 3.652 1 95.12 112 ASP B O 1
ATOM 3018 N N . SER B 1 113 ? -12.859 -23.438 3.02 1 92.38 113 SER B N 1
ATOM 3019 C CA . SER B 1 113 ? -12.414 -23.828 1.684 1 92.38 113 SER B CA 1
ATOM 3020 C C . SER B 1 113 ? -11.125 -24.625 1.741 1 92.38 113 SER B C 1
ATOM 3022 O O . SER B 1 113 ? -10.953 -25.594 0.996 1 92.38 113 SER B O 1
ATOM 3024 N N . HIS B 1 114 ? -10.203 -24.266 2.615 1 93 114 HIS B N 1
ATOM 3025 C CA . HIS B 1 114 ? -8.953 -25 2.793 1 93 114 HIS B CA 1
ATOM 3026 C C . HIS B 1 114 ? -9.188 -26.359 3.455 1 93 114 HIS B C 1
ATOM 3028 O O . HIS B 1 114 ? -8.688 -27.375 2.982 1 93 114 HIS B O 1
ATOM 3034 N N . ASN B 1 115 ? -10.008 -26.375 4.402 1 94.06 115 ASN B N 1
ATOM 3035 C CA . ASN B 1 115 ? -10.25 -27.562 5.207 1 94.06 115 ASN B CA 1
ATOM 3036 C C . ASN B 1 115 ? -11.055 -28.609 4.434 1 94.06 115 ASN B C 1
ATOM 3038 O O . ASN B 1 115 ? -10.898 -29.812 4.648 1 94.06 115 ASN B O 1
ATOM 3042 N N . ASN B 1 116 ? -11.859 -28.125 3.543 1 92.06 116 ASN B N 1
ATOM 3043 C CA . ASN B 1 116 ? -12.734 -29.016 2.797 1 92.06 116 ASN B CA 1
ATOM 3044 C C . ASN B 1 116 ? -12.227 -29.234 1.373 1 92.06 116 ASN B C 1
ATOM 3046 O O . ASN B 1 116 ? -12.953 -29.766 0.528 1 92.06 116 ASN B O 1
ATOM 3050 N N . HIS B 1 117 ? -11.07 -28.859 1.148 1 90.38 117 HIS B N 1
ATOM 3051 C CA . HIS B 1 117 ? -10.492 -29 -0.185 1 90.38 117 HIS B CA 1
ATOM 3052 C C . HIS B 1 117 ? -10.391 -30.469 -0.58 1 90.38 117 HIS B C 1
ATOM 3054 O O . HIS B 1 117 ? -10.062 -31.328 0.25 1 90.38 117 HIS B O 1
ATOM 3060 N N . ARG B 1 118 ? -10.68 -30.781 -1.854 1 88.06 118 ARG B N 1
ATOM 3061 C CA . ARG B 1 118 ? -10.57 -32.094 -2.438 1 88.06 118 ARG B CA 1
ATOM 3062 C C . ARG B 1 118 ? -9.641 -32.094 -3.65 1 88.06 118 ARG B C 1
ATOM 3064 O O . ARG B 1 118 ? -9.586 -31.109 -4.387 1 88.06 118 ARG B O 1
ATOM 3071 N N . ASN B 1 119 ? -8.977 -33.125 -3.822 1 84.88 119 ASN B N 1
ATOM 3072 C CA . ASN B 1 119 ? -8.055 -33.188 -4.953 1 84.88 119 ASN B CA 1
ATOM 3073 C C . ASN B 1 119 ? -8.781 -33.562 -6.246 1 84.88 119 ASN B C 1
ATOM 3075 O O . ASN B 1 119 ? -10.008 -33.594 -6.281 1 84.88 119 ASN B O 1
ATOM 3079 N N . ASP B 1 120 ? -8.008 -33.75 -7.379 1 79.62 120 ASP B N 1
ATOM 3080 C CA . ASP B 1 120 ? -8.562 -34 -8.703 1 79.62 120 ASP B CA 1
ATOM 3081 C C . ASP B 1 120 ? -9.336 -35.312 -8.734 1 79.62 120 ASP B C 1
ATOM 3083 O O . ASP B 1 120 ? -10.234 -35.5 -9.562 1 79.62 120 ASP B O 1
ATOM 3087 N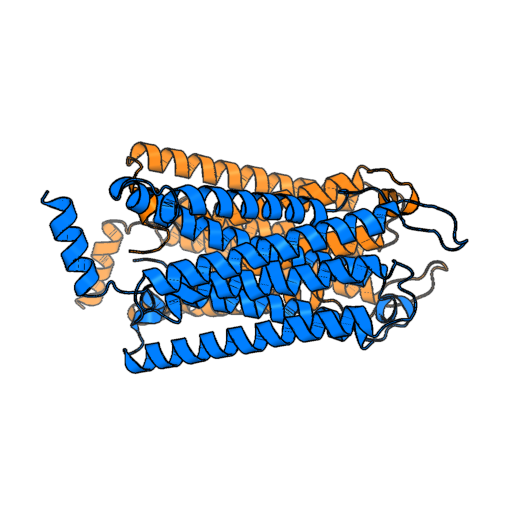 N . GLN B 1 121 ? -9.039 -36.281 -7.82 1 85.56 121 GLN B N 1
ATOM 3088 C CA . GLN B 1 121 ? -9.727 -37.562 -7.723 1 85.56 121 GLN B CA 1
ATOM 3089 C C . GLN B 1 121 ? -10.898 -37.469 -6.754 1 85.56 121 GLN B C 1
ATOM 3091 O O . GLN B 1 121 ? -11.453 -38.5 -6.359 1 85.56 121 GLN B O 1
ATOM 3096 N N . ASP B 1 122 ? -11.242 -36.25 -6.305 1 85.94 122 ASP B N 1
ATOM 3097 C CA . ASP B 1 122 ? -12.359 -36 -5.398 1 85.94 122 ASP B CA 1
ATOM 3098 C C . ASP B 1 122 ? -12.117 -36.625 -4.031 1 85.94 122 ASP B C 1
ATOM 3100 O O . ASP B 1 122 ? -13.047 -37.125 -3.402 1 85.94 122 ASP B O 1
ATOM 3104 N N . GLU B 1 123 ? -10.922 -36.75 -3.664 1 90.69 123 GLU B N 1
ATOM 3105 C CA . GLU B 1 123 ? -10.539 -37.219 -2.336 1 90.69 123 GLU B CA 1
ATOM 3106 C C . GLU B 1 123 ? -10.203 -36.062 -1.416 1 90.69 123 GLU B C 1
ATOM 3108 O O . GLU B 1 123 ? -9.719 -35.031 -1.874 1 90.69 123 GLU B O 1
ATOM 3113 N N . PRO B 1 124 ? -10.508 -36.312 -0.098 1 90.94 124 PRO B N 1
ATOM 3114 C CA . PRO B 1 124 ? -10.141 -35.219 0.831 1 90.94 124 PRO B CA 1
ATOM 3115 C C . PRO B 1 124 ? -8.648 -34.906 0.793 1 90.94 124 PRO B C 1
ATOM 3117 O O . PRO B 1 124 ? -7.812 -35.812 0.852 1 90.94 124 PRO B O 1
ATOM 3120 N N . ASP B 1 125 ? -8.352 -33.594 0.606 1 92 125 ASP B N 1
ATOM 3121 C CA . ASP B 1 125 ? -6.988 -33.062 0.568 1 92 125 ASP B CA 1
ATOM 3122 C C . ASP B 1 125 ? -6.926 -31.656 1.169 1 92 125 ASP B C 1
ATOM 3124 O O . ASP B 1 125 ? -6.672 -30.688 0.458 1 92 125 ASP B O 1
ATOM 3128 N N . PRO B 1 126 ? -7.105 -31.609 2.381 1 92.69 126 PRO B N 1
ATOM 3129 C CA . PRO B 1 126 ? -7.117 -30.297 3.012 1 92.69 126 PRO B CA 1
ATOM 3130 C C . PRO B 1 126 ? -5.812 -29.531 2.805 1 92.69 126 PRO B C 1
ATOM 3132 O O . PRO B 1 126 ? -4.734 -30.125 2.811 1 92.69 126 PRO B O 1
ATOM 3135 N N . LEU B 1 127 ? -5.941 -28.281 2.516 1 92.62 127 LEU B N 1
ATOM 3136 C CA . LEU B 1 127 ? -4.797 -27.391 2.365 1 92.62 127 LEU B CA 1
ATOM 3137 C C . LEU B 1 127 ? -4.43 -26.75 3.697 1 92.62 127 LEU B C 1
ATOM 3139 O O . LEU B 1 127 ? -5.312 -26.359 4.469 1 92.62 127 LEU B O 1
ATOM 3143 N N . PRO B 1 128 ? -3.139 -26.641 3.949 1 94.62 128 PRO B N 1
ATOM 3144 C CA . PRO B 1 128 ? -2.76 -25.938 5.172 1 94.62 128 PRO B CA 1
ATOM 3145 C C . PRO B 1 128 ? -3.17 -24.469 5.152 1 94.62 128 PRO B C 1
ATOM 3147 O O . PRO B 1 128 ? -3.145 -23.828 4.098 1 94.62 128 PRO B O 1
ATOM 3150 N N . ASN B 1 129 ? -3.486 -23.984 6.324 1 95.12 129 ASN B N 1
ATOM 3151 C CA . ASN B 1 129 ? -3.869 -22.578 6.484 1 95.12 129 ASN B CA 1
ATOM 3152 C C . ASN B 1 129 ? -2.684 -21.719 6.91 1 95.12 129 ASN B C 1
ATOM 3154 O O . ASN B 1 129 ? -1.828 -22.172 7.676 1 95.12 129 ASN B O 1
ATOM 3158 N N . LEU B 1 130 ? -2.621 -20.438 6.41 1 95.88 130 LEU B N 1
ATOM 3159 C CA . LEU B 1 130 ? -1.717 -19.391 6.879 1 95.88 130 LEU B CA 1
ATOM 3160 C C . LEU B 1 130 ? -0.274 -19.719 6.5 1 95.88 130 LEU B C 1
ATOM 3162 O O . LEU B 1 130 ? 0.629 -19.609 7.332 1 95.88 130 LEU B O 1
ATOM 3166 N N . TYR B 1 131 ? -0.13 -20.062 5.227 1 95.12 131 TYR B N 1
ATOM 3167 C CA . TYR B 1 131 ? 1.219 -20.375 4.762 1 95.12 131 TYR B CA 1
ATOM 3168 C C . TYR B 1 131 ? 1.68 -19.359 3.721 1 95.12 131 TYR B C 1
ATOM 3170 O O . TYR B 1 131 ? 2.836 -19.375 3.295 1 95.12 131 TYR B O 1
ATOM 3178 N N . SER B 1 132 ? 0.809 -18.469 3.301 1 95.94 132 SER B N 1
ATOM 3179 C CA . SER B 1 132 ? 1.167 -17.516 2.254 1 95.94 132 SER B CA 1
ATOM 3180 C C . SER B 1 132 ? 1.428 -16.141 2.832 1 95.94 132 SER B C 1
ATOM 3182 O O . SER B 1 132 ? 0.979 -15.82 3.938 1 95.94 132 SER B O 1
ATOM 3184 N N . LEU B 1 133 ? 2.207 -15.305 2.096 1 98 133 LEU B N 1
ATOM 3185 C CA . LEU B 1 133 ? 2.426 -13.906 2.447 1 98 133 LEU B CA 1
ATOM 3186 C C . LEU B 1 133 ? 1.1 -13.172 2.594 1 98 133 LEU B C 1
ATOM 3188 O O . LEU B 1 133 ? 0.901 -12.43 3.555 1 98 133 LEU B O 1
ATOM 3192 N N . HIS B 1 134 ? 0.178 -13.43 1.703 1 98.25 134 HIS B N 1
ATOM 3193 C CA . HIS B 1 134 ? -1.159 -12.852 1.729 1 98.25 134 HIS B CA 1
ATOM 3194 C C . HIS B 1 134 ? -1.863 -13.141 3.049 1 98.25 134 HIS B C 1
ATOM 3196 O O . HIS B 1 134 ? -2.412 -12.242 3.682 1 98.25 134 HIS B O 1
ATOM 3202 N N . SER B 1 135 ? -1.8 -14.383 3.461 1 97.94 135 SER B N 1
ATOM 3203 C CA . SER B 1 135 ? -2.543 -14.766 4.656 1 97.94 135 SER B CA 1
ATOM 3204 C C . SER B 1 135 ? -1.923 -14.156 5.91 1 97.94 135 SER B C 1
ATOM 3206 O O . SER B 1 135 ? -2.635 -13.805 6.855 1 97.94 135 SER B O 1
ATOM 3208 N N . TRP B 1 136 ? -0.588 -14 5.93 1 98.38 136 TRP B N 1
ATOM 3209 C CA . TRP B 1 136 ? 0.063 -13.406 7.094 1 98.38 136 TRP B CA 1
ATOM 3210 C C . TRP B 1 136 ? -0.292 -11.93 7.219 1 98.38 136 TRP B C 1
ATOM 3212 O O . TRP B 1 136 ? -0.686 -11.469 8.297 1 98.38 136 TRP B O 1
ATOM 3222 N N . ILE B 1 137 ? -0.125 -11.211 6.172 1 98.75 137 ILE B N 1
ATOM 3223 C CA . ILE B 1 137 ? -0.45 -9.789 6.203 1 98.75 137 ILE B CA 1
ATOM 3224 C C . ILE B 1 137 ? -1.952 -9.609 6.41 1 98.75 137 ILE B C 1
ATOM 3226 O O . ILE B 1 137 ? -2.379 -8.773 7.211 1 98.75 137 ILE B O 1
ATOM 3230 N N . GLY B 1 138 ? -2.732 -10.43 5.75 1 98.69 138 GLY B N 1
ATOM 3231 C CA . GLY B 1 138 ? -4.18 -10.336 5.848 1 98.69 138 GLY B CA 1
ATOM 3232 C C . GLY B 1 138 ? -4.699 -10.555 7.254 1 98.69 138 GLY B C 1
ATOM 3233 O O . GLY B 1 138 ? -5.465 -9.734 7.773 1 98.69 138 GLY B O 1
ATOM 3234 N N . LEU B 1 139 ? -4.289 -11.617 7.848 1 98.62 139 LEU B N 1
ATOM 3235 C CA . LEU B 1 139 ? -4.785 -11.914 9.188 1 98.62 139 LEU B CA 1
ATOM 3236 C C . LEU B 1 139 ? -4.32 -10.859 10.188 1 98.62 139 LEU B C 1
ATOM 3238 O O . LEU B 1 139 ? -5.082 -10.453 11.062 1 98.62 139 LEU B O 1
ATOM 3242 N N . THR B 1 140 ? -3.086 -10.422 10.023 1 98.69 140 THR B N 1
ATOM 3243 C CA . THR B 1 140 ? -2.555 -9.383 10.898 1 98.69 140 THR B CA 1
ATOM 3244 C C . THR B 1 140 ? -3.441 -8.141 10.867 1 98.69 140 THR B C 1
ATOM 3246 O O . THR B 1 140 ? -3.811 -7.609 11.914 1 98.69 140 THR B O 1
ATOM 3249 N N . PHE B 1 141 ? -3.9 -7.793 9.742 1 98.62 141 PHE B N 1
ATOM 3250 C CA . PHE B 1 141 ? -4.574 -6.5 9.656 1 98.62 141 PHE B CA 1
ATOM 3251 C C . PHE B 1 141 ? -6.082 -6.668 9.805 1 98.62 141 PHE B C 1
ATOM 3253 O O . PHE B 1 141 ? -6.797 -5.695 10.062 1 98.62 141 PHE B O 1
ATOM 3260 N N . VAL B 1 142 ? -6.578 -7.898 9.711 1 98.75 142 VAL B N 1
ATOM 3261 C CA . VAL B 1 142 ? -7.941 -8.156 10.164 1 98.75 142 VAL B CA 1
ATOM 3262 C C . VAL B 1 142 ? -8.008 -8.062 11.68 1 98.75 142 VAL B C 1
ATOM 3264 O O . VAL B 1 142 ? -8.938 -7.461 12.234 1 98.75 142 VAL B O 1
ATOM 3267 N N . ILE B 1 143 ? -7.012 -8.594 12.289 1 98.81 143 ILE B N 1
ATOM 3268 C CA . ILE B 1 143 ? -6.945 -8.508 13.742 1 98.81 143 ILE B CA 1
ATOM 3269 C C . ILE B 1 143 ? -6.785 -7.051 14.172 1 98.81 143 ILE B C 1
ATOM 3271 O O . ILE B 1 143 ? -7.453 -6.594 15.102 1 98.81 143 ILE B O 1
ATOM 3275 N N . ALA B 1 144 ? -5.938 -6.363 13.477 1 98.75 144 ALA B N 1
ATOM 3276 C CA . ALA B 1 144 ? -5.762 -4.941 13.758 1 98.75 144 ALA B CA 1
ATOM 3277 C C . ALA B 1 144 ? -7.078 -4.188 13.609 1 98.75 144 ALA B C 1
ATOM 3279 O O . ALA B 1 144 ? -7.367 -3.271 14.383 1 98.75 144 ALA B O 1
ATOM 3280 N N . PHE B 1 145 ? -7.828 -4.516 12.648 1 98.81 145 PHE B N 1
ATOM 3281 C CA . PHE B 1 145 ? -9.117 -3.871 12.445 1 98.81 145 PHE B CA 1
ATOM 3282 C C . PHE B 1 145 ? -10.055 -4.145 13.617 1 98.81 145 PHE B C 1
ATOM 3284 O O . PHE B 1 145 ? -10.734 -3.236 14.102 1 98.81 145 PHE B O 1
ATOM 3291 N N . PHE B 1 146 ? -10.047 -5.363 14.07 1 98.69 146 PHE B N 1
ATOM 3292 C CA . PHE B 1 146 ? -10.867 -5.73 15.211 1 98.69 146 PHE B CA 1
ATOM 3293 C C . PHE B 1 146 ? -10.461 -4.934 16.453 1 98.69 146 PHE B C 1
ATOM 3295 O O . PHE B 1 146 ? -11.32 -4.43 17.172 1 98.69 146 PHE B O 1
ATOM 3302 N N . LEU B 1 147 ? -9.219 -4.816 16.656 1 98.69 147 LEU B N 1
ATOM 3303 C CA . LEU B 1 147 ? -8.719 -4.062 17.797 1 98.69 147 LEU B CA 1
ATOM 3304 C C . LEU B 1 147 ? -9.047 -2.582 17.656 1 98.69 147 LEU B C 1
ATOM 3306 O O . LEU B 1 147 ? -9.445 -1.935 18.625 1 98.69 147 LEU B O 1
ATOM 3310 N N . GLN B 1 148 ? -8.859 -2.059 16.438 1 98.38 148 GLN B N 1
ATOM 3311 C CA . GLN B 1 148 ? -9.219 -0.674 16.156 1 98.38 148 GLN B CA 1
ATOM 3312 C C . GLN B 1 148 ? -10.688 -0.412 16.453 1 98.38 148 GLN B C 1
ATOM 3314 O O . GLN B 1 148 ? -11.031 0.622 17.031 1 98.38 148 GLN B O 1
ATOM 3319 N N . TYR B 1 149 ? -11.516 -1.303 16.031 1 98.5 149 TYR B N 1
ATOM 3320 C CA . TYR B 1 149 ? -12.945 -1.19 16.281 1 98.5 149 TYR B CA 1
ATOM 3321 C C . TYR B 1 149 ? -13.25 -1.228 17.766 1 98.5 149 TYR B C 1
ATOM 3323 O O . TYR B 1 149 ? -13.977 -0.372 18.281 1 98.5 149 TYR B O 1
ATOM 3331 N N . PHE B 1 150 ? -12.664 -2.195 18.438 1 98.19 150 PHE B N 1
ATOM 3332 C CA . PHE B 1 150 ? -12.938 -2.42 19.859 1 98.19 150 PHE B CA 1
ATOM 3333 C C . PHE B 1 150 ? -12.492 -1.221 20.688 1 98.19 150 PHE B C 1
ATOM 3335 O O . PHE B 1 150 ? -13.273 -0.687 21.484 1 98.19 150 PHE B O 1
ATOM 3342 N N . PHE B 1 151 ? -11.32 -0.764 20.5 1 97.75 151 PHE B N 1
ATOM 3343 C CA . PHE B 1 151 ? -10.797 0.363 21.266 1 97.75 151 PHE B CA 1
ATOM 3344 C C . PHE B 1 151 ? -11.5 1.657 20.875 1 97.75 151 PHE B C 1
ATOM 3346 O O . PHE B 1 151 ? -11.719 2.533 21.703 1 97.75 151 PHE B O 1
ATOM 3353 N N . GLY B 1 152 ? -11.758 1.758 19.578 1 97.69 152 GLY B N 1
ATOM 3354 C CA . GLY B 1 152 ? -12.531 2.912 19.156 1 97.69 152 GLY B CA 1
ATOM 3355 C C . GLY B 1 152 ? -13.914 2.963 19.781 1 97.69 152 GLY B C 1
ATOM 3356 O O . GLY B 1 152 ? -14.359 4.02 20.234 1 97.69 152 GLY B O 1
ATOM 3357 N N . PHE B 1 153 ? -14.562 1.849 19.812 1 97.81 153 PHE B N 1
ATOM 3358 C CA . PHE B 1 153 ? -15.898 1.75 20.406 1 97.81 153 PHE B CA 1
ATOM 3359 C C . PHE B 1 153 ? -15.875 2.131 21.875 1 97.81 153 PHE B C 1
ATOM 3361 O O . PHE B 1 153 ? -16.688 2.945 22.328 1 97.81 153 PHE B O 1
ATOM 3368 N N . LEU B 1 154 ? -14.945 1.676 22.625 1 97.38 154 LEU B N 1
ATOM 3369 C CA . LEU B 1 154 ? -14.844 1.926 24.062 1 97.38 154 LEU B CA 1
ATOM 3370 C C . LEU B 1 154 ? -14.508 3.387 24.328 1 97.38 154 LEU B C 1
ATOM 3372 O O . LEU B 1 154 ? -14.992 3.971 25.312 1 97.38 154 LEU B O 1
ATOM 3376 N N . THR B 1 155 ? -13.734 3.957 23.5 1 97.06 155 THR B N 1
ATOM 3377 C CA . THR B 1 155 ? -13.227 5.301 23.734 1 97.06 155 THR B CA 1
ATOM 3378 C C . THR B 1 155 ? -14.25 6.352 23.312 1 97.06 155 THR B C 1
ATOM 3380 O O . THR B 1 155 ? -14.484 7.324 24.031 1 97.06 155 THR B O 1
ATOM 3383 N N . PHE B 1 156 ? -14.867 6.137 22.172 1 96.19 156 PHE B N 1
ATOM 3384 C CA . PHE B 1 156 ? -15.594 7.238 21.562 1 96.19 156 PHE B CA 1
ATOM 3385 C C . PHE B 1 156 ? -17.094 7 21.641 1 96.19 156 PHE B C 1
ATOM 3387 O O . PHE B 1 156 ? -17.891 7.922 21.406 1 96.19 156 PHE B O 1
ATOM 3394 N N . PHE B 1 157 ? -17.531 5.828 21.906 1 94.19 157 PHE B N 1
ATOM 3395 C CA . PHE B 1 157 ? -18.953 5.547 21.859 1 94.19 157 PHE B CA 1
ATOM 3396 C C . PHE B 1 157 ? -19.453 5.105 23.234 1 94.19 157 PHE B C 1
ATOM 3398 O O . PHE B 1 157 ? -20 5.91 24 1 94.19 157 PHE B O 1
ATOM 3405 N N . PHE B 1 158 ? -19.281 3.951 23.719 1 93.25 158 PHE B N 1
ATOM 3406 C CA . PHE B 1 158 ? -19.75 3.465 25.016 1 93.25 158 PHE B CA 1
ATOM 3407 C C . PHE B 1 158 ? -18.672 2.617 25.688 1 93.25 158 PHE B C 1
ATOM 3409 O O . PHE B 1 158 ? -18.234 1.615 25.125 1 93.25 158 PHE B O 1
ATOM 3416 N N . PRO B 1 159 ? -18.344 2.955 26.891 1 93.44 159 PRO B N 1
ATOM 3417 C CA . PRO B 1 159 ? -18.859 3.984 27.797 1 93.44 159 PRO B CA 1
ATOM 3418 C C . PRO B 1 159 ? -18.391 5.387 27.422 1 93.44 159 PRO B C 1
ATOM 3420 O O . PRO B 1 159 ? -19.016 6.379 27.812 1 93.44 159 PRO B O 1
ATOM 3423 N N . GLY B 1 160 ? -17.359 5.438 26.672 1 92.56 160 GLY B N 1
ATOM 3424 C CA . GLY B 1 160 ? -16.797 6.738 26.359 1 92.56 160 GLY B CA 1
ATOM 3425 C C . GLY B 1 160 ? -15.852 7.258 27.422 1 92.56 160 GLY B C 1
ATOM 3426 O O . GLY B 1 160 ? -16.234 7.391 28.578 1 92.56 160 GLY B O 1
ATOM 3427 N N . LEU B 1 161 ? -14.695 7.574 26.953 1 94.31 161 LEU B N 1
ATOM 3428 C CA . LEU B 1 161 ? -13.719 8.125 27.891 1 94.31 161 LEU B CA 1
ATOM 3429 C C . LEU B 1 161 ? -13.906 9.625 28.047 1 94.31 161 LEU B C 1
ATOM 3431 O O . LEU B 1 161 ? -14.758 10.227 27.391 1 94.31 161 LEU B O 1
ATOM 3435 N N . SER B 1 162 ? -13.086 10.18 28.938 1 93.94 162 SER B N 1
ATOM 3436 C CA . SER B 1 162 ? -13.156 11.617 29.188 1 93.94 162 SER B CA 1
ATOM 3437 C C . SER B 1 162 ? -12.766 12.414 27.938 1 93.94 162 SER B C 1
ATOM 3439 O O . SER B 1 162 ? -12.109 11.883 27.047 1 93.94 162 SER B O 1
ATOM 3441 N N . VAL B 1 163 ? -13.117 13.609 27.875 1 89.19 163 VAL B N 1
ATOM 3442 C CA . VAL B 1 163 ? -12.898 14.477 26.719 1 89.19 163 VAL B CA 1
ATOM 3443 C C . VAL B 1 163 ? -11.398 14.602 26.453 1 89.19 163 VAL B C 1
ATOM 3445 O O . VAL B 1 163 ? -10.953 14.406 25.312 1 89.19 163 VAL B O 1
ATOM 3448 N N . PRO B 1 164 ? -10.594 14.867 27.453 1 89.12 164 PRO B N 1
ATOM 3449 C CA . PRO B 1 164 ? -9.156 14.977 27.188 1 89.12 164 PRO B CA 1
ATOM 3450 C C . PRO B 1 164 ? -8.562 13.688 26.625 1 89.12 164 PRO B C 1
ATOM 3452 O O . PRO B 1 164 ? -7.672 13.734 25.766 1 89.12 164 PRO B O 1
ATOM 3455 N N . MET B 1 165 ? -9.047 12.602 27.094 1 92.12 165 MET B N 1
ATOM 3456 C CA . MET B 1 165 ? -8.555 11.32 26.594 1 92.12 165 MET B CA 1
ATOM 3457 C C . MET B 1 165 ? -8.969 11.102 25.141 1 92.12 165 MET B C 1
ATOM 3459 O O . MET B 1 165 ? -8.18 10.625 24.328 1 92.12 165 MET B O 1
ATOM 3463 N N . ARG B 1 166 ? -10.133 11.406 24.797 1 92.94 166 ARG B N 1
ATOM 3464 C CA . ARG B 1 166 ? -10.609 11.281 23.438 1 92.94 166 ARG B CA 1
ATOM 3465 C C . ARG B 1 166 ? -9.797 12.164 22.484 1 92.94 166 ARG B C 1
ATOM 3467 O O . ARG B 1 166 ? -9.445 11.734 21.391 1 92.94 166 ARG B O 1
ATOM 3474 N N . GLN B 1 167 ? -9.492 13.359 22.969 1 87.62 167 GLN B N 1
ATOM 3475 C CA . GLN B 1 167 ? -8.719 14.305 22.156 1 87.62 167 GLN B CA 1
ATOM 3476 C C . GLN B 1 167 ? -7.297 13.789 21.938 1 87.62 167 GLN B C 1
ATOM 3478 O O . GLN B 1 167 ? -6.719 14 20.875 1 87.62 167 GLN B O 1
ATOM 3483 N N . PHE B 1 168 ? -6.887 13.109 22.953 1 86.5 168 PHE B N 1
ATOM 3484 C CA . PHE B 1 168 ? -5.539 12.562 22.875 1 86.5 168 PHE B CA 1
ATOM 3485 C C . PHE B 1 168 ? -5.488 11.367 21.938 1 86.5 168 PHE B C 1
ATOM 3487 O O . PHE B 1 168 ? -4.539 11.219 21.172 1 86.5 168 PHE B O 1
ATOM 3494 N N . ILE B 1 169 ? -6.484 10.523 21.906 1 93.38 169 ILE B N 1
ATOM 3495 C CA . ILE B 1 169 ? -6.473 9.234 21.219 1 93.38 169 ILE B CA 1
ATOM 3496 C C . ILE B 1 169 ? -6.918 9.422 19.766 1 93.38 169 ILE B C 1
ATOM 3498 O O . ILE B 1 169 ? -6.547 8.633 18.891 1 93.38 169 ILE B O 1
ATOM 3502 N N . LEU B 1 170 ? -7.605 10.438 19.469 1 92.88 170 LEU B N 1
ATOM 3503 C CA . LEU B 1 170 ? -8.289 10.633 18.188 1 92.88 170 LEU B CA 1
ATOM 3504 C C . LEU B 1 170 ? -7.293 10.625 17.031 1 92.88 170 LEU B C 1
ATOM 3506 O O . LEU B 1 170 ? -7.473 9.898 16.062 1 92.88 170 LEU B O 1
ATOM 3510 N N . PRO B 1 171 ? -6.191 11.352 17.156 1 89.75 171 PRO B N 1
ATOM 3511 C CA . PRO B 1 171 ? -5.262 11.352 16.016 1 89.75 171 PRO B CA 1
ATOM 3512 C C . PRO B 1 171 ? -4.645 9.977 15.766 1 89.75 171 PRO B C 1
ATOM 3514 O O . PRO B 1 171 ? -4.375 9.617 14.617 1 89.75 171 PRO B O 1
ATOM 3517 N N . TYR B 1 172 ? -4.438 9.258 16.781 1 91.94 172 TYR B N 1
ATOM 3518 C CA . TYR B 1 172 ? -3.889 7.914 16.641 1 91.94 172 TYR B CA 1
ATOM 3519 C C . TYR B 1 172 ? -4.91 6.969 16.016 1 91.94 172 TYR B C 1
ATOM 3521 O O . TYR B 1 172 ? -4.566 6.148 15.164 1 91.94 172 TYR B O 1
ATOM 3529 N N . HIS B 1 173 ? -6.152 7.102 16.484 1 95.62 173 HIS B N 1
ATOM 3530 C CA . HIS B 1 173 ? -7.23 6.305 15.914 1 95.62 173 HIS B CA 1
ATOM 3531 C C . HIS B 1 173 ? -7.371 6.562 14.414 1 95.62 173 HIS B C 1
ATOM 3533 O O . HIS B 1 173 ? -7.504 5.621 13.625 1 95.62 173 HIS B O 1
ATOM 3539 N N . GLN B 1 174 ? -7.246 7.77 14.055 1 94.19 174 GLN B N 1
ATOM 3540 C CA . GLN B 1 174 ? -7.383 8.148 12.656 1 94.19 174 GLN B CA 1
ATOM 3541 C C . GLN B 1 174 ? -6.211 7.637 11.828 1 94.19 174 GLN B C 1
ATOM 3543 O O . GLN B 1 174 ? -6.406 7.078 10.742 1 94.19 174 GLN B O 1
ATOM 3548 N N . ALA B 1 175 ? -5.035 7.832 12.336 1 92.62 175 ALA B N 1
ATOM 3549 C CA . ALA B 1 175 ? -3.84 7.383 11.633 1 92.62 175 ALA B CA 1
ATOM 3550 C C . ALA B 1 175 ? -3.844 5.867 11.453 1 92.62 175 ALA B C 1
ATOM 3552 O O . ALA B 1 175 ? -3.551 5.359 10.367 1 92.62 175 ALA B O 1
ATOM 3553 N N . PHE B 1 176 ? -4.188 5.176 12.469 1 95.94 176 PHE B N 1
ATOM 3554 C CA . PHE B 1 176 ? -4.191 3.719 12.422 1 95.94 176 PHE B CA 1
ATOM 3555 C C . PHE B 1 176 ? -5.266 3.209 11.477 1 95.94 176 PHE B C 1
ATOM 3557 O O . PHE B 1 176 ? -5.078 2.195 10.797 1 95.94 176 PHE B O 1
ATOM 3564 N N . GLY B 1 177 ? -6.391 3.861 11.492 1 97.06 177 GLY B N 1
ATOM 3565 C CA . GLY B 1 177 ? -7.426 3.494 10.539 1 97.06 177 GLY B CA 1
ATOM 3566 C C . GLY B 1 177 ? -6.957 3.551 9.102 1 97.06 177 GLY B C 1
ATOM 3567 O O . GLY B 1 177 ? -7.246 2.648 8.312 1 97.06 177 GLY B O 1
ATOM 3568 N N . LEU B 1 178 ? -6.23 4.551 8.789 1 96.12 178 LEU B N 1
ATOM 3569 C CA . LEU B 1 178 ? -5.734 4.711 7.426 1 96.12 178 LEU B CA 1
ATOM 3570 C C . LEU B 1 178 ? -4.691 3.648 7.098 1 96.12 178 LEU B C 1
ATOM 3572 O O . LEU B 1 178 ? -4.688 3.096 5.996 1 96.12 178 LEU B O 1
ATOM 3576 N N . ILE B 1 179 ? -3.83 3.402 8.023 1 96.81 179 ILE B N 1
ATOM 3577 C CA . ILE B 1 179 ? -2.805 2.383 7.844 1 96.81 179 ILE B CA 1
ATOM 3578 C C . ILE B 1 179 ? -3.463 1.026 7.598 1 96.81 179 ILE B C 1
ATOM 3580 O O . ILE B 1 179 ? -3.068 0.292 6.691 1 96.81 179 ILE B O 1
ATOM 3584 N N . ILE B 1 180 ? -4.426 0.767 8.391 1 98.62 180 ILE B N 1
ATOM 3585 C CA . ILE B 1 180 ? -5.133 -0.501 8.25 1 98.62 180 ILE B CA 1
ATOM 3586 C C . ILE B 1 180 ? -5.758 -0.595 6.863 1 98.62 180 ILE B C 1
ATOM 3588 O O . ILE B 1 180 ? -5.633 -1.62 6.188 1 98.62 180 ILE B O 1
ATOM 3592 N N . LEU B 1 181 ? -6.41 0.442 6.434 1 98.69 181 LEU B N 1
ATOM 3593 C CA . LEU B 1 181 ? -7.043 0.424 5.117 1 98.69 181 LEU B CA 1
ATOM 3594 C C . LEU B 1 181 ? -6.012 0.176 4.023 1 98.69 181 LEU B C 1
ATOM 3596 O O . LEU B 1 181 ? -6.258 -0.599 3.096 1 98.69 181 LEU B O 1
ATOM 3600 N N . CYS B 1 182 ? -4.891 0.782 4.102 1 98.44 182 CYS B N 1
ATOM 3601 C CA . CYS B 1 182 ? -3.83 0.599 3.117 1 98.44 182 CYS B CA 1
ATOM 3602 C C . CYS B 1 182 ? -3.361 -0.851 3.084 1 98.44 182 CYS B C 1
ATOM 3604 O O . CYS B 1 182 ? -3.217 -1.438 2.01 1 98.44 182 CYS B O 1
ATOM 3606 N N . PHE B 1 183 ? -3.189 -1.42 4.199 1 98.81 183 PHE B N 1
ATOM 3607 C CA . PHE B 1 183 ? -2.678 -2.785 4.254 1 98.81 183 PHE B CA 1
ATOM 3608 C C . PHE B 1 183 ? -3.748 -3.781 3.82 1 98.81 183 PHE B C 1
ATOM 3610 O O . PHE B 1 183 ? -3.432 -4.836 3.268 1 98.81 183 PHE B O 1
ATOM 3617 N N . LEU B 1 184 ? -4.988 -3.43 4.094 1 98.81 184 LEU B N 1
ATOM 3618 C CA . LEU B 1 184 ? -6.059 -4.273 3.578 1 98.81 184 LEU B CA 1
ATOM 3619 C C . LEU B 1 184 ? -6.082 -4.258 2.053 1 98.81 184 LEU B C 1
ATOM 3621 O O . LEU B 1 184 ? -6.309 -5.289 1.42 1 98.81 184 LEU B O 1
ATOM 3625 N N . ALA B 1 185 ? -5.84 -3.129 1.479 1 98.88 185 ALA B N 1
ATOM 3626 C CA . ALA B 1 185 ? -5.754 -3.035 0.024 1 98.88 185 ALA B CA 1
ATOM 3627 C C . ALA B 1 185 ? -4.559 -3.822 -0.506 1 98.88 185 ALA B C 1
ATOM 3629 O O . ALA B 1 185 ? -4.668 -4.523 -1.514 1 98.88 185 ALA B O 1
ATOM 3630 N N . ILE B 1 186 ? -3.438 -3.711 0.178 1 98.88 186 ILE B N 1
ATOM 3631 C CA . ILE B 1 186 ? -2.236 -4.457 -0.185 1 98.88 186 ILE B CA 1
ATOM 3632 C C . ILE B 1 186 ? -2.525 -5.957 -0.132 1 98.88 186 ILE B C 1
ATOM 3634 O O . ILE B 1 186 ? -2.15 -6.699 -1.043 1 98.88 186 ILE B O 1
ATOM 3638 N N . THR B 1 187 ? -3.201 -6.336 0.91 1 98.88 187 THR B N 1
ATOM 3639 C CA . THR B 1 187 ? -3.584 -7.734 1.063 1 98.88 187 THR B CA 1
ATOM 3640 C C . THR B 1 187 ? -4.477 -8.18 -0.089 1 98.88 187 THR B C 1
ATOM 3642 O O . THR B 1 187 ? -4.301 -9.273 -0.633 1 98.88 187 THR B O 1
ATOM 3645 N N . ALA B 1 188 ? -5.426 -7.352 -0.424 1 98.81 188 ALA B N 1
ATOM 3646 C CA . ALA B 1 188 ? -6.375 -7.691 -1.479 1 98.81 188 ALA B CA 1
ATOM 3647 C C . ALA B 1 188 ? -5.664 -7.918 -2.809 1 98.81 188 ALA B C 1
ATOM 3649 O O . ALA B 1 188 ? -5.934 -8.898 -3.508 1 98.81 188 ALA B O 1
ATOM 3650 N N . VAL B 1 189 ? -4.73 -7.07 -3.137 1 98.81 189 VAL B N 1
ATOM 3651 C CA . VAL B 1 189 ? -4.098 -7.195 -4.445 1 98.81 189 VAL B CA 1
ATOM 3652 C C . VAL B 1 189 ? -3.125 -8.375 -4.438 1 98.81 189 VAL B C 1
ATOM 3654 O O . VAL B 1 189 ? -2.938 -9.039 -5.457 1 98.81 189 VAL B O 1
ATOM 3657 N N . MET B 1 190 ? -2.502 -8.68 -3.289 1 98.75 190 MET B N 1
ATOM 3658 C CA . MET B 1 190 ? -1.714 -9.906 -3.18 1 98.75 190 MET B CA 1
ATOM 3659 C C . MET B 1 190 ? -2.588 -11.141 -3.398 1 98.75 190 MET B C 1
ATOM 3661 O O . MET B 1 190 ? -2.193 -12.07 -4.105 1 98.75 190 MET B O 1
ATOM 3665 N N . GLY B 1 191 ? -3.77 -11.125 -2.771 1 97.88 191 GLY B N 1
ATOM 3666 C CA . GLY B 1 191 ? -4.691 -12.234 -2.943 1 97.88 191 GLY B CA 1
ATOM 3667 C C . GLY B 1 191 ? -5.16 -12.406 -4.375 1 97.88 191 GLY B C 1
ATOM 3668 O O . GLY B 1 191 ? -5.25 -13.531 -4.875 1 97.88 191 GLY B O 1
ATOM 3669 N N . ILE B 1 192 ? -5.453 -11.336 -5.008 1 97.69 192 ILE B N 1
ATOM 3670 C CA . ILE B 1 192 ? -5.879 -11.359 -6.402 1 97.69 192 ILE B CA 1
ATOM 3671 C C . ILE B 1 192 ? -4.766 -11.93 -7.273 1 97.69 192 ILE B C 1
ATOM 3673 O O . ILE B 1 192 ? -5.012 -12.797 -8.125 1 97.69 192 ILE B O 1
ATOM 3677 N N . SER B 1 193 ? -3.529 -11.516 -7.043 1 97.38 193 SER B N 1
ATOM 3678 C CA . SER B 1 193 ? -2.383 -11.992 -7.812 1 97.38 193 SER B CA 1
ATOM 3679 C C . SER B 1 193 ? -2.135 -13.477 -7.574 1 97.38 193 SER B C 1
ATOM 3681 O O . SER B 1 193 ? -1.83 -14.219 -8.516 1 97.38 193 SER B O 1
ATOM 3683 N N . GLU B 1 194 ? -2.279 -13.883 -6.344 1 95.31 194 GLU B N 1
ATOM 3684 C CA . GLU B 1 194 ? -2.088 -15.281 -5.992 1 95.31 194 GLU B CA 1
ATOM 3685 C C . GLU B 1 194 ? -3.146 -16.172 -6.645 1 95.31 194 GLU B C 1
ATOM 3687 O O . GLU B 1 194 ? -2.82 -17.188 -7.254 1 95.31 194 GLU B O 1
ATOM 3692 N N . GLN B 1 195 ? -4.379 -15.758 -6.512 1 93.12 195 GLN B N 1
ATOM 3693 C CA . GLN B 1 195 ? -5.48 -16.516 -7.09 1 93.12 195 GLN B CA 1
ATOM 3694 C C . GLN B 1 195 ? -5.359 -16.594 -8.609 1 93.12 195 GLN B C 1
ATOM 3696 O O . GLN B 1 195 ? -5.602 -17.656 -9.203 1 93.12 195 GLN B O 1
ATOM 3701 N N . ALA B 1 196 ? -5.043 -15.523 -9.211 1 93.94 196 ALA B N 1
ATOM 3702 C CA . ALA B 1 196 ? -4.863 -15.5 -10.656 1 93.94 196 ALA B CA 1
ATOM 3703 C C . ALA B 1 196 ? -3.711 -16.406 -11.086 1 93.94 196 ALA B C 1
ATOM 3705 O O . ALA B 1 196 ? -3.803 -17.109 -12.094 1 93.94 196 ALA B O 1
ATOM 3706 N N . ALA B 1 197 ? -2.656 -16.438 -10.328 1 92.94 197 ALA B N 1
ATOM 3707 C CA . ALA B 1 197 ? -1.489 -17.25 -10.656 1 92.94 197 ALA B CA 1
ATOM 3708 C C . ALA B 1 197 ? -1.828 -18.734 -10.602 1 92.94 197 ALA B C 1
ATOM 3710 O O . ALA B 1 197 ? -1.382 -19.516 -11.453 1 92.94 197 ALA B O 1
ATOM 3711 N N . TRP B 1 198 ? -2.648 -19.078 -9.688 1 89.81 198 TRP B N 1
ATOM 3712 C CA . TRP B 1 198 ? -2.998 -20.484 -9.523 1 89.81 198 TRP B CA 1
ATOM 3713 C C . TRP B 1 198 ? -3.98 -20.938 -10.594 1 89.81 198 TRP B C 1
ATOM 3715 O O . TRP B 1 198 ? -3.92 -22.078 -11.062 1 89.81 198 TRP B O 1
ATOM 3725 N N . HIS B 1 199 ? -4.805 -20 -11.055 1 88.19 199 HIS B N 1
ATOM 3726 C CA . HIS B 1 199 ? -5.98 -20.516 -11.742 1 88.19 199 HIS B CA 1
ATOM 3727 C C . HIS B 1 199 ? -6.066 -19.984 -13.164 1 88.19 199 HIS B C 1
ATOM 3729 O O . HIS B 1 199 ? -6.742 -20.562 -14.016 1 88.19 199 HIS B O 1
ATOM 3735 N N . HIS B 1 200 ? -5.465 -18.875 -13.383 1 88.81 200 HIS B N 1
ATOM 3736 C CA . HIS B 1 200 ? -5.555 -18.297 -14.719 1 88.81 200 HIS B CA 1
ATOM 3737 C C . HIS B 1 200 ? -4.414 -18.781 -15.602 1 88.81 200 HIS B C 1
ATOM 3739 O O . HIS B 1 200 ? -3.42 -18.078 -15.789 1 88.81 200 HIS B O 1
ATOM 3745 N N . LYS B 1 201 ? -4.617 -19.828 -16.312 1 87.81 201 LYS B N 1
ATOM 3746 C CA . LYS B 1 201 ? -3.572 -20.406 -17.156 1 87.81 201 LYS B CA 1
ATOM 3747 C C . LYS B 1 201 ? -3.676 -19.906 -18.594 1 87.81 201 LYS B C 1
ATOM 3749 O O . LYS B 1 201 ? -2.883 -20.297 -19.453 1 87.81 201 LYS B O 1
ATOM 3754 N N . CYS B 1 202 ? -4.52 -19.016 -18.844 1 88.38 202 CYS B N 1
ATOM 3755 C CA . CYS B 1 202 ? -4.793 -18.531 -20.203 1 88.38 202 CYS B CA 1
ATOM 3756 C C . CYS B 1 202 ? -3.574 -17.812 -20.781 1 88.38 202 CYS B C 1
ATOM 3758 O O . CYS B 1 202 ? -3.285 -17.953 -21.969 1 88.38 202 CYS B O 1
ATOM 3760 N N . TRP B 1 203 ? -2.852 -17.172 -19.859 1 86.81 203 TRP B N 1
ATOM 3761 C CA . TRP B 1 203 ? -1.732 -16.453 -20.453 1 86.81 203 TRP B CA 1
ATOM 3762 C C . TRP B 1 203 ? -0.427 -17.219 -20.266 1 86.81 203 TRP B C 1
ATOM 3764 O O . TRP B 1 203 ? 0.492 -17.094 -21.078 1 86.81 203 TRP B O 1
ATOM 3774 N N . THR B 1 204 ? -0.311 -18.062 -19.359 1 85.12 204 THR B N 1
ATOM 3775 C CA . THR B 1 204 ? 0.928 -18.797 -19.094 1 85.12 204 THR B CA 1
ATOM 3776 C C . THR B 1 204 ? 1.009 -20.062 -19.953 1 85.12 204 THR B C 1
ATOM 3778 O O . THR B 1 204 ? 2.102 -20.516 -20.281 1 85.12 204 THR B O 1
ATOM 3781 N N . VAL B 1 205 ? -0.166 -20.531 -20.297 1 85.94 205 VAL B N 1
ATOM 3782 C CA . VAL B 1 205 ? -0.2 -21.766 -21.078 1 85.94 205 VAL B CA 1
ATOM 3783 C C . VAL B 1 205 ? -0.717 -21.469 -22.484 1 85.94 205 VAL B C 1
ATOM 3785 O O . VAL B 1 205 ? -0.058 -21.797 -23.469 1 85.94 205 VAL B O 1
ATOM 3788 N N . ASN B 1 206 ? -1.803 -20.719 -22.578 1 89.81 206 ASN B N 1
ATOM 3789 C CA . ASN B 1 206 ? -2.451 -20.484 -23.875 1 89.81 206 ASN B CA 1
ATOM 3790 C C . ASN B 1 206 ? -1.93 -19.219 -24.531 1 89.81 206 ASN B C 1
ATOM 3792 O O . ASN B 1 206 ? -2.24 -18.953 -25.703 1 89.81 206 ASN B O 1
ATOM 3796 N N . HIS B 1 207 ? -1.206 -18.406 -23.812 1 92.44 207 HIS B N 1
ATOM 3797 C CA . HIS B 1 207 ? -0.542 -17.203 -24.328 1 92.44 207 HIS B CA 1
ATOM 3798 C C . HIS B 1 207 ? -1.558 -16.172 -24.797 1 92.44 207 HIS B C 1
ATOM 3800 O O . HIS B 1 207 ? -1.306 -15.453 -25.766 1 92.44 207 HIS B O 1
ATOM 3806 N N . VAL B 1 208 ? -2.701 -16.219 -24.141 1 92.69 208 VAL B N 1
ATOM 3807 C CA . VAL B 1 208 ? -3.729 -15.242 -24.484 1 92.69 208 VAL B CA 1
ATOM 3808 C C . VAL B 1 208 ? -4.23 -14.562 -23.203 1 92.69 208 VAL B C 1
ATOM 3810 O O . VAL B 1 208 ? -4.156 -15.148 -22.109 1 92.69 208 VAL B O 1
ATOM 3813 N N . LEU B 1 209 ? -4.746 -13.375 -23.359 1 93.88 209 LEU B N 1
ATOM 3814 C CA . LEU B 1 209 ? -5.379 -12.664 -22.25 1 93.88 209 LEU B CA 1
ATOM 3815 C C . LEU B 1 209 ? -6.871 -12.977 -22.188 1 93.88 209 LEU B C 1
ATOM 3817 O O . LEU B 1 209 ? -7.656 -12.445 -22.984 1 93.88 209 LEU B O 1
ATOM 3821 N N . CYS B 1 210 ? -7.238 -13.758 -21.281 1 91.62 210 CYS B N 1
ATOM 3822 C CA . CYS B 1 210 ? -8.641 -14.141 -21.156 1 91.62 210 CYS B CA 1
ATOM 3823 C C . CYS B 1 210 ? -9.414 -13.133 -20.312 1 91.62 210 CYS B C 1
ATOM 3825 O O . CYS B 1 210 ? -8.812 -12.273 -19.656 1 91.62 210 CYS B O 1
ATOM 3827 N N . SER B 1 211 ? -10.711 -13.258 -20.359 1 91.56 211 SER B N 1
ATOM 3828 C CA . SER B 1 211 ? -11.586 -12.32 -19.641 1 91.56 211 SER B CA 1
ATOM 3829 C C . SER B 1 211 ? -11.383 -12.422 -18.141 1 91.56 211 SER B C 1
ATOM 3831 O O . SER B 1 211 ? -11.445 -11.406 -17.438 1 91.56 211 SER B O 1
ATOM 3833 N N . GLN B 1 212 ? -11.141 -13.539 -17.594 1 91.75 212 GLN B N 1
ATOM 3834 C CA . GLN B 1 212 ? -10.961 -13.727 -16.156 1 91.75 212 GLN B CA 1
ATOM 3835 C C . GLN B 1 212 ? -9.727 -12.969 -15.664 1 91.75 212 GLN B C 1
ATOM 3837 O O . GLN B 1 212 ? -9.773 -12.305 -14.625 1 91.75 212 GLN B O 1
ATOM 3842 N N . GLN B 1 213 ? -8.68 -13.172 -16.453 1 94.38 213 GLN B N 1
ATOM 3843 C CA . GLN B 1 213 ? -7.445 -12.469 -16.125 1 94.38 213 GLN B CA 1
ATOM 3844 C C . GLN B 1 213 ? -7.629 -10.953 -16.219 1 94.38 213 GLN B C 1
ATOM 3846 O O . GLN B 1 213 ? -7.164 -10.211 -15.352 1 94.38 213 GLN B O 1
ATOM 3851 N N . PHE B 1 214 ? -8.312 -10.562 -17.219 1 95.62 214 PHE B N 1
ATOM 3852 C CA . PHE B 1 214 ? -8.578 -9.141 -17.406 1 95.62 214 PHE B CA 1
ATOM 3853 C C . PHE B 1 214 ? -9.43 -8.594 -16.266 1 95.62 214 PHE B C 1
ATOM 3855 O O . PHE B 1 214 ? -9.125 -7.535 -15.711 1 95.62 214 PHE B O 1
ATOM 3862 N N . LEU B 1 215 ? -10.438 -9.305 -15.867 1 95.12 215 LEU B N 1
ATOM 3863 C CA . LEU B 1 215 ? -11.344 -8.891 -14.805 1 95.12 215 LEU B CA 1
ATOM 3864 C C . LEU B 1 215 ? -10.609 -8.773 -13.477 1 95.12 215 LEU B C 1
ATOM 3866 O O . LEU B 1 215 ? -10.797 -7.801 -12.742 1 95.12 215 LEU B O 1
ATOM 3870 N N . SER B 1 216 ? -9.844 -9.75 -13.164 1 95.69 216 SER B N 1
ATOM 3871 C CA . SER B 1 216 ? -9.109 -9.727 -11.898 1 95.69 216 SER B CA 1
ATOM 3872 C C . SER B 1 216 ? -8.109 -8.578 -11.867 1 95.69 216 SER B C 1
ATOM 3874 O O . SER B 1 216 ? -7.906 -7.953 -10.82 1 95.69 216 SER B O 1
ATOM 3876 N N . THR B 1 217 ? -7.48 -8.266 -13.031 1 97.94 217 THR B N 1
ATOM 3877 C CA . THR B 1 217 ? -6.547 -7.148 -13.133 1 97.94 217 THR B CA 1
ATOM 3878 C C . THR B 1 217 ? -7.258 -5.82 -12.906 1 97.94 217 THR B C 1
ATOM 3880 O O . THR B 1 217 ? -6.793 -4.98 -12.133 1 97.94 217 THR B O 1
ATOM 3883 N N . LEU B 1 218 ? -8.383 -5.691 -13.516 1 98.31 218 LEU B N 1
ATOM 3884 C CA . LEU B 1 218 ? -9.164 -4.473 -13.344 1 98.31 218 LEU B CA 1
ATOM 3885 C C . LEU B 1 218 ? -9.625 -4.316 -11.898 1 98.31 218 LEU B C 1
ATOM 3887 O O . LEU B 1 218 ? -9.625 -3.207 -11.359 1 98.31 218 LEU B O 1
ATOM 3891 N N . LEU B 1 219 ? -10.031 -5.422 -11.312 1 98.62 219 LEU B N 1
ATOM 3892 C CA . LEU B 1 219 ? -10.438 -5.402 -9.906 1 98.62 219 LEU B CA 1
ATOM 3893 C C . LEU B 1 219 ? -9.32 -4.852 -9.023 1 98.62 219 LEU B C 1
ATOM 3895 O O . LEU B 1 219 ? -9.555 -3.949 -8.219 1 98.62 219 LEU B O 1
ATOM 3899 N N . GLY B 1 220 ? -8.102 -5.398 -9.227 1 98.88 220 GLY B N 1
ATOM 3900 C CA . GLY B 1 220 ? -6.973 -4.91 -8.445 1 98.88 220 GLY B CA 1
ATOM 3901 C C . GLY B 1 220 ? -6.711 -3.428 -8.641 1 98.88 220 GLY B C 1
ATOM 3902 O O . GLY B 1 220 ? -6.484 -2.701 -7.672 1 98.88 220 GLY B O 1
ATOM 3903 N N . ILE B 1 221 ? -6.793 -2.957 -9.836 1 98.81 221 ILE B N 1
ATOM 3904 C CA . ILE B 1 221 ? -6.543 -1.558 -10.156 1 98.81 221 ILE B CA 1
ATOM 3905 C C . ILE B 1 221 ? -7.617 -0.68 -9.516 1 98.81 221 ILE B C 1
ATOM 3907 O O . ILE B 1 221 ? -7.305 0.354 -8.922 1 98.81 221 ILE B O 1
ATOM 3911 N N . PHE B 1 222 ? -8.836 -1.086 -9.578 1 98.88 222 PHE B N 1
ATOM 3912 C CA . PHE B 1 222 ? -9.938 -0.294 -9.039 1 98.88 222 PHE B CA 1
ATOM 3913 C C . PHE B 1 222 ? -9.852 -0.211 -7.52 1 98.88 222 PHE B C 1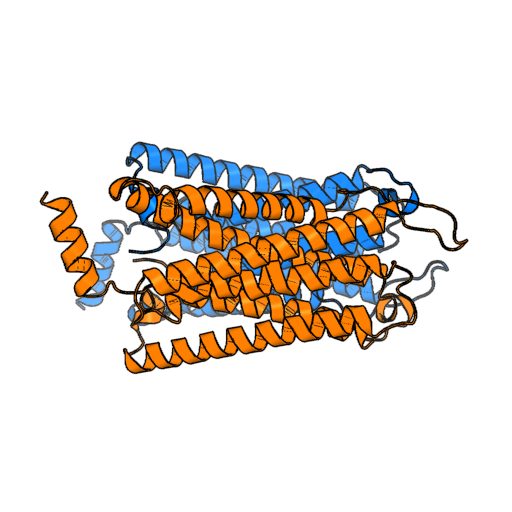
ATOM 3915 O O . PHE B 1 222 ? -10.164 0.827 -6.934 1 98.88 222 PHE B O 1
ATOM 3922 N N . ILE B 1 223 ? -9.469 -1.264 -6.898 1 98.94 223 ILE B N 1
ATOM 3923 C CA . ILE B 1 223 ? -9.289 -1.256 -5.449 1 98.94 223 ILE B CA 1
ATOM 3924 C C . ILE B 1 223 ? -8.219 -0.238 -5.066 1 98.94 223 ILE B C 1
ATOM 3926 O O . ILE B 1 223 ? -8.414 0.563 -4.152 1 98.94 223 ILE B O 1
ATOM 3930 N N . LEU B 1 224 ? -7.125 -0.238 -5.797 1 98.88 224 LEU B N 1
ATOM 3931 C CA . LEU B 1 224 ? -6.02 0.661 -5.484 1 98.88 224 LEU B CA 1
ATOM 3932 C C . LEU B 1 224 ? -6.414 2.113 -5.723 1 98.88 224 LEU B C 1
ATOM 3934 O O . LEU B 1 224 ? -6.078 2.994 -4.93 1 98.88 224 LEU B O 1
ATOM 3938 N N . ILE B 1 225 ? -7.133 2.357 -6.77 1 98.69 225 ILE B N 1
ATOM 3939 C CA . ILE B 1 225 ? -7.574 3.717 -7.059 1 98.69 225 ILE B CA 1
ATOM 3940 C C . ILE B 1 225 ? -8.562 4.176 -5.988 1 98.69 225 ILE B C 1
ATOM 3942 O O . ILE B 1 225 ? -8.508 5.316 -5.527 1 98.69 225 ILE B O 1
ATOM 3946 N N . PHE B 1 226 ? -9.508 3.271 -5.637 1 98.88 226 PHE B N 1
ATOM 3947 C CA . PHE B 1 226 ? -10.477 3.568 -4.59 1 98.88 226 PHE B CA 1
ATOM 3948 C C . PHE B 1 226 ? -9.773 4 -3.307 1 98.88 226 PHE B C 1
ATOM 3950 O O . PHE B 1 226 ? -10.094 5.047 -2.738 1 98.88 226 PHE B O 1
ATOM 3957 N N . VAL B 1 227 ? -8.789 3.277 -2.869 1 98.75 227 VAL B N 1
ATOM 3958 C CA . VAL B 1 227 ? -8.086 3.555 -1.621 1 98.75 227 VAL B CA 1
ATOM 3959 C C . VAL B 1 227 ? -7.254 4.824 -1.77 1 98.75 227 VAL B C 1
ATOM 3961 O O . VAL B 1 227 ? -7.168 5.633 -0.841 1 98.75 227 VAL B O 1
ATOM 3964 N N . LEU B 1 228 ? -6.676 4.992 -2.947 1 97.88 228 LEU B N 1
ATOM 3965 C CA . LEU B 1 228 ? -5.91 6.207 -3.197 1 97.88 228 LEU B CA 1
ATOM 3966 C C . LEU B 1 228 ? -6.801 7.441 -3.084 1 97.88 228 LEU B C 1
ATOM 3968 O O . LEU B 1 228 ? -6.395 8.453 -2.508 1 97.88 228 LEU B O 1
ATOM 3972 N N . CYS B 1 229 ? -7.969 7.414 -3.576 1 97.81 229 CYS B N 1
ATOM 3973 C CA . CYS B 1 229 ? -8.914 8.516 -3.467 1 97.81 229 CYS B CA 1
ATOM 3974 C C . CYS B 1 229 ? -9.219 8.828 -2.008 1 97.81 229 CYS B C 1
ATOM 3976 O O . CYS B 1 229 ? -9.258 9.992 -1.613 1 97.81 229 CYS B O 1
ATOM 3978 N N . ILE B 1 230 ? -9.414 7.812 -1.255 1 97.81 230 ILE B N 1
ATOM 3979 C CA . ILE B 1 230 ? -9.734 7.992 0.158 1 97.81 230 ILE B CA 1
ATOM 3980 C C . ILE B 1 230 ? -8.555 8.664 0.865 1 97.81 230 ILE B C 1
ATOM 3982 O O . ILE B 1 230 ? -8.75 9.602 1.644 1 97.81 230 ILE B O 1
ATOM 3986 N N . LEU B 1 231 ? -7.375 8.234 0.524 1 95.69 231 LEU B N 1
ATOM 3987 C CA . LEU B 1 231 ? -6.188 8.828 1.134 1 95.69 231 LEU B CA 1
ATOM 3988 C C . LEU B 1 231 ? -6.062 10.305 0.768 1 95.69 231 LEU B C 1
ATOM 3990 O O . LEU B 1 231 ? -5.766 11.133 1.626 1 95.69 231 LEU B O 1
ATOM 3994 N N . LEU B 1 232 ? -6.352 10.609 -0.44 1 93.25 232 LEU B N 1
ATOM 3995 C CA . LEU B 1 232 ? -6.262 12 -0.888 1 93.25 232 LEU B CA 1
ATOM 3996 C C . LEU B 1 232 ? -7.27 12.875 -0.156 1 93.25 232 LEU B C 1
ATOM 3998 O O . LEU B 1 232 ? -6.961 14.008 0.211 1 93.25 232 LEU B O 1
ATOM 4002 N N . ILE B 1 233 ? -8.391 12.375 0.082 1 94.38 233 ILE B N 1
ATOM 4003 C CA . ILE B 1 233 ? -9.445 13.125 0.746 1 94.38 233 ILE B CA 1
ATOM 4004 C C . ILE B 1 233 ? -9.102 13.312 2.221 1 94.38 233 ILE B C 1
ATOM 4006 O O . ILE B 1 233 ? -9.18 14.43 2.744 1 94.38 233 ILE B O 1
ATOM 4010 N N . ILE B 1 234 ? -8.633 12.234 2.816 1 93.19 234 ILE B N 1
ATOM 4011 C CA . ILE B 1 234 ? -8.461 12.242 4.266 1 93.19 234 ILE B CA 1
ATOM 4012 C C . ILE B 1 234 ? -7.199 13.008 4.633 1 93.19 234 ILE B C 1
ATOM 4014 O O . ILE B 1 234 ? -7.152 13.688 5.664 1 93.19 234 ILE B O 1
ATOM 4018 N N . LEU B 1 235 ? -6.238 13.031 3.773 1 88.75 235 LEU B N 1
ATOM 4019 C CA . LEU B 1 235 ? -4.957 13.641 4.109 1 88.75 235 LEU B CA 1
ATOM 4020 C C . LEU B 1 235 ? -4.961 15.133 3.787 1 88.75 235 LEU B C 1
ATOM 4022 O O . LEU B 1 235 ? -4.059 15.859 4.203 1 88.75 235 LEU B O 1
ATOM 4026 N N . ASN B 1 236 ? -5.957 15.531 3.111 1 86.94 236 ASN B N 1
ATOM 4027 C CA . ASN B 1 236 ? -6.09 16.969 2.859 1 86.94 236 ASN B CA 1
ATOM 4028 C C . ASN B 1 236 ? -6.754 17.688 4.031 1 86.94 236 ASN B C 1
ATOM 4030 O O . ASN B 1 236 ? -7.941 17.484 4.293 1 86.94 236 ASN B O 1
ATOM 4034 N N . PRO B 1 237 ? -6.082 18.562 4.645 1 84.62 237 PRO B N 1
ATOM 4035 C CA . PRO B 1 237 ? -6.625 19.219 5.84 1 84.62 237 PRO B CA 1
ATOM 4036 C C . PRO B 1 237 ? -7.766 20.188 5.52 1 84.62 237 PRO B C 1
ATOM 4038 O O . PRO B 1 237 ? -8.609 20.453 6.379 1 84.62 237 PRO B O 1
ATOM 4041 N N . ARG B 1 238 ? -7.84 20.656 4.363 1 84.62 238 ARG B N 1
ATOM 4042 C CA . ARG B 1 238 ? -8.875 21.609 3.99 1 84.62 238 ARG B CA 1
ATOM 4043 C C . ARG B 1 238 ? -10.258 20.969 4.016 1 84.62 238 ARG B C 1
ATOM 4045 O O . ARG B 1 238 ? -11.273 21.656 4.102 1 84.62 238 ARG B O 1
ATOM 4052 N N . TRP B 1 239 ? -10.195 19.734 3.939 1 88.06 239 TRP B N 1
ATOM 4053 C CA . TRP B 1 239 ? -11.484 19.047 3.803 1 88.06 239 TRP B CA 1
ATOM 4054 C C . TRP B 1 239 ? -11.898 18.406 5.121 1 88.06 239 TRP B C 1
ATOM 4056 O O . TRP B 1 239 ? -12.844 17.609 5.164 1 88.06 239 TRP B O 1
ATOM 4066 N N . ARG B 1 240 ? -11.273 18.781 6.105 1 84.44 240 ARG B N 1
ATOM 4067 C CA . ARG B 1 240 ? -11.625 18.281 7.43 1 84.44 240 ARG B CA 1
ATOM 4068 C C . ARG B 1 240 ? -12.953 18.875 7.902 1 84.44 240 ARG B C 1
ATOM 4070 O O . ARG B 1 240 ? -13.281 20.016 7.586 1 84.44 240 ARG B O 1
ATOM 4077 N N . ARG B 1 241 ? -13.594 18.078 8.695 1 80.62 241 ARG B N 1
ATOM 4078 C CA . ARG B 1 241 ? -14.836 18.562 9.297 1 80.62 241 ARG B CA 1
ATOM 4079 C C . ARG B 1 241 ? -14.562 19.656 10.32 1 80.62 241 ARG B C 1
ATOM 4081 O O . ARG B 1 241 ? -13.664 19.516 11.156 1 80.62 241 ARG B O 1
ATOM 4088 N N . GLN B 1 242 ? -15.305 20.688 10.203 1 76.44 242 GLN B N 1
ATOM 4089 C CA . GLN B 1 242 ? -15.234 21.766 11.195 1 76.44 242 GLN B CA 1
ATOM 4090 C C . GLN B 1 242 ? -16.391 21.672 12.18 1 76.44 242 GLN B C 1
ATOM 4092 O O . GLN B 1 242 ? -17.531 21.375 11.789 1 76.44 242 GLN B O 1
ATOM 4097 N N . PRO B 1 243 ? -15.961 21.766 13.453 1 76.25 243 PRO B N 1
ATOM 4098 C CA . PRO B 1 243 ? -17.047 21.719 14.438 1 76.25 243 PRO B CA 1
ATOM 4099 C C . PRO B 1 243 ? -18.109 22.781 14.188 1 76.25 243 PRO B C 1
ATOM 4101 O O . PRO B 1 243 ? -17.781 23.906 13.797 1 76.25 243 PRO B O 1
ATOM 4104 N N . LEU B 1 244 ? -19.312 22.344 14.445 1 74 244 LEU B N 1
ATOM 4105 C CA . LEU B 1 244 ? -20.422 23.281 14.336 1 74 244 LEU B CA 1
ATOM 4106 C C . LEU B 1 244 ? -20.438 24.25 15.523 1 74 244 LEU B C 1
ATOM 4108 O O . LEU B 1 244 ? -19.969 23.906 16.609 1 74 244 LEU B O 1
ATOM 4112 N N . PRO B 1 245 ? -20.938 25.375 15.266 1 70.69 245 PRO B N 1
ATOM 4113 C CA . PRO B 1 245 ? -21.016 26.359 16.344 1 70.69 245 PRO B CA 1
ATOM 4114 C C . PRO B 1 245 ? -21.688 25.797 17.609 1 70.69 245 PRO B C 1
ATOM 4116 O O . PRO B 1 245 ? -21.234 26.094 18.719 1 70.69 245 PRO B O 1
ATOM 4119 N N . GLU B 1 246 ? -22.672 25 17.453 1 68.69 246 GLU B N 1
ATOM 4120 C CA . GLU B 1 246 ? -23.391 24.438 18.594 1 68.69 246 GLU B CA 1
ATOM 4121 C C . GLU B 1 246 ? -22.5 23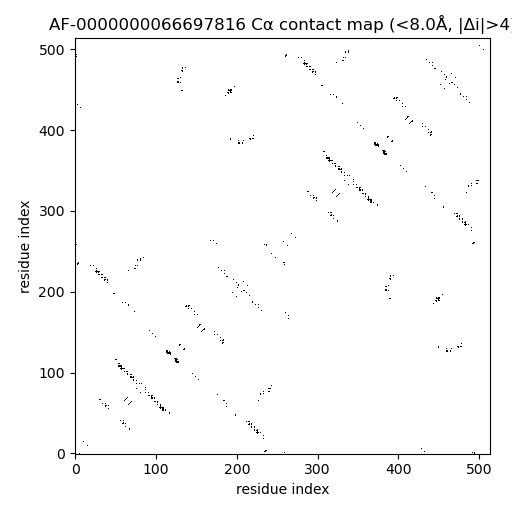.469 19.375 1 68.69 246 GLU B C 1
ATOM 4123 O O . GLU B 1 246 ? -22.656 23.297 20.578 1 68.69 246 GLU B O 1
ATOM 4128 N N . GLU B 1 247 ? -21.625 22.875 18.688 1 71.62 247 GLU B N 1
ATOM 4129 C CA . GLU B 1 247 ? -20.719 21.906 19.297 1 71.62 247 GLU B CA 1
ATOM 4130 C C . GLU B 1 247 ? -19.562 22.609 20.016 1 71.62 247 GLU B C 1
ATOM 4132 O O . GLU B 1 247 ? -19.047 22.109 21.016 1 71.62 247 GLU B O 1
ATOM 4137 N N . GLU B 1 248 ? -19.141 23.656 19.5 1 65.81 248 GLU B N 1
ATOM 4138 C CA . GLU B 1 248 ? -18.094 24.453 20.125 1 65.81 248 GLU B CA 1
ATOM 4139 C C . GLU B 1 248 ? -18.562 25.047 21.453 1 65.81 248 GLU B C 1
ATOM 4141 O O . GLU B 1 248 ? -17.797 25.078 22.422 1 65.81 248 GLU B O 1
ATOM 4146 N N . THR B 1 249 ? -19.734 25.453 21.453 1 58.62 249 THR B N 1
ATOM 4147 C CA . THR B 1 249 ? -20.312 26.047 22.656 1 58.62 249 THR B CA 1
ATOM 4148 C C . THR B 1 249 ? -20.484 25 23.75 1 58.62 249 THR B C 1
ATOM 4150 O O . THR B 1 249 ? -20.25 25.281 24.938 1 58.62 249 THR B O 1
ATOM 4153 N N . LEU B 1 250 ? -20.812 23.859 23.375 1 56.16 250 LEU B N 1
ATOM 4154 C CA . LEU B 1 250 ? -21.016 22.797 24.344 1 56.16 250 LEU B CA 1
ATOM 4155 C C . LEU B 1 250 ? -19.688 22.375 24.969 1 56.16 250 LEU B C 1
ATOM 4157 O O . LEU B 1 250 ? -19.609 22.094 26.156 1 56.16 250 LEU B O 1
ATOM 4161 N N . HIS B 1 251 ? -18.656 22.25 24.188 1 59.62 251 HIS B N 1
ATOM 4162 C CA . HIS B 1 251 ? -17.328 21.922 24.672 1 59.62 251 HIS B CA 1
ATOM 4163 C C . HIS B 1 251 ? -16.828 22.953 25.656 1 59.62 251 HIS B C 1
ATOM 4165 O O . HIS B 1 251 ? -16.188 22.625 26.656 1 59.62 251 HIS B O 1
ATOM 4171 N N . ARG B 1 252 ? -17.031 24.312 25.438 1 54.09 252 ARG B N 1
ATOM 4172 C CA . ARG B 1 252 ? -16.641 25.406 26.328 1 54.09 252 ARG B CA 1
ATOM 4173 C C . ARG B 1 252 ? -17.406 25.328 27.656 1 54.09 252 ARG B C 1
ATOM 4175 O O . ARG B 1 252 ? -16.828 25.578 28.719 1 54.09 252 ARG B O 1
ATOM 4182 N N . LEU B 1 253 ? -18.594 24.875 27.578 1 50.25 253 LEU B N 1
ATOM 4183 C CA . LEU B 1 253 ? -19.406 24.797 28.781 1 50.25 253 LEU B CA 1
ATOM 4184 C C . LEU B 1 253 ? -19 23.594 29.641 1 50.25 253 LEU B C 1
ATOM 4186 O O . LEU B 1 253 ? -19.047 23.672 30.875 1 50.25 253 LEU B O 1
ATOM 4190 N N . THR B 1 254 ? -18.688 22.547 28.938 1 49.72 254 THR B N 1
ATOM 4191 C CA . THR B 1 254 ? -18.297 21.359 29.688 1 49.72 254 THR B CA 1
ATOM 4192 C C . THR B 1 254 ? -16.891 21.531 30.266 1 49.72 254 THR B C 1
ATOM 4194 O O . THR B 1 254 ? -16.484 20.797 31.172 1 49.72 254 THR B O 1
ATOM 4197 N N . ASN B 1 255 ? -16.062 22.328 29.703 1 46.91 255 ASN B N 1
ATOM 4198 C CA . ASN B 1 255 ? -14.75 22.625 30.25 1 46.91 255 ASN B CA 1
ATOM 4199 C C . ASN B 1 255 ? -14.812 23.656 31.375 1 46.91 255 ASN B C 1
ATOM 4201 O O . ASN B 1 255 ? -13.836 23.859 32.094 1 46.91 255 ASN B O 1
ATOM 4205 N N . ILE B 1 256 ? -15.789 24.547 31.406 1 40.94 256 ILE B N 1
ATOM 4206 C CA . ILE B 1 256 ? -15.953 25.531 32.469 1 40.94 256 ILE B CA 1
ATOM 4207 C C . ILE B 1 256 ? -16.562 24.891 33.688 1 40.94 256 ILE B C 1
ATOM 4209 O O . ILE B 1 256 ? -16.5 25.438 34.781 1 40.94 256 ILE B O 1
ATOM 4213 N N . ASP B 1 257 ? -17.266 23.891 33.562 1 33.72 257 ASP B N 1
ATOM 4214 C CA . ASP B 1 257 ? -17.75 23.328 34.812 1 33.72 257 ASP B CA 1
ATOM 4215 C C . ASP B 1 257 ? -16.688 22.406 35.438 1 33.72 257 ASP B C 1
ATOM 4217 O O . ASP B 1 257 ? -16.047 21.625 34.719 1 33.72 257 ASP B O 1
#

Solvent-accessible surface area (backbone atoms only — not comparable to full-atom values): 26575 Å² total; per-residue (Å²): 129,58,70,58,47,60,70,58,63,78,46,52,70,70,53,44,52,51,50,50,51,49,43,53,52,48,23,51,51,28,32,53,48,27,46,51,38,42,48,49,59,54,63,64,62,63,78,75,62,70,67,46,82,39,38,43,44,19,64,37,28,34,42,44,14,60,42,40,35,38,51,48,28,63,42,34,50,50,74,46,32,88,50,62,64,68,57,36,50,49,51,26,49,52,35,46,51,50,19,51,53,29,44,53,53,15,49,50,24,42,54,47,33,27,60,67,23,54,46,98,85,70,40,90,45,55,39,67,80,78,74,47,54,40,45,51,56,37,52,52,45,52,50,48,47,51,51,52,50,52,54,46,39,39,40,74,58,60,84,38,54,56,67,72,55,42,65,64,46,45,40,51,54,53,50,49,51,52,53,43,48,51,51,44,52,48,25,49,38,21,44,50,35,26,53,41,49,68,64,50,50,40,37,78,72,68,58,39,89,43,70,67,51,51,46,54,32,50,29,43,50,25,48,51,51,21,52,48,35,50,49,57,52,70,60,27,67,87,52,54,56,59,82,48,72,72,54,53,53,50,54,56,52,61,68,69,100,130,57,69,57,48,61,69,56,64,77,47,52,72,69,55,45,51,51,50,50,50,51,42,52,50,47,24,51,51,28,33,53,47,27,45,51,38,42,47,48,63,57,64,55,67,66,84,68,62,74,64,49,81,40,40,43,44,18,64,37,28,36,42,44,13,59,42,40,35,39,53,47,29,63,42,34,49,49,74,47,29,89,51,61,65,66,58,37,50,49,52,27,49,51,35,45,51,51,19,51,52,28,45,53,53,15,50,51,24,41,53,46,32,28,61,66,24,55,46,98,84,70,40,90,45,56,40,67,78,77,74,45,54,40,44,52,55,37,51,53,46,51,50,49,49,52,48,52,48,52,53,46,38,38,39,73,59,60,83,38,54,58,67,70,55,42,65,64,46,44,42,51,53,53,50,49,50,52,51,43,48,52,50,44,50,49,25,49,38,21,43,51,35,27,54,41,49,69,66,50,50,40,36,80,72,67,58,38,88,42,69,66,51,51,44,52,30,49,30,42,49,25,49,51,50,21,52,50,34,50,49,56,52,70,60,26,68,86,53,54,58,58,83,49,71,74,53,52,52,50,53,53,52,61,68,70,100

Organism: Brugia malayi (NCBI:txid6279)

Nearest PDB structures (foldseek):
  5zle-assembly1_A  TM=9.085E-01  e=1.355E-10  Homo sapiens
  4o79-assembly1_A  TM=8.853E-01  e=3.021E-09  Arabidopsis thaliana
  8ha0-assembly1_R  TM=3.266E-01  e=1.321E+00  Homo sapiens
  2ix6-assembly1_A  TM=3.860E-01  e=7.936E+00  Arabidopsis thaliana
  5zle-assembly1_A  TM=9.064E-01  e=6.062E-11  Homo sapiens